Protein AF-A0A7S0FWB2-F1 (afdb_monomer)

Foldseek 3Di:
DLPDDLDDDPQKDQLAKADFDQQFKKKFFEPPCLVDAALQSDDFAFEEEEAQAPQSQQLCCFPPVSYHHDYHPDDPVVVVVCNHVVVGRMYMDGPVVCVVVVNDCPVSRMHTYDCVRPAGAQPGRMDTDMDGPPPVVVSVVSNVNHDVQVVLFNVLSSLLVVLLCVLDPQKRKHKTWGQDPVQKIKIKMKIWGDQFPGIHIDIDIDIGHSVCSNVRSVVRSVVVSVVVVVVNVVSVVVVVVVVVVVVPDDDDDDDDDDDDDDDDDDDDPDDDFDDDPDPDPAAAEPVVLAPVNWDKFKWFFAAADPVNQWTFTCRSHSATATEGDFPVPPDDHSDGGDIDIFIWHAQFNRHIHTANDGADPPPDDDPPLAAAELVVADAQDDQFWWFWGGAGPVATWIDRRHSHIEGEPDPDDDDGHDIATWHWHDRDNVGRHTYIYRDGADHQPDPAAAEPVNADQPLPDKAKWFFQDDDDQWTWTDRRYPDIDIDDNVPDPQVPDPDGDDGGDIDIDGHD

pLDDT: mean 75.45, std 18.99, range [24.78, 98.12]

Organism: NCBI:txid73915

Sequence (512 aa):
MEDVPVEVPEGLALGAVLPRGDAREALVTREGMEDVSSLAGLPEGAVVCCGASRRRRLLIEAKYPHLIAAHINQPLKTSLRLLHCGEYDACVFAAVALHLSGFSESAGNLKPLAESELMPPFGQGAIGLFCCSSNNAVIQFLARQDDPATRTCIESERELLTRVELLGEAVAAGGLARLRPDGHLHIQCATAQRCGTSATVMSVERSGPPEESVEMACDMSKELASKALGSLLAGIRADATSEKASAGAVPVQRHIRGNANGAPFKLMKQLRPLRPILDAVERMPAESVGSAGFARFSGRVCAVLPDGTGALVDINCWLPARWHPERTGDGPPLVLGSQVAMYCAQLGPSELRALSHRPPPLTGRGANGRRLRLCCLQPGEGPFRAVVLSCTISGTLVDFNCEVLGRLTSSRAHAPGDEISVYCYEADVEQMTCKVGTLVQPAWRRAVQLSREELDASGSTPYDGVVQRVWGRRASVDFNCEVQGVLGAHGTDLDAQPDGLAVGDRVRVYIE

Secondary structure (DSSP, 8-state):
-TTS-SSPPTTEEEEEEPPP---SEEEEEPTT-TT--SGGGSPTT-EEE-TT-HHHHHHHHHH-TTSEEE-----HHHHHHHHHTTS-SEEEEEHHHHHHTT--GGGS-EEEPPTTTSPPPTTTT--EEEEETT-HHHHHHHHTT--HHHHHHHHHHHHHHHHHHTT-TTEEEEEEEEE-TTS-EEEEEEEEEEETTEEEEEEEEEEE-GGGHHHHHHHHHHHHHHHHHHHHHHHHHHHHHHHHHGGG-------------S-------S-PPPP-SSS-SSPBPTHHHHTTS--EEEEEEEEE-TTSS-EEEE-SBSSPEEE--BTT--S----TT-EEEEEEEEEETTEEEEESS-PPP-----TTSPPBPGGG--TT--PEEEEEEEEETTEEEEE-SBSS-EEE---S---TT-EEEEEEEEEETTTTEEEEESSPPP--S-SSPBPGGGS-TTS-SEEEEEEEEEETTEEEEE-SBSS-EEE-TTS--TTTSSS---TT-EEEEE--

Solvent-accessible surface area (backbone atoms only — not comparable to full-atom values): 29155 Å² total; per-residue (Å²): 62,52,90,55,66,82,77,70,59,89,64,53,34,82,36,21,25,33,72,58,50,54,43,40,28,20,41,35,39,23,90,94,38,49,88,53,68,50,83,86,60,54,58,80,65,36,35,32,37,28,35,73,41,62,40,54,31,38,44,43,43,36,77,39,70,56,42,38,62,39,79,43,86,60,58,72,73,57,49,54,49,41,26,69,72,61,79,23,50,28,34,53,44,52,38,38,60,37,55,74,70,69,56,63,57,89,75,51,27,54,33,74,41,53,57,89,77,44,51,27,50,38,35,42,38,30,49,66,42,73,41,57,59,84,42,61,72,58,39,62,58,32,49,77,58,39,27,69,66,43,36,56,22,43,54,39,31,46,56,31,46,59,50,50,58,72,70,35,88,72,48,28,63,16,27,51,44,43,70,42,97,86,64,31,30,35,40,38,38,34,38,17,34,72,44,89,96,45,38,49,74,49,75,50,73,49,72,44,54,63,90,47,36,67,58,49,30,52,54,50,36,52,52,51,49,56,54,50,52,53,50,47,57,51,36,57,53,50,54,65,49,50,63,66,61,69,76,74,80,85,85,87,90,84,90,85,84,87,83,91,82,86,82,94,88,85,89,88,86,80,89,81,80,66,79,72,98,49,99,55,95,66,63,40,56,63,70,71,48,42,78,79,57,63,54,79,41,66,24,30,29,74,40,63,41,95,84,70,65,30,30,33,25,42,56,52,37,55,55,54,24,42,31,50,53,41,74,84,66,79,55,80,80,92,45,77,68,41,78,45,72,31,22,36,37,47,54,34,98,90,38,38,36,39,30,88,54,83,57,71,76,83,90,70,86,46,101,78,78,59,61,41,56,60,86,75,57,50,45,39,42,67,77,32,68,23,33,28,48,41,39,31,91,93,46,33,36,25,47,49,58,43,73,43,46,27,38,46,72,58,89,70,91,70,54,63,60,42,78,46,54,31,16,34,55,40,62,40,68,88,68,40,41,33,38,21,25,74,56,72,47,77,59,75,92,62,98,66,74,36,56,75,87,76,54,54,57,81,47,77,53,78,40,68,25,34,28,73,41,68,56,92,71,32,35,36,29,46,56,55,43,80,60,78,43,71,50,53,68,87,81,50,72,65,84,76,45,97,69,60,89,48,71,54,39,80,43,79,44,60,38,113

InterPro domains:
  IPR000860 Porphobilinogen deaminase [PTHR11557] (1-236)
  IPR022417 Porphobilinogen deaminase, N-terminal [PF01379] (1-138)

Structure (mmCIF, N/CA/C/O backbone):
data_AF-A0A7S0FWB2-F1
#
_entry.id   AF-A0A7S0FWB2-F1
#
loop_
_atom_site.group_PDB
_atom_site.id
_atom_site.type_symbol
_atom_site.label_atom_id
_atom_site.label_alt_id
_atom_site.label_comp_id
_atom_site.label_asym_id
_atom_site.label_entity_id
_atom_site.label_seq_id
_atom_site.pdbx_PDB_ins_code
_atom_site.Cartn_x
_atom_site.Cartn_y
_atom_site.Cartn_z
_atom_site.occupancy
_atom_site.B_iso_or_equiv
_atom_site.auth_seq_id
_atom_site.auth_comp_id
_atom_site.auth_asym_id
_atom_site.auth_atom_id
_atom_site.pdbx_PDB_model_num
ATOM 1 N N . MET A 1 1 ? 6.786 -8.490 -11.870 1.00 92.31 1 MET A N 1
ATOM 2 C CA . MET A 1 1 ? 7.472 -7.238 -11.484 1.00 92.31 1 MET A CA 1
ATOM 3 C C . MET A 1 1 ? 6.964 -6.724 -10.146 1.00 92.31 1 MET A C 1
ATOM 5 O O . MET A 1 1 ? 7.731 -6.055 -9.474 1.00 92.31 1 MET A O 1
ATOM 9 N N . GLU A 1 2 ? 5.733 -7.058 -9.741 1.00 90.25 2 GLU A N 1
ATOM 10 C CA . GLU A 1 2 ? 5.169 -6.703 -8.425 1.00 90.25 2 GLU A CA 1
ATOM 11 C C . GLU A 1 2 ? 5.985 -7.180 -7.211 1.00 90.25 2 GLU A C 1
ATOM 13 O O . GLU A 1 2 ? 6.037 -6.479 -6.209 1.00 90.25 2 GLU A O 1
ATOM 18 N N . ASP A 1 3 ? 6.672 -8.323 -7.315 1.00 87.69 3 ASP A N 1
ATOM 19 C CA . ASP A 1 3 ? 7.507 -8.865 -6.230 1.00 87.69 3 ASP A CA 1
ATOM 20 C C . ASP A 1 3 ? 8.943 -8.311 -6.223 1.00 87.69 3 ASP A C 1
ATOM 22 O O . ASP A 1 3 ? 9.776 -8.728 -5.417 1.00 87.69 3 ASP A O 1
ATOM 26 N N . VAL A 1 4 ? 9.278 -7.418 -7.162 1.00 87.56 4 VAL A N 1
ATOM 27 C CA . VAL A 1 4 ? 10.630 -6.865 -7.284 1.00 87.56 4 VAL A CA 1
ATOM 28 C C . VAL A 1 4 ? 10.727 -5.609 -6.418 1.00 87.56 4 VAL A C 1
ATOM 30 O O . VAL A 1 4 ? 9.988 -4.657 -6.686 1.00 87.56 4 VAL A O 1
ATOM 33 N N . PRO A 1 5 ? 11.664 -5.543 -5.452 1.00 82.38 5 PRO A N 1
ATOM 34 C CA . PRO A 1 5 ? 11.838 -4.358 -4.619 1.00 82.38 5 PRO A CA 1
ATOM 35 C C . PRO A 1 5 ? 12.126 -3.116 -5.469 1.00 82.38 5 PRO A C 1
ATOM 37 O O . PRO A 1 5 ? 12.636 -3.204 -6.593 1.00 82.38 5 PRO A O 1
ATOM 40 N N . VAL A 1 6 ? 11.774 -1.943 -4.944 1.00 80.44 6 VAL A N 1
ATOM 41 C CA . VAL A 1 6 ? 12.039 -0.657 -5.604 1.00 80.44 6 VAL A CA 1
ATOM 42 C C . VAL A 1 6 ? 13.542 -0.459 -5.809 1.00 80.44 6 VAL A C 1
ATOM 44 O O . VAL A 1 6 ? 13.984 -0.176 -6.924 1.00 80.44 6 VAL A O 1
ATOM 47 N N . GLU A 1 7 ? 14.329 -0.702 -4.763 1.00 81.75 7 GLU A N 1
ATOM 48 C CA . GLU A 1 7 ? 15.785 -0.715 -4.842 1.00 81.75 7 GLU A CA 1
ATOM 49 C C . GLU A 1 7 ? 16.268 -2.029 -5.463 1.00 81.75 7 GLU A C 1
ATOM 51 O O . GLU A 1 7 ? 16.078 -3.118 -4.917 1.00 81.75 7 GLU A O 1
ATOM 56 N N . VAL A 1 8 ? 16.900 -1.925 -6.632 1.00 84.56 8 VAL A N 1
ATOM 57 C CA . VAL A 1 8 ? 17.585 -3.053 -7.266 1.00 84.56 8 VAL A CA 1
ATOM 58 C C . VAL A 1 8 ? 19.012 -3.107 -6.707 1.00 84.56 8 VAL A C 1
ATOM 60 O O . VAL A 1 8 ? 19.703 -2.089 -6.773 1.00 84.56 8 VAL A O 1
ATOM 63 N N . PRO A 1 9 ? 19.475 -4.252 -6.167 1.00 88.25 9 PRO A N 1
ATOM 64 C CA . PRO A 1 9 ? 20.821 -4.369 -5.615 1.00 88.25 9 PRO A CA 1
ATOM 65 C C . PRO A 1 9 ? 21.916 -3.998 -6.618 1.00 88.25 9 PRO A C 1
ATOM 67 O O . PRO A 1 9 ? 21.809 -4.288 -7.814 1.00 88.25 9 PRO A O 1
ATOM 70 N N . GLU A 1 10 ? 23.007 -3.418 -6.117 1.00 91.06 10 GLU A N 1
ATOM 71 C CA . GLU A 1 10 ? 24.174 -3.097 -6.937 1.00 91.06 10 GLU A CA 1
ATOM 72 C C . GLU A 1 10 ? 24.722 -4.358 -7.633 1.00 91.06 10 GLU A C 1
ATOM 74 O O . GLU A 1 10 ? 24.746 -5.452 -7.068 1.00 91.06 10 GLU A O 1
ATOM 79 N N . GLY A 1 11 ? 25.140 -4.219 -8.893 1.00 92.25 11 GLY A N 1
ATOM 80 C CA . GLY A 1 11 ? 25.615 -5.346 -9.701 1.00 92.25 11 GLY A CA 1
ATOM 81 C C . GLY A 1 11 ? 24.514 -6.122 -10.439 1.00 92.25 11 GLY A C 1
ATOM 82 O O . GLY A 1 11 ? 24.841 -6.977 -11.268 1.00 92.25 11 GLY A O 1
ATOM 83 N N . LEU A 1 12 ? 23.232 -5.817 -10.202 1.00 94.81 12 LEU A N 1
ATOM 84 C CA . LEU A 1 12 ? 22.094 -6.330 -10.974 1.00 94.81 12 LEU A CA 1
ATOM 85 C C . LEU A 1 12 ? 21.497 -5.241 -11.871 1.00 94.81 12 LEU A C 1
ATOM 87 O O . LEU A 1 12 ? 21.421 -4.074 -11.504 1.00 94.81 12 LEU A O 1
ATOM 91 N N . ALA A 1 13 ? 21.045 -5.638 -13.058 1.00 91.38 13 ALA A N 1
ATOM 92 C CA . ALA A 1 13 ? 20.366 -4.773 -14.013 1.00 91.38 13 ALA A CA 1
ATOM 93 C C . ALA A 1 13 ? 19.093 -5.445 -14.539 1.00 91.38 13 ALA A C 1
ATOM 95 O O . ALA A 1 13 ? 19.070 -6.659 -14.758 1.00 91.38 13 ALA A O 1
ATOM 96 N N . LEU A 1 14 ? 18.046 -4.649 -14.777 1.00 93.06 14 LEU A N 1
ATOM 97 C CA . LEU A 1 14 ? 16.830 -5.083 -15.468 1.00 93.06 14 LEU A CA 1
ATOM 98 C C . LEU A 1 14 ? 17.087 -5.123 -16.982 1.00 93.06 14 LEU A C 1
ATOM 100 O O . LEU A 1 14 ? 16.879 -4.138 -17.693 1.00 93.06 14 LEU A O 1
ATOM 104 N N . GLY A 1 15 ? 17.567 -6.267 -17.465 1.00 94.19 15 GLY A N 1
ATOM 105 C CA . GLY A 1 15 ? 17.986 -6.457 -18.853 1.00 94.19 15 GLY A CA 1
ATOM 106 C C . GLY A 1 15 ? 16.834 -6.485 -19.858 1.00 94.19 15 GLY A C 1
ATOM 107 O O . GLY A 1 15 ? 17.012 -6.021 -20.978 1.00 94.19 15 GLY A O 1
ATOM 108 N N . ALA A 1 16 ? 15.660 -6.990 -19.467 1.00 96.88 16 ALA A N 1
ATOM 109 C CA . ALA A 1 16 ? 14.458 -6.944 -20.301 1.00 96.88 16 ALA A CA 1
ATOM 110 C C . ALA A 1 16 ? 13.168 -6.925 -19.474 1.00 96.88 16 ALA A C 1
ATOM 112 O O . ALA A 1 16 ? 13.117 -7.508 -18.391 1.00 96.88 16 ALA A O 1
ATOM 113 N N . VAL A 1 17 ? 12.112 -6.324 -20.012 1.00 97.62 17 VAL A N 1
ATOM 114 C CA . VAL A 1 17 ? 10.733 -6.448 -19.539 1.00 97.62 17 VAL A CA 1
ATOM 115 C C . VAL A 1 17 ? 9.916 -7.071 -20.662 1.00 97.62 17 VAL A C 1
ATOM 117 O O . VAL A 1 17 ? 9.856 -6.528 -21.756 1.00 97.62 17 VAL A O 1
ATOM 120 N N . LEU A 1 18 ? 9.317 -8.231 -20.407 1.00 97.44 18 LEU A N 1
ATOM 121 C CA . LEU A 1 18 ? 8.511 -8.947 -21.397 1.00 97.44 18 LEU A CA 1
ATOM 122 C C . LEU A 1 18 ? 7.125 -8.296 -21.559 1.00 97.44 18 LEU A C 1
ATOM 124 O O . LEU A 1 18 ? 6.688 -7.589 -20.644 1.00 97.44 18 LEU A O 1
ATOM 128 N N . PRO A 1 19 ? 6.393 -8.588 -22.655 1.00 96.56 19 PRO A N 1
ATOM 129 C CA . PRO A 1 19 ? 5.019 -8.125 -22.828 1.00 96.56 19 PRO A CA 1
ATOM 130 C C . PRO A 1 19 ? 4.142 -8.439 -21.610 1.00 96.56 19 PRO A C 1
ATOM 132 O O . PRO A 1 19 ? 4.158 -9.554 -21.078 1.00 96.56 19 PRO A O 1
ATOM 135 N N . ARG A 1 20 ? 3.370 -7.446 -21.161 1.00 96.62 20 ARG A N 1
ATOM 136 C CA . ARG A 1 20 ? 2.515 -7.570 -19.976 1.00 96.62 20 ARG A CA 1
ATOM 137 C C . ARG A 1 20 ? 1.300 -8.466 -20.228 1.00 96.62 20 ARG A C 1
ATOM 139 O O . ARG A 1 20 ? 0.587 -8.293 -21.213 1.00 96.62 20 ARG A O 1
ATOM 146 N N . GLY A 1 21 ? 1.019 -9.369 -19.290 1.00 95.00 21 GLY A N 1
ATOM 147 C CA . GLY A 1 21 ? -0.271 -10.057 -19.198 1.00 95.00 21 GLY A CA 1
ATOM 148 C C . GLY A 1 21 ? -1.379 -9.165 -18.623 1.00 95.00 21 GLY A C 1
ATOM 149 O O . GLY A 1 21 ? -1.181 -7.975 -18.379 1.00 95.00 21 GLY A O 1
ATOM 150 N N . ASP A 1 22 ? -2.550 -9.747 -18.356 1.00 94.44 22 ASP A N 1
ATOM 151 C CA . ASP A 1 22 ? -3.653 -9.013 -17.729 1.00 94.44 22 ASP A CA 1
ATOM 152 C C . ASP A 1 22 ? -3.271 -8.552 -16.313 1.00 94.44 22 ASP A C 1
ATOM 154 O O . ASP A 1 22 ? -3.088 -9.356 -15.393 1.00 94.44 22 ASP A O 1
ATOM 158 N N . ALA A 1 23 ? -3.133 -7.237 -16.158 1.00 96.31 23 ALA A N 1
ATOM 159 C CA . ALA A 1 23 ? -2.752 -6.606 -14.907 1.00 96.31 23 ALA A CA 1
ATOM 160 C C . ALA A 1 23 ? -3.911 -6.515 -13.912 1.00 96.31 23 ALA A C 1
ATOM 162 O O . ALA A 1 23 ? -3.663 -6.182 -12.759 1.00 96.31 23 ALA A O 1
ATOM 163 N N . ARG A 1 24 ? -5.156 -6.790 -14.316 1.00 95.75 24 ARG A N 1
ATOM 164 C CA . ARG A 1 24 ? -6.330 -6.651 -13.448 1.00 95.75 24 ARG A CA 1
ATOM 165 C C . ARG A 1 24 ? -6.341 -7.686 -12.329 1.00 95.75 24 ARG A C 1
ATOM 167 O O . ARG A 1 24 ? -5.766 -8.774 -12.412 1.00 95.75 24 ARG A O 1
ATOM 174 N N . GLU A 1 25 ? -7.030 -7.331 -11.257 1.00 96.00 25 GLU A N 1
ATOM 175 C CA . GLU A 1 25 ? -7.503 -8.306 -10.280 1.00 96.00 25 GLU A CA 1
ATOM 176 C C . GLU A 1 25 ? -8.710 -9.049 -10.857 1.00 96.00 25 GLU A C 1
ATOM 178 O O . GLU A 1 25 ? -9.418 -8.531 -11.716 1.00 96.00 25 GLU A O 1
ATOM 183 N N . ALA A 1 26 ? -8.970 -10.254 -10.378 1.00 94.00 26 ALA A N 1
ATOM 184 C CA . ALA A 1 26 ? -10.116 -11.059 -10.754 1.00 94.00 26 ALA A CA 1
ATOM 185 C C . ALA A 1 26 ? -10.834 -11.554 -9.500 1.00 94.00 26 ALA A C 1
ATOM 187 O O . ALA A 1 26 ? -10.203 -12.002 -8.538 1.00 94.00 26 ALA A O 1
ATOM 188 N N . LEU A 1 27 ? -12.158 -11.464 -9.537 1.00 94.69 27 LEU A N 1
ATOM 189 C CA . LEU A 1 27 ? -13.066 -12.037 -8.561 1.00 94.69 27 LEU A CA 1
ATOM 190 C C . LEU A 1 27 ? -13.364 -13.480 -8.959 1.00 94.69 27 LEU A C 1
ATOM 192 O O . LEU A 1 27 ? -13.732 -13.747 -10.102 1.00 94.69 27 LEU A O 1
ATOM 196 N N . VAL A 1 28 ? -13.215 -14.397 -8.011 1.00 92.75 28 VAL A N 1
ATOM 197 C CA . VAL A 1 28 ? -13.638 -15.790 -8.145 1.00 92.75 28 VAL A CA 1
ATOM 198 C C . VAL A 1 28 ? -14.712 -16.048 -7.102 1.00 92.75 28 VAL A C 1
ATOM 200 O O . VAL A 1 28 ? -14.422 -15.992 -5.907 1.00 92.75 28 VAL A O 1
ATOM 203 N N . THR A 1 29 ? -15.944 -16.293 -7.531 1.00 92.75 29 THR A N 1
ATOM 204 C CA . THR A 1 29 ? -17.067 -16.583 -6.632 1.00 92.75 29 THR A CA 1
ATOM 205 C C . THR A 1 29 ? -17.192 -18.083 -6.372 1.00 92.75 29 THR A C 1
ATOM 207 O O . THR A 1 29 ? -16.699 -18.918 -7.141 1.00 92.75 29 THR A O 1
ATOM 210 N N . ARG A 1 30 ? -17.804 -18.447 -5.241 1.00 89.75 30 ARG A N 1
ATOM 211 C CA . ARG A 1 30 ? -18.164 -19.845 -4.977 1.00 89.75 30 ARG A CA 1
ATOM 212 C C . ARG A 1 30 ? -19.297 -20.308 -5.898 1.00 89.75 30 ARG A C 1
ATOM 214 O O . ARG A 1 30 ? -20.010 -19.490 -6.475 1.00 89.75 30 ARG A O 1
ATOM 221 N N . GLU A 1 31 ? -19.462 -21.623 -6.005 1.00 84.56 31 GLU A N 1
ATOM 222 C CA . GLU A 1 31 ? -20.557 -22.230 -6.773 1.00 84.56 31 GLU A CA 1
ATOM 223 C C . GLU A 1 31 ? -21.927 -21.731 -6.284 1.00 84.56 31 GLU A C 1
ATOM 225 O O . GLU A 1 31 ? -22.160 -21.592 -5.078 1.00 84.56 31 GLU A O 1
ATOM 230 N N . GLY A 1 32 ? -22.824 -21.453 -7.232 1.00 85.88 32 GLY A N 1
ATOM 231 C CA . GLY A 1 32 ? -24.145 -20.869 -6.989 1.00 85.88 32 GLY A CA 1
ATOM 232 C C . GLY A 1 32 ? -24.165 -19.337 -6.915 1.00 85.88 32 GLY A C 1
ATOM 233 O O . GLY A 1 32 ? -25.197 -18.762 -6.567 1.00 85.88 32 GLY A O 1
ATOM 234 N N . MET A 1 33 ? -23.043 -18.668 -7.203 1.00 88.88 33 MET A N 1
ATOM 235 C CA . MET A 1 33 ? -22.919 -17.203 -7.261 1.00 88.88 33 MET A CA 1
ATOM 236 C C . MET A 1 33 ? -22.316 -16.723 -8.595 1.00 88.88 33 MET A C 1
ATOM 238 O O . MET A 1 33 ? -21.612 -15.712 -8.644 1.00 88.88 33 MET A O 1
ATOM 242 N N . GLU A 1 34 ? -22.560 -17.446 -9.687 1.00 87.25 34 GLU A N 1
ATOM 243 C CA . GLU A 1 34 ? -21.996 -17.169 -11.017 1.00 87.25 34 GLU A CA 1
ATOM 244 C C . GLU A 1 34 ? -22.535 -15.869 -11.644 1.00 87.25 34 GLU A C 1
ATOM 246 O O . GLU A 1 34 ? -21.855 -15.240 -12.461 1.00 87.25 34 GLU A O 1
ATOM 251 N N . ASP A 1 35 ? -23.730 -15.438 -11.231 1.00 87.81 35 ASP A N 1
ATOM 252 C CA . ASP A 1 35 ? -24.363 -14.192 -11.684 1.00 87.81 35 ASP A CA 1
ATOM 253 C C . ASP A 1 35 ? -23.710 -12.934 -11.081 1.00 87.81 35 ASP A C 1
ATOM 255 O O . ASP A 1 35 ? -23.907 -11.822 -11.577 1.00 87.81 35 ASP A O 1
ATOM 259 N N . VAL A 1 36 ? -22.909 -13.081 -10.019 1.00 90.25 36 VAL A N 1
ATOM 260 C CA . VAL A 1 36 ? -22.208 -11.957 -9.391 1.00 90.25 36 VAL A CA 1
ATOM 261 C C . VAL A 1 36 ? -20.978 -11.591 -10.217 1.00 90.25 36 VAL A C 1
ATOM 263 O O . VAL A 1 36 ? -20.034 -12.369 -10.344 1.00 90.25 36 VAL A O 1
ATOM 266 N N . SER A 1 37 ? -20.968 -10.370 -10.757 1.00 89.12 37 SER A N 1
ATOM 267 C CA . SER A 1 37 ? -19.913 -9.897 -11.661 1.00 89.12 37 SER A CA 1
ATOM 268 C C . SER A 1 37 ? -19.002 -8.808 -11.099 1.00 89.12 37 SER A C 1
ATOM 270 O O . SER A 1 37 ? -18.123 -8.337 -11.814 1.00 89.12 37 SER A O 1
ATOM 272 N N . SER A 1 38 ? -19.225 -8.365 -9.863 1.00 94.56 38 SER A N 1
ATOM 273 C CA . SER A 1 38 ? -18.516 -7.235 -9.254 1.00 94.56 38 SER A CA 1
ATOM 274 C C . SER A 1 38 ? -18.428 -7.394 -7.741 1.00 94.56 38 SER A C 1
ATOM 276 O O . SER A 1 38 ? -19.214 -8.127 -7.136 1.00 94.56 38 SER A O 1
ATOM 278 N N . LEU A 1 39 ? -17.506 -6.665 -7.108 1.00 95.75 39 LEU A N 1
ATOM 279 C CA . LEU A 1 39 ? -17.428 -6.634 -5.642 1.00 95.75 39 LEU A CA 1
ATOM 280 C C . LEU A 1 39 ? -18.689 -6.014 -5.023 1.00 95.75 39 LEU A C 1
ATOM 282 O O . LEU A 1 39 ? -19.156 -6.479 -3.992 1.00 95.75 39 LEU A O 1
ATOM 286 N N . ALA A 1 40 ? -19.272 -5.006 -5.678 1.00 95.88 40 ALA A N 1
ATOM 287 C CA . ALA A 1 40 ? -20.503 -4.355 -5.226 1.00 95.88 40 ALA A CA 1
ATOM 288 C C . ALA A 1 40 ? -21.744 -5.262 -5.298 1.00 95.88 40 ALA A C 1
ATOM 290 O O . ALA A 1 40 ? -22.731 -4.993 -4.622 1.00 95.88 40 ALA A O 1
ATOM 291 N N . GLY A 1 41 ? -21.716 -6.288 -6.156 1.00 94.94 41 GLY A N 1
ATOM 292 C CA . GLY A 1 41 ? -22.821 -7.228 -6.339 1.00 94.94 41 GLY A CA 1
ATOM 293 C C . GLY A 1 41 ? -22.851 -8.367 -5.319 1.00 94.94 41 GLY A C 1
ATOM 294 O O . GLY A 1 41 ? -23.783 -9.168 -5.343 1.00 94.94 41 GLY A O 1
ATOM 295 N N . LEU A 1 42 ? -21.846 -8.474 -4.446 1.00 95.75 42 LEU A N 1
ATOM 296 C CA . LEU A 1 42 ? -21.820 -9.481 -3.389 1.00 95.75 42 LEU A CA 1
ATOM 297 C C . LEU A 1 42 ? -22.856 -9.157 -2.293 1.00 95.75 42 LEU A C 1
ATOM 299 O O . LEU A 1 42 ? -23.088 -7.986 -1.990 1.00 95.75 42 LEU A O 1
ATOM 303 N N . PRO A 1 43 ? -23.482 -10.176 -1.675 1.00 95.25 43 PRO A N 1
ATOM 304 C CA . PRO A 1 43 ? -24.479 -9.957 -0.637 1.00 95.25 43 PRO A CA 1
ATOM 305 C C . PRO A 1 43 ? -23.861 -9.336 0.623 1.00 95.25 43 PRO A C 1
ATOM 307 O O . PRO A 1 43 ? -22.668 -9.470 0.902 1.00 95.25 43 PRO A O 1
ATOM 310 N N . GLU A 1 44 ? -24.698 -8.672 1.418 1.00 96.00 44 GLU A N 1
ATOM 311 C CA . GLU A 1 44 ? -24.278 -8.105 2.698 1.00 96.00 44 GLU A CA 1
ATOM 312 C C . GLU A 1 44 ? -23.705 -9.191 3.623 1.00 96.00 44 GLU A C 1
ATOM 314 O O . GLU A 1 44 ? -24.270 -10.273 3.779 1.00 96.00 44 GLU A O 1
ATOM 319 N N . GLY A 1 45 ? -22.556 -8.899 4.230 1.00 94.56 45 GLY A N 1
ATOM 320 C CA . GLY A 1 45 ? -21.829 -9.825 5.090 1.00 94.56 45 GLY A CA 1
ATOM 321 C C . GLY A 1 45 ? -21.001 -10.878 4.350 1.00 94.56 45 GLY A C 1
ATOM 322 O O . GLY A 1 45 ? -20.361 -11.682 5.029 1.00 94.56 45 GLY A O 1
ATOM 323 N N . ALA A 1 46 ? -20.964 -10.875 3.010 1.00 95.88 46 ALA A N 1
ATOM 324 C CA . ALA A 1 46 ? -20.173 -11.835 2.243 1.00 95.88 46 ALA A CA 1
ATOM 325 C C . ALA A 1 46 ? -18.689 -11.793 2.630 1.00 95.88 46 ALA A C 1
ATOM 327 O O . ALA A 1 46 ? -18.082 -10.721 2.765 1.00 95.88 46 ALA A O 1
ATOM 328 N N . VAL A 1 47 ? -18.090 -12.973 2.786 1.00 94.94 47 VAL A N 1
ATOM 329 C CA . VAL A 1 47 ? -16.691 -13.122 3.185 1.00 94.94 47 VAL A CA 1
ATOM 330 C C . VAL A 1 47 ? -15.805 -13.210 1.946 1.00 94.94 47 VAL A C 1
ATOM 332 O O . VAL A 1 47 ? -15.843 -14.191 1.202 1.00 94.94 47 VAL A O 1
ATOM 335 N N . VAL A 1 48 ? -14.969 -12.187 1.748 1.00 95.50 48 VAL A N 1
ATOM 336 C CA . VAL A 1 48 ? -14.069 -12.067 0.595 1.00 95.50 48 VAL A CA 1
ATOM 337 C C . VAL A 1 48 ? -12.630 -12.353 1.003 1.00 95.50 48 VAL A C 1
ATOM 339 O O . VAL A 1 48 ? -12.002 -11.578 1.729 1.00 95.50 48 VAL A O 1
ATOM 342 N N . CYS A 1 49 ? -12.066 -13.447 0.504 1.00 93.12 49 CYS A N 1
ATOM 343 C CA . CYS A 1 49 ? -10.662 -13.784 0.694 1.00 93.12 49 CYS A CA 1
ATOM 344 C C . CYS A 1 49 ? -9.759 -12.849 -0.127 1.00 93.12 49 CYS A C 1
ATOM 346 O O . CYS A 1 49 ? -9.796 -12.827 -1.357 1.00 93.12 49 CYS A O 1
ATOM 348 N N . CYS A 1 50 ? -8.914 -12.087 0.572 1.00 90.62 50 CYS A N 1
ATOM 349 C CA . CYS A 1 50 ? -8.010 -11.094 -0.022 1.00 90.62 50 CYS A CA 1
ATOM 350 C C . CYS A 1 50 ? -6.546 -11.571 -0.112 1.00 90.62 50 CYS A C 1
ATOM 352 O O . CYS A 1 50 ? -5.659 -10.813 -0.523 1.00 90.62 50 CYS A O 1
ATOM 354 N N . GLY A 1 51 ? -6.262 -12.804 0.316 1.00 84.75 51 GLY A N 1
ATOM 355 C CA . GLY A 1 51 ? -4.897 -13.284 0.520 1.00 84.75 51 GLY A CA 1
ATOM 356 C C . GLY A 1 51 ? -4.156 -12.519 1.633 1.00 84.75 51 GLY A C 1
ATOM 357 O O . GLY A 1 51 ? -4.768 -11.883 2.497 1.00 84.75 51 GLY A O 1
ATOM 358 N N . ALA A 1 52 ? -2.820 -12.531 1.580 1.00 80.56 52 ALA A N 1
ATOM 359 C CA . ALA A 1 52 ? -1.956 -11.712 2.441 1.00 80.56 52 ALA A CA 1
ATOM 360 C C . ALA A 1 52 ? -1.877 -10.235 1.993 1.00 80.56 52 ALA A C 1
ATOM 362 O O . ALA A 1 52 ? -1.162 -9.429 2.590 1.00 80.56 52 ALA A O 1
ATOM 363 N N . SER A 1 53 ? -2.605 -9.852 0.936 1.00 89.44 53 SER A N 1
ATOM 364 C CA . SER A 1 53 ? -2.526 -8.508 0.371 1.00 89.44 53 SER A CA 1
ATOM 365 C C . SER A 1 53 ? -3.224 -7.486 1.264 1.00 89.44 53 SER A C 1
ATOM 367 O O . SER A 1 53 ? -4.454 -7.387 1.325 1.00 89.44 53 SER A O 1
ATOM 369 N N . ARG A 1 54 ? -2.417 -6.649 1.922 1.00 88.62 54 ARG A N 1
ATOM 370 C CA . ARG A 1 54 ? -2.907 -5.501 2.689 1.00 88.62 54 ARG A CA 1
ATOM 371 C C . ARG A 1 54 ? -3.666 -4.506 1.805 1.00 88.62 54 ARG A C 1
ATOM 373 O O . ARG A 1 54 ? -4.681 -3.980 2.257 1.00 88.62 54 ARG A O 1
ATOM 380 N N . ARG A 1 55 ? -3.212 -4.294 0.563 1.00 93.00 55 ARG A N 1
ATOM 381 C CA . ARG A 1 55 ? -3.865 -3.426 -0.431 1.00 93.00 55 ARG A CA 1
ATOM 382 C C . ARG A 1 55 ? -5.278 -3.900 -0.743 1.00 93.00 55 ARG A C 1
ATOM 384 O O . ARG A 1 55 ? -6.204 -3.116 -0.560 1.00 93.00 55 ARG A O 1
ATOM 391 N N . ARG A 1 56 ? -5.450 -5.165 -1.164 1.00 94.62 56 ARG A N 1
ATOM 392 C CA . ARG A 1 56 ? -6.781 -5.716 -1.490 1.00 94.62 56 ARG A CA 1
ATOM 393 C C . ARG A 1 56 ? -7.739 -5.508 -0.325 1.00 94.62 56 ARG A C 1
ATOM 395 O O . ARG A 1 56 ? -8.797 -4.917 -0.495 1.00 94.62 56 ARG A O 1
ATOM 402 N N . ARG A 1 57 ? -7.306 -5.903 0.876 1.00 93.06 57 ARG A N 1
ATOM 403 C CA . ARG A 1 57 ? -8.106 -5.785 2.095 1.00 93.06 57 ARG A CA 1
ATOM 404 C C . ARG A 1 57 ? -8.530 -4.344 2.383 1.00 93.06 57 ARG A C 1
ATOM 406 O O . ARG A 1 57 ? -9.711 -4.111 2.585 1.00 93.06 57 ARG A O 1
ATOM 413 N N . LEU A 1 58 ? -7.595 -3.390 2.407 1.00 92.00 58 LEU A N 1
ATOM 414 C CA . LEU A 1 58 ? -7.922 -2.001 2.749 1.00 92.00 58 LEU A CA 1
ATOM 415 C C . LEU A 1 58 ? -8.780 -1.315 1.676 1.00 92.00 58 LEU A C 1
ATOM 417 O O . LEU A 1 58 ? -9.683 -0.566 2.030 1.00 92.00 58 LEU A O 1
ATOM 421 N N . LEU A 1 59 ? -8.535 -1.584 0.388 1.00 94.25 59 LEU A N 1
ATOM 422 C CA . LEU A 1 59 ? -9.372 -1.058 -0.696 1.00 94.25 59 LEU A CA 1
ATOM 423 C C . LEU A 1 59 ? -10.800 -1.615 -0.618 1.00 94.25 59 LEU A C 1
ATOM 425 O O . LEU A 1 59 ? -11.750 -0.852 -0.778 1.00 94.25 59 LEU A O 1
ATOM 429 N N . ILE A 1 60 ? -10.951 -2.914 -0.335 1.00 95.00 60 ILE A N 1
ATOM 430 C CA . ILE A 1 60 ? -12.264 -3.556 -0.190 1.00 95.00 60 ILE A CA 1
ATOM 431 C C . ILE A 1 60 ? -12.988 -3.035 1.054 1.00 95.00 60 ILE A C 1
ATOM 433 O O . ILE A 1 60 ? -14.124 -2.595 0.935 1.00 95.00 60 ILE A O 1
ATOM 437 N N . GLU A 1 61 ? -12.332 -3.010 2.219 1.00 92.56 61 GLU A N 1
ATOM 438 C CA . GLU A 1 61 ? -12.921 -2.498 3.469 1.00 92.56 61 GLU A CA 1
ATOM 439 C C . GLU A 1 61 ? -13.398 -1.042 3.332 1.00 92.56 61 GLU A C 1
ATOM 441 O O . GLU A 1 61 ? -14.403 -0.668 3.929 1.00 92.56 61 GLU A O 1
ATOM 446 N N . ALA A 1 62 ? -12.685 -0.220 2.558 1.00 91.19 62 ALA A N 1
ATOM 447 C CA . ALA A 1 62 ? -13.041 1.178 2.348 1.00 91.19 62 ALA A CA 1
ATOM 448 C C . ALA A 1 62 ? -14.175 1.379 1.332 1.00 91.19 62 ALA A C 1
ATOM 450 O O . ALA A 1 62 ? -15.062 2.196 1.560 1.00 91.19 62 ALA A O 1
ATOM 451 N N . LYS A 1 63 ? -14.136 0.676 0.191 1.00 93.88 63 LYS A N 1
ATOM 452 C CA . LYS A 1 63 ? -15.118 0.857 -0.893 1.00 93.88 63 LYS A CA 1
ATOM 453 C C . LYS A 1 63 ? -16.405 0.068 -0.672 1.00 93.88 63 LYS A C 1
ATOM 455 O O . LYS A 1 63 ? -17.467 0.498 -1.110 1.00 93.88 63 LYS A O 1
ATOM 460 N N . TYR A 1 64 ? -16.310 -1.075 -0.001 1.00 95.19 64 TYR A N 1
ATOM 461 C CA . TYR A 1 64 ? -17.396 -2.034 0.162 1.00 95.19 64 TYR A CA 1
ATOM 462 C C . TYR A 1 64 ? -17.559 -2.404 1.645 1.00 95.19 64 TYR A C 1
ATOM 464 O O . TYR A 1 64 ? -17.290 -3.539 2.039 1.00 95.19 64 TYR A O 1
ATOM 472 N N . PRO A 1 65 ? -18.016 -1.463 2.497 1.00 92.12 65 PRO A N 1
ATOM 473 C CA . PRO A 1 65 ? -18.119 -1.675 3.946 1.00 92.12 65 PRO A CA 1
ATOM 474 C C . PRO A 1 65 ? -19.131 -2.761 4.353 1.00 92.12 65 PRO A C 1
ATOM 476 O O . PRO A 1 65 ? -19.115 -3.206 5.497 1.00 92.12 65 PRO A O 1
ATOM 479 N N . HIS A 1 66 ? -19.998 -3.196 3.431 1.00 94.69 66 HIS A N 1
ATOM 480 C CA . HIS A 1 66 ? -20.926 -4.314 3.620 1.00 94.69 66 HIS A CA 1
ATOM 481 C C . HIS A 1 66 ? -20.245 -5.691 3.508 1.00 94.69 66 HIS A C 1
ATOM 483 O O . HIS A 1 66 ? -20.863 -6.694 3.852 1.00 94.69 66 HIS A O 1
ATOM 489 N N . LEU A 1 67 ? -18.993 -5.762 3.039 1.00 95.94 67 LEU A N 1
ATOM 490 C CA . LEU A 1 67 ? -18.245 -7.008 2.862 1.00 95.94 67 LEU A CA 1
ATOM 491 C C . LEU A 1 67 ? -17.282 -7.264 4.021 1.00 95.94 67 LEU A C 1
ATOM 493 O O . LEU A 1 67 ? -16.728 -6.347 4.630 1.00 95.94 67 LEU A O 1
ATOM 497 N N . ILE A 1 68 ? -17.004 -8.540 4.278 1.00 94.12 68 ILE A N 1
ATOM 498 C CA . ILE A 1 68 ? -16.007 -8.972 5.257 1.00 94.12 68 ILE A CA 1
ATOM 499 C C . ILE A 1 68 ? -14.727 -9.356 4.512 1.00 94.12 68 ILE A C 1
ATOM 501 O O . ILE A 1 68 ? -14.596 -10.460 3.988 1.00 94.12 68 ILE A O 1
ATOM 505 N N . ALA A 1 69 ? -13.746 -8.454 4.489 1.00 92.06 69 ALA A N 1
ATOM 506 C CA . ALA A 1 69 ? -12.445 -8.722 3.879 1.00 92.06 69 ALA A CA 1
ATOM 507 C C . ALA A 1 69 ? -11.592 -9.650 4.771 1.00 92.06 69 ALA A C 1
ATOM 509 O O . ALA A 1 69 ? -10.972 -9.221 5.752 1.00 92.06 69 ALA A O 1
ATOM 510 N N . ALA A 1 70 ? -11.551 -10.937 4.430 1.00 88.06 70 ALA A N 1
ATOM 511 C CA . ALA A 1 70 ? -10.793 -11.951 5.147 1.00 88.06 70 ALA A CA 1
ATOM 512 C C . ALA A 1 70 ? -9.305 -11.918 4.768 1.00 88.06 70 ALA A C 1
ATOM 514 O O . ALA A 1 70 ? -8.926 -11.864 3.595 1.00 88.06 70 ALA A O 1
ATOM 515 N N . HIS A 1 71 ? -8.449 -11.978 5.789 1.00 79.56 71 HIS A N 1
ATOM 516 C CA . HIS A 1 71 ? -6.998 -12.012 5.641 1.00 79.56 71 HIS A CA 1
ATOM 517 C C . HIS A 1 71 ? -6.494 -13.436 5.848 1.00 79.56 71 HIS A C 1
ATOM 519 O O . HIS A 1 71 ? -6.522 -13.939 6.973 1.00 79.56 71 HIS A O 1
ATOM 525 N N . ILE A 1 72 ? -5.993 -14.066 4.786 1.00 70.12 72 ILE A N 1
ATOM 526 C CA . ILE A 1 72 ? -5.414 -15.403 4.879 1.00 70.12 72 ILE A CA 1
ATOM 527 C C . ILE A 1 72 ? -4.161 -15.513 4.013 1.00 70.12 72 ILE A C 1
ATOM 529 O O . ILE A 1 72 ? -4.157 -15.136 2.847 1.00 70.12 72 ILE A O 1
ATOM 533 N N . ASN A 1 73 ? -3.075 -16.029 4.583 1.00 75.75 73 ASN A N 1
ATOM 534 C CA . ASN A 1 73 ? -1.834 -16.247 3.849 1.00 75.75 73 ASN A CA 1
ATOM 535 C C . ASN A 1 73 ? -1.762 -17.704 3.378 1.00 75.75 73 ASN A C 1
ATOM 537 O O . ASN A 1 73 ? -1.089 -18.524 3.996 1.00 75.75 73 ASN A O 1
ATOM 541 N N . GLN A 1 74 ? -2.531 -18.039 2.341 1.00 76.62 74 GLN A N 1
ATOM 542 C CA . GLN A 1 74 ? -2.535 -19.375 1.743 1.00 76.62 74 GLN A CA 1
ATOM 543 C C . GLN A 1 74 ? -2.205 -19.307 0.247 1.00 76.62 74 GLN A C 1
ATOM 545 O O . GLN A 1 74 ? -2.598 -18.346 -0.422 1.00 76.62 74 GLN A O 1
ATOM 550 N N . PRO A 1 75 ? -1.520 -20.328 -0.305 1.00 80.44 75 PRO A N 1
ATOM 551 C CA . PRO A 1 75 ? -1.279 -20.428 -1.741 1.00 80.44 75 PRO A CA 1
ATOM 552 C C . PRO A 1 75 ? -2.584 -20.470 -2.545 1.00 80.44 75 PRO A C 1
ATOM 554 O O . PRO A 1 75 ? -3.593 -20.992 -2.068 1.00 80.44 75 PRO A O 1
ATOM 557 N N . LEU A 1 76 ? -2.533 -20.028 -3.808 1.00 83.69 76 LEU A N 1
ATOM 558 C CA . LEU A 1 76 ? -3.680 -19.961 -4.729 1.00 83.69 76 LEU A CA 1
ATOM 559 C C . LEU A 1 76 ? -4.555 -21.228 -4.706 1.00 83.69 76 LEU A C 1
ATOM 561 O O . LEU A 1 76 ? -5.760 -21.151 -4.483 1.00 83.69 76 LEU A O 1
ATOM 565 N N . LYS A 1 77 ? -3.945 -22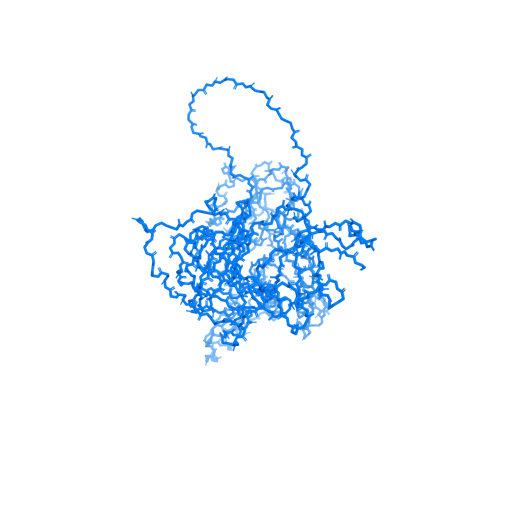.409 -4.882 1.00 81.56 77 LYS A N 1
ATOM 566 C CA . LYS A 1 77 ? -4.668 -23.694 -4.924 1.00 81.56 77 LYS A CA 1
ATOM 567 C C . LYS A 1 77 ? -5.401 -24.009 -3.617 1.00 81.56 77 LYS A C 1
ATOM 569 O O . LYS A 1 77 ? -6.489 -24.574 -3.655 1.00 81.56 77 LYS A O 1
ATOM 574 N N . THR A 1 78 ? -4.818 -23.660 -2.473 1.00 81.06 78 THR A N 1
ATOM 575 C CA . THR A 1 78 ? -5.448 -23.867 -1.162 1.00 81.06 78 THR A CA 1
ATOM 576 C C . THR A 1 78 ? -6.622 -22.914 -0.984 1.00 81.06 78 THR A C 1
ATOM 578 O O . THR A 1 78 ? -7.695 -23.347 -0.579 1.00 81.06 78 THR A O 1
ATOM 581 N N . SER A 1 79 ? -6.459 -21.647 -1.362 1.00 82.62 79 SER A N 1
ATOM 582 C CA . SER A 1 79 ? -7.530 -20.648 -1.304 1.00 82.62 79 SER A CA 1
ATOM 583 C C . SER A 1 79 ? -8.720 -21.021 -2.195 1.00 82.62 79 SER A C 1
ATOM 585 O O . SER A 1 79 ? -9.860 -20.911 -1.759 1.00 82.62 79 SER A O 1
ATOM 587 N N . LEU A 1 80 ? -8.469 -21.549 -3.399 1.00 83.25 80 LEU A N 1
ATOM 588 C CA . LEU A 1 80 ? -9.524 -22.067 -4.282 1.00 83.25 80 LEU A CA 1
ATOM 589 C C . LEU A 1 80 ? -10.254 -23.281 -3.680 1.00 83.25 80 LEU A C 1
ATOM 591 O O . LEU A 1 80 ? -11.469 -23.388 -3.809 1.00 83.25 80 LEU A O 1
ATOM 595 N N . ARG A 1 81 ? -9.545 -24.176 -2.977 1.00 82.69 81 ARG A N 1
ATOM 596 C CA . ARG A 1 81 ? -10.184 -25.290 -2.252 1.00 82.69 81 ARG A CA 1
ATOM 597 C C . ARG A 1 81 ? -11.071 -24.798 -1.111 1.00 82.69 81 ARG A C 1
ATOM 599 O O . ARG A 1 81 ? -12.180 -25.288 -0.971 1.00 82.69 81 ARG A O 1
ATOM 606 N N . LEU A 1 82 ? -10.602 -23.833 -0.319 1.00 81.44 82 LEU A N 1
ATOM 607 C CA . LEU A 1 82 ? -11.384 -23.253 0.779 1.00 81.44 82 LEU A CA 1
ATOM 608 C C . LEU A 1 82 ? -12.634 -22.522 0.264 1.00 81.44 82 LEU A C 1
ATOM 610 O O . LEU A 1 82 ? -13.696 -22.645 0.866 1.00 81.44 82 LEU A O 1
ATOM 614 N N . LEU A 1 83 ? -12.523 -21.833 -0.877 1.00 85.69 83 LEU A N 1
ATOM 615 C CA . LEU A 1 83 ? -13.666 -21.236 -1.573 1.00 85.69 83 LEU A CA 1
ATOM 616 C C . LEU A 1 83 ? -14.705 -22.296 -1.962 1.00 85.69 83 LEU A C 1
ATOM 618 O O . LEU A 1 83 ? -15.887 -22.126 -1.684 1.00 85.69 83 LEU A O 1
ATOM 622 N N . HIS A 1 84 ? -14.265 -23.413 -2.547 1.00 81.44 84 HIS A N 1
ATOM 623 C CA . HIS A 1 84 ? -15.155 -24.521 -2.905 1.00 81.44 84 HIS A CA 1
ATOM 624 C C .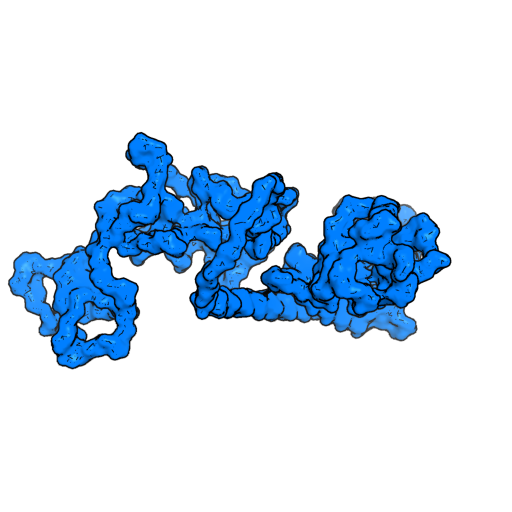 HIS A 1 84 ? -15.790 -25.192 -1.672 1.00 81.44 84 HIS A C 1
ATOM 626 O O . HIS A 1 84 ? -16.954 -25.574 -1.710 1.00 81.44 84 HIS A O 1
ATOM 632 N N . CYS A 1 85 ? -15.070 -25.275 -0.549 1.00 79.94 85 CYS A N 1
ATOM 633 C CA . CYS A 1 85 ? -15.612 -25.773 0.719 1.00 79.94 85 CYS A CA 1
ATOM 634 C C . CYS A 1 85 ? -16.597 -24.805 1.406 1.00 79.94 85 CYS A C 1
ATOM 636 O O . CYS A 1 85 ? -17.158 -25.161 2.439 1.00 79.94 85 CYS A O 1
ATOM 638 N N . GLY A 1 86 ? -16.806 -23.597 0.868 1.00 80.94 86 GLY A N 1
ATOM 639 C CA . GLY A 1 86 ? -17.731 -22.610 1.427 1.00 80.94 86 GLY A CA 1
ATOM 640 C C . GLY A 1 86 ? -17.186 -21.812 2.615 1.00 80.94 86 GLY A C 1
ATOM 641 O O . GLY A 1 86 ? -17.958 -21.144 3.294 1.00 80.94 86 GLY A O 1
ATOM 642 N N . GLU A 1 87 ? -15.872 -21.839 2.863 1.00 86.19 87 GLU A N 1
ATOM 643 C CA . GLU A 1 87 ? -15.231 -20.987 3.885 1.00 86.19 87 GLU A CA 1
ATOM 644 C C . GLU A 1 87 ? -15.240 -19.500 3.487 1.00 86.19 87 GLU A C 1
ATOM 646 O O . GLU A 1 87 ? -15.108 -18.611 4.330 1.00 86.19 87 GLU A O 1
ATOM 651 N N . TYR A 1 88 ? -15.390 -19.232 2.187 1.00 89.38 88 TYR A N 1
ATOM 652 C CA . TYR A 1 88 ? -15.476 -17.901 1.598 1.00 89.38 88 TYR A CA 1
ATOM 653 C C . TYR A 1 88 ? -16.619 -17.850 0.586 1.00 89.38 88 TYR A C 1
ATOM 655 O O . TYR A 1 88 ? -16.902 -18.845 -0.078 1.00 89.38 88 TYR A O 1
ATOM 663 N N . ASP A 1 89 ? -17.227 -16.678 0.420 1.00 92.50 89 ASP A N 1
ATOM 664 C CA . ASP A 1 89 ? -18.199 -16.431 -0.651 1.00 92.50 89 ASP A CA 1
ATOM 665 C C . ASP A 1 89 ? -17.498 -16.053 -1.960 1.00 92.50 89 ASP A C 1
ATOM 667 O O . ASP A 1 89 ? -17.954 -16.397 -3.052 1.00 92.50 89 ASP A O 1
ATOM 671 N N . ALA A 1 90 ? -16.354 -15.373 -1.852 1.00 94.25 90 ALA A N 1
ATOM 672 C CA . ALA A 1 90 ? -15.516 -15.034 -2.989 1.00 94.25 90 ALA A CA 1
ATOM 673 C C . ALA A 1 90 ? -14.034 -14.920 -2.607 1.00 94.25 90 ALA A C 1
ATOM 675 O O . ALA A 1 90 ? -13.674 -14.682 -1.454 1.00 94.25 90 ALA A O 1
ATOM 676 N N . CYS A 1 91 ? -13.162 -15.034 -3.601 1.00 93.19 91 CYS A N 1
ATOM 677 C CA . CYS A 1 91 ? -11.732 -14.775 -3.497 1.00 93.19 91 CYS A CA 1
ATOM 678 C C . CYS A 1 91 ? -11.299 -13.760 -4.554 1.00 93.19 91 CYS A C 1
ATOM 680 O O . CYS A 1 91 ? -11.843 -13.737 -5.655 1.00 93.19 91 CYS A O 1
ATOM 682 N N . VAL A 1 92 ? -10.271 -12.969 -4.249 1.00 94.81 92 VAL A N 1
ATOM 683 C CA . VAL A 1 92 ? -9.649 -12.061 -5.217 1.00 94.81 92 VAL A CA 1
ATOM 684 C C . VAL A 1 92 ? -8.200 -12.461 -5.480 1.00 94.81 92 VAL A C 1
ATOM 686 O O . VAL A 1 92 ? -7.399 -12.574 -4.547 1.00 94.81 92 VAL A O 1
ATOM 689 N N . PHE A 1 93 ? -7.849 -12.617 -6.757 1.00 92.81 93 PHE A N 1
ATOM 690 C CA . PHE A 1 93 ? -6.499 -12.959 -7.214 1.00 92.81 93 PHE A CA 1
ATOM 691 C C . PHE A 1 93 ? -6.081 -12.117 -8.419 1.00 92.81 93 PHE A C 1
ATOM 693 O O . PHE A 1 93 ? -6.923 -11.576 -9.126 1.00 92.81 93 PHE A O 1
ATOM 700 N N . ALA A 1 94 ? -4.782 -12.081 -8.715 1.00 93.12 94 ALA A N 1
ATOM 701 C CA . ALA A 1 94 ? -4.301 -11.523 -9.973 1.00 93.12 94 ALA A CA 1
ATOM 702 C C . ALA A 1 94 ? -4.838 -12.348 -11.157 1.00 93.12 94 ALA A C 1
ATOM 704 O O . ALA A 1 94 ? -4.693 -13.576 -11.165 1.00 93.12 94 ALA A O 1
ATOM 705 N N . ALA A 1 95 ? -5.408 -11.691 -12.173 1.00 92.25 95 ALA A N 1
ATOM 706 C CA . ALA A 1 95 ? -5.959 -12.368 -13.350 1.00 92.25 95 ALA A CA 1
ATOM 707 C C . ALA A 1 95 ? -4.894 -13.224 -14.060 1.00 92.25 95 ALA A C 1
ATOM 709 O O . ALA A 1 95 ? -5.131 -14.389 -14.385 1.00 92.25 95 ALA A O 1
ATOM 710 N N . VAL A 1 96 ? -3.674 -12.690 -14.194 1.00 90.88 96 VAL A N 1
ATOM 711 C CA . VAL A 1 96 ? -2.526 -13.417 -14.759 1.00 90.88 96 VAL A CA 1
ATOM 712 C C . VAL A 1 96 ? -2.186 -14.698 -13.984 1.00 90.88 96 VAL A C 1
ATOM 714 O O . VAL A 1 96 ? -1.849 -15.711 -14.594 1.00 90.88 96 VAL A O 1
ATOM 717 N N . ALA A 1 97 ? -2.307 -14.698 -12.652 1.00 88.06 97 ALA A N 1
ATOM 718 C CA . ALA A 1 97 ? -1.986 -15.863 -11.829 1.00 88.06 97 ALA A CA 1
ATOM 719 C C . ALA A 1 97 ? -3.009 -16.991 -12.024 1.00 88.06 97 ALA A C 1
ATOM 721 O O . ALA A 1 97 ? -2.633 -18.164 -12.077 1.00 88.06 97 ALA A O 1
ATOM 722 N N . LEU A 1 98 ? -4.292 -16.644 -12.182 1.00 87.75 98 LEU A N 1
ATOM 723 C CA . LEU A 1 98 ? -5.349 -17.606 -12.503 1.00 87.75 98 LEU A CA 1
ATOM 724 C C . LEU A 1 98 ? -5.134 -18.205 -13.894 1.00 87.75 98 LEU A C 1
ATOM 726 O O . LEU A 1 98 ? -5.088 -19.431 -14.022 1.00 87.75 98 LEU A O 1
ATOM 730 N N . HIS A 1 99 ? -4.873 -17.354 -14.888 1.00 86.38 99 HIS A N 1
ATOM 731 C CA . HIS A 1 99 ? -4.575 -17.781 -16.253 1.00 86.38 99 HIS A CA 1
ATOM 732 C C . HIS A 1 99 ? -3.388 -18.762 -16.307 1.00 86.38 99 HIS A C 1
ATOM 734 O O . HIS A 1 99 ? -3.504 -19.846 -16.875 1.00 86.38 99 HIS A O 1
ATOM 740 N N . LEU A 1 100 ? -2.267 -18.441 -15.647 1.00 84.19 100 LEU A N 1
ATOM 741 C CA . LEU A 1 100 ? -1.084 -19.314 -15.592 1.00 84.19 100 LEU A CA 1
ATOM 742 C C . LEU A 1 100 ? -1.330 -20.633 -14.846 1.00 84.19 100 LEU A C 1
ATOM 744 O O . LEU A 1 100 ? -0.673 -21.632 -15.127 1.00 84.19 100 LEU A O 1
ATOM 748 N N . SER A 1 101 ? -2.270 -20.655 -13.898 1.00 83.06 101 SER A N 1
ATOM 749 C CA . SER A 1 101 ? -2.632 -21.876 -13.173 1.00 83.06 101 SER A CA 1
ATOM 750 C C . SER A 1 101 ? -3.508 -22.840 -13.983 1.00 83.06 101 SER A C 1
ATOM 752 O O . SER A 1 101 ? -3.746 -23.961 -13.530 1.00 83.06 101 SER A O 1
ATOM 754 N N . GLY A 1 102 ? -3.984 -22.419 -15.162 1.00 81.44 102 GLY A N 1
ATOM 755 C CA . GLY A 1 102 ? -4.957 -23.158 -15.967 1.00 81.44 102 GLY A CA 1
ATOM 756 C C . GLY A 1 102 ? -6.392 -23.053 -15.444 1.00 81.44 102 GLY A C 1
ATOM 757 O O . GLY A 1 102 ? -7.264 -23.779 -15.913 1.00 81.44 102 GLY A O 1
ATOM 758 N N . PHE A 1 103 ? -6.649 -22.167 -14.476 1.00 76.81 103 PHE A N 1
ATOM 759 C CA . PHE A 1 103 ? -7.990 -21.875 -13.982 1.00 76.81 103 PHE A CA 1
ATOM 760 C C . PHE A 1 103 ? -8.648 -20.879 -14.944 1.00 76.81 103 PHE A C 1
ATOM 762 O O . PHE A 1 103 ? -8.329 -19.690 -14.925 1.00 76.81 103 PHE A O 1
ATOM 769 N N . SER A 1 104 ? -9.494 -21.380 -15.845 1.00 65.31 104 SER A N 1
ATOM 770 C CA . SER A 1 104 ? -10.107 -20.578 -16.906 1.00 65.31 104 SER A CA 1
ATOM 771 C C . SER A 1 104 ? -11.561 -20.203 -16.603 1.00 65.31 104 SER A C 1
ATOM 773 O O . SER A 1 104 ? -12.251 -20.845 -15.811 1.00 65.31 104 SER A O 1
ATOM 775 N N . GLU A 1 105 ? -12.037 -19.166 -17.297 1.00 58.25 105 GLU A N 1
ATOM 776 C CA . GLU A 1 105 ? -13.397 -18.609 -17.221 1.00 58.25 105 GLU A CA 1
ATOM 777 C C . GLU A 1 105 ? -14.528 -19.596 -17.559 1.00 58.25 105 GLU A C 1
ATOM 779 O O . GLU A 1 105 ? -15.697 -19.266 -17.367 1.00 58.25 105 GLU A O 1
ATOM 784 N N . SER A 1 106 ? -14.228 -20.811 -18.036 1.00 51.66 106 SER A N 1
ATOM 785 C CA . SER A 1 106 ? -15.249 -21.772 -18.477 1.00 51.66 106 SER A CA 1
ATOM 786 C C . SER A 1 106 ? -16.213 -22.222 -17.373 1.00 51.66 106 SER A C 1
ATOM 788 O O . SER A 1 106 ? -17.268 -22.762 -17.686 1.00 51.66 106 SER A O 1
ATOM 790 N N . ALA A 1 107 ? -15.876 -21.995 -16.100 1.00 56.91 107 ALA A N 1
ATOM 791 C CA . ALA A 1 107 ? -16.749 -22.268 -14.959 1.00 56.91 107 ALA A CA 1
ATOM 792 C C . ALA A 1 107 ? -17.739 -21.123 -14.636 1.00 56.91 107 ALA A C 1
ATOM 794 O O . ALA A 1 107 ? -18.562 -21.272 -13.741 1.00 56.91 107 ALA A O 1
ATOM 795 N N . GLY A 1 108 ? -17.682 -19.978 -15.333 1.00 66.06 108 GLY A N 1
ATOM 796 C CA . GLY A 1 108 ? -18.618 -18.853 -15.163 1.00 66.06 108 GLY A CA 1
ATOM 797 C C . GLY A 1 108 ? -18.407 -17.997 -13.905 1.00 66.06 108 GLY A C 1
ATOM 798 O O . GLY A 1 108 ? -18.853 -16.850 -13.871 1.00 66.06 108 GLY A O 1
ATOM 799 N N . ASN A 1 109 ? -17.665 -18.507 -12.923 1.00 79.50 109 ASN A N 1
ATOM 800 C CA . ASN A 1 109 ? -17.420 -17.904 -11.613 1.00 79.50 109 ASN A CA 1
ATOM 801 C C . ASN A 1 109 ? -16.154 -17.029 -11.523 1.00 79.50 109 ASN A C 1
ATOM 803 O O . ASN A 1 109 ? -15.826 -16.556 -10.439 1.00 79.50 109 ASN A O 1
ATOM 807 N N . LEU A 1 110 ? -15.428 -16.816 -12.627 1.00 88.81 110 LEU A N 1
ATOM 808 C CA . LEU A 1 110 ? -14.282 -15.902 -12.704 1.00 88.81 110 LEU A CA 1
ATOM 809 C C . LEU A 1 110 ? -14.681 -14.636 -13.456 1.00 88.81 110 LEU A C 1
ATOM 811 O O . LEU A 1 110 ? -15.165 -14.712 -14.585 1.00 88.81 110 LEU A O 1
ATOM 815 N N . LYS A 1 111 ? -14.452 -13.473 -12.843 1.00 91.25 111 LYS A N 1
ATOM 816 C CA . LYS A 1 111 ? -14.774 -12.162 -13.416 1.00 91.25 111 LYS A CA 1
ATOM 817 C C . LYS A 1 111 ? -13.600 -11.199 -13.209 1.00 91.25 111 LYS A C 1
ATOM 819 O O . LYS A 1 111 ? -13.273 -10.895 -12.060 1.00 91.25 111 LYS A O 1
ATOM 824 N N . PRO A 1 112 ? -12.940 -10.713 -14.274 1.00 92.38 112 PRO A N 1
ATOM 825 C CA . PRO A 1 112 ? -11.948 -9.649 -14.149 1.00 92.38 112 PRO A CA 1
ATOM 826 C C . PRO A 1 112 ? -12.597 -8.384 -13.577 1.00 92.38 112 PRO A C 1
ATOM 828 O O . PRO A 1 112 ? -13.625 -7.933 -14.079 1.00 92.38 112 PRO A O 1
ATOM 831 N N . LEU A 1 113 ? -11.991 -7.806 -12.545 1.00 95.12 113 LEU A N 1
ATOM 832 C CA . LEU A 1 113 ? -12.459 -6.579 -11.909 1.00 95.12 113 LEU A CA 1
ATOM 833 C C . LEU A 1 113 ? -11.940 -5.358 -12.668 1.00 95.12 113 LEU A C 1
ATOM 835 O O . LEU A 1 113 ? -10.800 -5.340 -13.145 1.00 95.12 113 LEU A O 1
ATOM 839 N N . ALA A 1 114 ? -12.755 -4.307 -12.744 1.00 94.81 114 ALA A N 1
ATOM 840 C CA . ALA A 1 114 ? -12.271 -3.020 -13.231 1.00 94.81 114 ALA A CA 1
ATOM 841 C C . ALA A 1 114 ? -11.252 -2.417 -12.242 1.00 94.81 114 ALA A C 1
ATOM 843 O O . ALA A 1 114 ? -11.360 -2.602 -11.028 1.00 94.81 114 ALA A O 1
ATOM 844 N N . GLU A 1 115 ? -10.286 -1.623 -12.718 1.00 94.31 115 GLU A N 1
ATOM 845 C CA . GLU A 1 115 ? -9.319 -0.969 -11.811 1.00 94.31 115 GLU A CA 1
ATOM 846 C C . GLU A 1 115 ? -9.988 0.043 -10.869 1.00 94.31 115 GLU A C 1
ATOM 848 O O . GLU A 1 115 ? -9.504 0.296 -9.762 1.00 94.31 115 GLU A O 1
ATOM 853 N N . SER A 1 116 ? -11.129 0.601 -11.289 1.00 92.50 116 SER A N 1
ATOM 854 C CA . SER A 1 116 ? -11.977 1.454 -10.456 1.00 92.50 116 SER A CA 1
ATOM 855 C C . SER A 1 116 ? -12.629 0.686 -9.305 1.00 92.50 116 SER A C 1
ATOM 857 O O . SER A 1 116 ? -12.884 1.286 -8.260 1.00 92.50 116 SER A O 1
ATOM 859 N N . GLU A 1 117 ? -12.837 -0.626 -9.434 1.00 94.06 117 GLU A N 1
ATOM 860 C CA . GLU A 1 117 ? -13.245 -1.491 -8.327 1.00 94.06 117 GLU A CA 1
ATOM 861 C C . GLU A 1 117 ? -12.033 -1.785 -7.447 1.00 94.06 117 GLU A C 1
ATOM 863 O O . GLU A 1 117 ? -11.995 -1.397 -6.274 1.00 94.06 117 GLU A O 1
ATOM 868 N N . LEU A 1 118 ? -10.984 -2.368 -8.035 1.00 96.06 118 LEU A N 1
ATOM 869 C CA . LEU A 1 118 ? -9.795 -2.772 -7.301 1.00 96.06 118 LEU A CA 1
ATOM 870 C C . LEU A 1 118 ? -8.512 -2.539 -8.102 1.00 96.06 118 LEU A C 1
ATOM 872 O O . LEU A 1 118 ? -8.124 -3.340 -8.949 1.00 96.06 118 LEU A O 1
ATOM 876 N N . MET A 1 119 ? -7.823 -1.447 -7.772 1.00 97.25 119 MET A N 1
ATOM 877 C CA . MET A 1 119 ? -6.556 -1.076 -8.399 1.00 97.25 119 MET A CA 1
ATOM 878 C C . MET A 1 119 ? -5.496 -2.162 -8.147 1.00 97.25 119 MET A C 1
ATOM 880 O O . MET A 1 119 ? -5.257 -2.481 -6.972 1.00 97.25 119 MET A O 1
ATOM 884 N N . PRO A 1 120 ? -4.861 -2.731 -9.189 1.00 97.06 120 PRO A N 1
ATOM 885 C CA . PRO A 1 120 ? -3.832 -3.756 -9.031 1.00 97.06 120 PRO A CA 1
ATOM 886 C C . PRO A 1 120 ? -2.564 -3.211 -8.356 1.00 97.06 120 PRO A C 1
ATOM 888 O O . PRO A 1 120 ? -2.367 -1.997 -8.279 1.00 97.06 120 PRO A O 1
ATOM 891 N N . PRO A 1 121 ? -1.699 -4.085 -7.817 1.00 96.00 121 PRO A N 1
ATOM 892 C CA . PRO A 1 121 ? -0.384 -3.667 -7.363 1.00 96.00 121 PRO A CA 1
ATOM 893 C C . PRO A 1 121 ? 0.476 -3.245 -8.563 1.00 96.00 121 PRO A C 1
ATOM 895 O O . PRO A 1 121 ? 0.308 -3.741 -9.681 1.00 96.00 121 PRO A O 1
ATOM 898 N N . PHE A 1 122 ? 1.416 -2.337 -8.308 1.00 96.44 122 PHE A N 1
ATOM 899 C CA . PHE A 1 122 ? 2.399 -1.922 -9.304 1.00 96.44 122 PHE A CA 1
ATOM 900 C C . PHE A 1 122 ? 3.153 -3.143 -9.840 1.00 96.44 122 PHE A C 1
ATOM 902 O O . PHE A 1 122 ? 3.530 -4.039 -9.092 1.00 96.44 122 PHE A O 1
ATOM 909 N N . GLY A 1 123 ? 3.364 -3.201 -11.148 1.00 96.31 123 GLY A N 1
ATOM 910 C CA . GLY A 1 123 ? 4.095 -4.270 -11.813 1.00 96.31 123 GLY A CA 1
ATOM 911 C C . GLY A 1 123 ? 3.350 -5.597 -11.974 1.00 96.31 123 GLY A C 1
ATOM 912 O O . GLY A 1 123 ? 3.966 -6.568 -12.437 1.00 96.31 123 GLY A O 1
ATOM 913 N N . GLN A 1 124 ? 2.059 -5.679 -11.623 1.00 97.06 124 GLN A N 1
ATOM 914 C CA . GLN A 1 124 ? 1.277 -6.908 -11.807 1.00 97.06 124 GLN A CA 1
ATOM 915 C C . GLN A 1 124 ? 1.197 -7.283 -13.291 1.00 97.06 124 GLN A C 1
ATOM 917 O O . GLN A 1 124 ? 0.977 -6.423 -14.144 1.00 97.06 124 GLN A O 1
ATOM 922 N N . GLY A 1 125 ? 1.385 -8.565 -13.609 1.00 94.62 125 GLY A N 1
ATOM 923 C CA . GLY A 1 125 ? 1.306 -9.078 -14.982 1.00 94.62 125 GLY A CA 1
ATOM 924 C C . GLY A 1 125 ? 2.557 -8.880 -15.843 1.00 94.62 125 GLY A C 1
ATOM 925 O O . GLY A 1 125 ? 2.632 -9.482 -16.909 1.00 94.62 125 GLY A O 1
ATOM 926 N N . ALA A 1 126 ? 3.551 -8.098 -15.407 1.00 96.19 126 ALA A N 1
ATOM 927 C CA . ALA A 1 126 ? 4.817 -7.948 -16.130 1.00 96.19 126 ALA A CA 1
ATOM 928 C C . ALA A 1 126 ? 5.898 -8.896 -15.598 1.00 96.19 126 ALA A C 1
ATOM 930 O O . ALA A 1 126 ? 6.037 -9.082 -14.385 1.00 96.19 126 ALA A O 1
ATOM 931 N N . ILE A 1 127 ? 6.726 -9.429 -16.497 1.00 95.88 127 ILE A N 1
ATOM 932 C CA . ILE A 1 127 ? 7.887 -10.263 -16.162 1.00 95.88 127 ILE A CA 1
ATOM 933 C C . ILE A 1 127 ? 9.155 -9.486 -16.512 1.00 95.88 127 ILE A C 1
ATOM 935 O O . ILE A 1 127 ? 9.319 -9.056 -17.649 1.00 95.88 127 ILE A O 1
ATOM 939 N N . GLY A 1 128 ? 10.044 -9.310 -15.534 1.00 95.31 128 GLY A N 1
ATOM 940 C CA . GLY A 1 128 ? 11.356 -8.698 -15.734 1.00 95.31 128 GLY A CA 1
ATOM 941 C C . GLY A 1 128 ? 12.461 -9.742 -15.693 1.00 95.31 128 GLY A C 1
ATOM 942 O O . GLY A 1 128 ? 12.455 -10.626 -14.836 1.00 95.31 128 GLY A O 1
ATOM 943 N N . LEU A 1 129 ? 13.415 -9.628 -16.610 1.00 96.25 129 LEU A N 1
ATOM 944 C CA . LEU A 1 129 ? 14.606 -10.460 -16.685 1.00 96.25 129 LEU A CA 1
ATOM 945 C C . LEU A 1 129 ? 15.792 -9.668 -16.138 1.00 96.25 129 LEU A C 1
ATOM 947 O O . LEU A 1 129 ? 16.212 -8.674 -16.731 1.00 96.25 129 LEU A O 1
ATOM 951 N N . PHE A 1 130 ? 16.324 -10.115 -15.004 1.00 95.06 130 PHE A N 1
ATOM 952 C CA . PHE A 1 130 ? 17.487 -9.506 -14.365 1.00 95.06 130 PHE A CA 1
ATOM 953 C C . PHE A 1 130 ? 18.769 -10.238 -14.751 1.00 95.06 130 PHE A C 1
ATOM 955 O O . PHE A 1 130 ? 18.796 -11.465 -14.856 1.00 95.06 130 PHE A O 1
ATOM 962 N N . CYS A 1 131 ? 19.848 -9.487 -14.935 1.00 95.25 131 CYS A N 1
ATOM 963 C CA . CYS A 1 131 ? 21.173 -10.029 -15.205 1.00 95.25 131 CYS A CA 1
ATOM 964 C C . CYS A 1 131 ? 22.252 -9.253 -14.451 1.00 95.25 131 CYS A C 1
ATOM 966 O O . CYS A 1 131 ? 22.004 -8.178 -13.908 1.00 95.25 131 CYS A O 1
ATOM 968 N N . CYS A 1 132 ? 23.470 -9.793 -14.430 1.00 96.69 132 CYS A N 1
ATOM 969 C CA . CYS A 1 132 ? 24.617 -9.068 -13.901 1.00 96.69 132 CYS A CA 1
ATOM 970 C C . CYS A 1 132 ? 24.893 -7.822 -14.757 1.00 96.69 132 CYS A C 1
ATOM 972 O O . CYS A 1 132 ? 25.001 -7.930 -15.982 1.00 96.69 132 CYS A O 1
ATOM 974 N N . SER A 1 133 ? 25.019 -6.657 -14.119 1.00 94.62 133 SER A N 1
ATOM 975 C CA . SER A 1 133 ? 25.173 -5.362 -14.796 1.00 94.62 133 SER A CA 1
ATOM 976 C C . SER A 1 133 ? 26.487 -5.229 -15.572 1.00 94.62 133 SER A C 1
ATOM 978 O O . SER A 1 133 ? 26.565 -4.442 -16.510 1.00 94.62 133 SER A O 1
ATOM 980 N N . SER A 1 134 ? 27.510 -6.018 -15.233 1.00 96.06 134 SER A N 1
ATOM 981 C CA . SER A 1 134 ? 28.802 -6.025 -15.933 1.00 96.06 134 SER A CA 1
ATOM 982 C C . SER A 1 134 ? 28.846 -6.967 -17.145 1.00 96.06 134 SER A C 1
ATOM 984 O O . SER A 1 134 ? 29.795 -6.918 -17.930 1.00 96.06 134 SER A O 1
ATOM 986 N N . ASN A 1 135 ? 27.834 -7.823 -17.341 1.00 96.69 135 ASN A N 1
ATOM 987 C CA . ASN A 1 135 ? 27.819 -8.799 -18.429 1.00 96.69 135 ASN A CA 1
ATOM 988 C C . ASN A 1 135 ? 27.108 -8.251 -19.678 1.00 96.69 135 ASN A C 1
ATOM 990 O O . ASN A 1 135 ? 25.958 -8.588 -19.970 1.00 96.69 135 ASN A O 1
ATOM 994 N N . ASN A 1 136 ? 27.831 -7.435 -20.447 1.00 94.81 136 ASN A N 1
ATOM 995 C CA . ASN A 1 136 ? 27.322 -6.791 -21.664 1.00 94.81 136 ASN A CA 1
ATOM 996 C C . ASN A 1 136 ? 26.757 -7.773 -22.704 1.00 94.81 136 ASN A C 1
ATOM 998 O O . ASN A 1 136 ? 25.779 -7.450 -23.374 1.00 94.81 136 ASN A O 1
ATOM 1002 N N . ALA A 1 137 ? 27.330 -8.974 -22.832 1.00 96.56 137 ALA A N 1
ATOM 1003 C CA . ALA A 1 137 ? 26.840 -9.973 -23.783 1.00 96.56 137 ALA A CA 1
ATOM 1004 C C . ALA A 1 137 ? 25.422 -10.452 -23.425 1.00 96.56 137 ALA A C 1
ATOM 1006 O O . ALA A 1 137 ? 24.566 -10.581 -24.301 1.00 96.56 137 ALA A O 1
ATOM 1007 N N . VAL A 1 138 ? 25.153 -10.669 -22.132 1.00 96.94 138 VAL A N 1
ATOM 1008 C CA . VAL A 1 138 ? 23.815 -11.043 -21.649 1.00 96.94 138 VAL A CA 1
ATOM 1009 C C . VAL A 1 138 ? 22.845 -9.872 -21.773 1.00 96.94 138 VAL A C 1
ATOM 1011 O O . VAL A 1 138 ? 21.723 -10.078 -22.225 1.00 96.94 138 VAL A O 1
ATOM 1014 N N . ILE A 1 139 ? 23.273 -8.648 -21.451 1.00 95.50 139 ILE A N 1
ATOM 1015 C CA . ILE A 1 139 ? 22.438 -7.444 -21.606 1.00 95.50 139 ILE A CA 1
ATOM 1016 C C . ILE A 1 139 ? 21.981 -7.295 -23.063 1.00 95.50 139 ILE A C 1
ATOM 1018 O O . ILE A 1 139 ? 20.789 -7.162 -23.326 1.00 95.50 139 ILE A O 1
ATOM 1022 N N . GLN A 1 140 ? 22.904 -7.399 -24.022 1.00 94.75 140 GLN A N 1
ATOM 1023 C CA . GLN A 1 140 ? 22.576 -7.329 -25.450 1.00 94.75 140 GLN A CA 1
ATOM 1024 C C . GLN A 1 140 ? 21.666 -8.476 -25.904 1.00 94.75 140 GLN A C 1
ATOM 1026 O O . GLN A 1 140 ? 20.786 -8.276 -26.742 1.00 94.75 140 GLN A O 1
ATOM 1031 N N . PHE A 1 141 ? 21.854 -9.681 -25.357 1.00 96.44 141 PHE A N 1
ATOM 1032 C CA . PHE A 1 141 ? 20.971 -10.809 -25.638 1.00 96.44 141 PHE A CA 1
ATOM 1033 C C . PHE A 1 141 ? 19.538 -10.531 -25.162 1.00 96.44 141 PHE A C 1
ATOM 1035 O O . PHE A 1 141 ? 18.600 -10.730 -25.940 1.00 96.44 141 PHE A O 1
ATOM 1042 N N . LEU A 1 142 ? 19.391 -10.066 -23.917 1.00 96.38 142 LEU A N 1
ATOM 1043 C CA . LEU A 1 142 ? 18.106 -9.781 -23.279 1.00 96.38 142 LEU A CA 1
ATOM 1044 C C . LEU A 1 142 ? 17.383 -8.600 -23.924 1.00 96.38 142 LEU A C 1
ATOM 1046 O O . LEU A 1 142 ? 16.173 -8.686 -24.092 1.00 96.38 142 LEU A O 1
ATOM 1050 N N . ALA A 1 143 ? 18.099 -7.570 -24.382 1.00 93.06 143 ALA A N 1
ATOM 1051 C CA . ALA A 1 143 ? 17.501 -6.402 -25.035 1.00 93.06 143 ALA A CA 1
ATOM 1052 C C . ALA A 1 143 ? 16.609 -6.766 -26.242 1.00 93.06 143 ALA A C 1
ATOM 1054 O O . ALA A 1 143 ? 15.682 -6.042 -26.577 1.00 93.06 143 ALA A O 1
ATOM 1055 N N . ARG A 1 144 ? 16.847 -7.921 -26.880 1.00 95.12 144 ARG A N 1
ATOM 1056 C CA . ARG A 1 144 ? 16.022 -8.433 -27.992 1.00 95.12 144 ARG A CA 1
ATOM 1057 C C . ARG A 1 144 ? 14.679 -9.026 -27.560 1.00 95.12 144 ARG A C 1
ATOM 1059 O O . ARG A 1 144 ? 13.854 -9.316 -28.416 1.00 95.12 144 ARG A O 1
ATOM 1066 N N . GLN A 1 145 ? 14.512 -9.305 -26.271 1.00 96.00 145 GLN A N 1
ATOM 1067 C CA . GLN A 1 145 ? 13.275 -9.808 -25.667 1.00 96.00 145 GLN A CA 1
ATOM 1068 C C . GLN A 1 145 ? 12.484 -8.688 -24.979 1.00 96.00 145 GLN A C 1
ATOM 1070 O O . GLN A 1 145 ? 11.411 -8.943 -24.441 1.00 96.00 145 GLN A O 1
ATOM 1075 N N . ASP A 1 146 ? 13.040 -7.477 -24.948 1.00 97.31 146 ASP A N 1
ATOM 1076 C CA . ASP A 1 146 ? 12.437 -6.325 -24.298 1.00 97.31 146 ASP A CA 1
ATOM 1077 C C . ASP A 1 146 ? 11.213 -5.849 -25.085 1.00 97.31 146 ASP A C 1
ATOM 1079 O O . ASP A 1 146 ? 11.263 -5.714 -26.308 1.00 97.31 146 ASP A O 1
ATOM 1083 N N . ASP A 1 147 ? 10.123 -5.593 -24.373 1.00 97.62 147 ASP A N 1
ATOM 1084 C CA . ASP A 1 147 ? 8.945 -4.905 -24.877 1.00 97.62 147 ASP A CA 1
ATOM 1085 C C . ASP A 1 147 ? 8.992 -3.445 -24.401 1.00 97.62 147 ASP A C 1
ATOM 1087 O O . ASP A 1 147 ? 8.708 -3.174 -23.227 1.00 97.62 147 ASP A O 1
ATOM 1091 N N . PRO A 1 148 ? 9.338 -2.483 -25.280 1.00 94.81 148 PRO A N 1
ATOM 1092 C CA . PRO A 1 148 ? 9.555 -1.097 -24.872 1.00 94.81 148 PRO A CA 1
ATOM 1093 C C . PRO A 1 148 ? 8.312 -0.460 -24.244 1.00 94.81 148 PRO A C 1
ATOM 1095 O O . PRO A 1 148 ? 8.423 0.287 -23.277 1.00 94.81 148 PRO A O 1
ATOM 1098 N N . ALA A 1 149 ? 7.118 -0.793 -24.746 1.00 95.44 149 ALA A N 1
ATOM 1099 C CA . ALA A 1 149 ? 5.867 -0.250 -24.227 1.00 95.44 149 ALA A CA 1
ATOM 1100 C C . ALA A 1 149 ? 5.612 -0.702 -22.780 1.00 95.44 149 ALA A C 1
ATOM 1102 O O . ALA A 1 149 ? 5.308 0.124 -21.912 1.00 95.44 149 ALA A O 1
ATOM 1103 N N . THR A 1 150 ? 5.776 -1.998 -22.493 1.00 97.44 150 THR A N 1
ATOM 1104 C CA . THR A 1 150 ? 5.656 -2.522 -21.129 1.00 97.44 150 THR A CA 1
ATOM 1105 C C . THR A 1 150 ? 6.764 -1.976 -20.239 1.00 97.44 150 THR A C 1
ATOM 1107 O O . THR A 1 150 ? 6.469 -1.577 -19.112 1.00 97.44 150 THR A O 1
ATOM 1110 N N . ARG A 1 151 ? 8.011 -1.889 -20.724 1.00 96.31 151 ARG A N 1
ATOM 1111 C CA . ARG A 1 151 ? 9.121 -1.283 -19.974 1.00 96.31 151 ARG A CA 1
ATOM 1112 C C . ARG A 1 151 ? 8.781 0.130 -19.514 1.00 96.31 151 ARG A C 1
ATOM 1114 O O . ARG A 1 151 ? 8.838 0.387 -18.315 1.00 96.31 151 ARG A O 1
ATOM 1121 N N . THR A 1 152 ? 8.365 1.005 -20.427 1.00 96.06 152 THR A N 1
ATOM 1122 C CA . THR A 1 152 ? 7.991 2.389 -20.106 1.00 96.06 152 THR A CA 1
ATOM 1123 C C . THR A 1 152 ? 6.898 2.446 -19.038 1.00 96.06 152 THR A C 1
ATOM 1125 O O . THR A 1 152 ? 6.998 3.218 -18.083 1.00 96.06 152 THR A O 1
ATOM 1128 N N . CYS A 1 153 ? 5.868 1.599 -19.150 1.00 97.19 153 CYS A N 1
ATOM 1129 C CA . CYS A 1 153 ? 4.805 1.527 -18.147 1.00 97.19 153 CYS A CA 1
ATOM 1130 C C . CYS A 1 153 ? 5.345 1.085 -16.778 1.00 97.19 153 CYS A C 1
ATOM 1132 O O . CYS A 1 153 ? 5.028 1.695 -15.760 1.00 97.19 153 CYS A O 1
ATOM 1134 N N . ILE A 1 154 ? 6.182 0.046 -16.746 1.00 96.50 154 ILE A N 1
ATOM 1135 C CA . ILE A 1 154 ? 6.729 -0.520 -15.509 1.00 96.50 154 ILE A CA 1
ATOM 1136 C C . ILE A 1 154 ? 7.710 0.428 -14.828 1.00 96.50 154 ILE A C 1
ATOM 1138 O O . ILE A 1 154 ? 7.666 0.563 -13.609 1.00 96.50 154 ILE A O 1
ATOM 1142 N N . GLU A 1 155 ? 8.574 1.102 -15.578 1.00 94.00 155 GLU A N 1
ATOM 1143 C CA . GLU A 1 155 ? 9.494 2.099 -15.026 1.00 94.00 155 GLU A CA 1
ATOM 1144 C C . GLU A 1 155 ? 8.718 3.273 -14.412 1.00 94.00 155 GLU A C 1
ATOM 1146 O O . GLU A 1 155 ? 9.013 3.680 -13.290 1.00 94.00 155 GLU A O 1
ATOM 1151 N N . SER A 1 156 ? 7.644 3.722 -15.067 1.00 95.38 156 SER A N 1
ATOM 1152 C CA . SER A 1 156 ? 6.768 4.782 -14.548 1.00 95.38 156 SER A CA 1
ATOM 1153 C C . SER A 1 156 ? 5.994 4.358 -13.293 1.00 95.38 156 SER A C 1
ATOM 1155 O O . SER A 1 156 ? 5.866 5.123 -12.338 1.00 95.38 156 SER A O 1
ATOM 1157 N N . GLU A 1 157 ? 5.492 3.120 -13.265 1.00 96.69 157 GLU A N 1
ATOM 1158 C CA . GLU A 1 157 ? 4.863 2.524 -12.080 1.00 96.69 157 GLU A CA 1
ATOM 1159 C C . GLU A 1 157 ? 5.835 2.425 -10.907 1.00 96.69 157 GLU A C 1
ATOM 1161 O O . GLU A 1 157 ? 5.465 2.743 -9.778 1.00 96.69 157 GLU A O 1
ATOM 1166 N N . ARG A 1 158 ? 7.076 2.000 -11.169 1.00 92.88 158 ARG A N 1
ATOM 1167 C CA . ARG A 1 158 ? 8.123 1.882 -10.151 1.00 92.88 158 ARG A CA 1
ATOM 1168 C C . ARG A 1 158 ? 8.525 3.243 -9.605 1.00 92.88 158 ARG A C 1
ATOM 1170 O O . ARG A 1 158 ? 8.639 3.372 -8.395 1.00 92.88 158 ARG A O 1
ATOM 1177 N N . GLU A 1 159 ? 8.667 4.251 -10.460 1.00 92.25 159 GLU A N 1
ATOM 1178 C CA . GLU A 1 159 ? 8.952 5.622 -10.031 1.00 92.25 159 GLU A CA 1
ATOM 1179 C C . GLU A 1 159 ? 7.850 6.164 -9.109 1.00 92.25 159 GLU A C 1
ATOM 1181 O O . GLU A 1 159 ? 8.132 6.746 -8.059 1.00 92.25 159 GLU A O 1
ATOM 1186 N N . LEU A 1 160 ? 6.579 5.924 -9.449 1.00 94.50 160 LEU A N 1
ATOM 1187 C CA . LEU A 1 160 ? 5.473 6.300 -8.573 1.00 94.50 160 LEU A CA 1
ATOM 1188 C C . LEU A 1 160 ? 5.469 5.487 -7.271 1.00 94.50 160 LEU A C 1
ATOM 1190 O O . LEU A 1 160 ? 5.247 6.067 -6.208 1.00 94.50 160 LEU A O 1
ATOM 1194 N N . LEU A 1 161 ? 5.743 4.181 -7.325 1.00 92.94 161 LEU A N 1
ATOM 1195 C CA . LEU A 1 161 ? 5.844 3.329 -6.139 1.00 92.94 161 LEU A CA 1
ATOM 1196 C C . LEU A 1 161 ? 6.913 3.849 -5.168 1.00 92.94 161 LEU A C 1
ATOM 1198 O O . LEU A 1 161 ? 6.586 4.048 -4.000 1.00 92.94 161 LEU A O 1
ATOM 1202 N N . THR A 1 162 ? 8.121 4.174 -5.649 1.00 87.88 162 THR A N 1
ATOM 1203 C CA . THR A 1 162 ? 9.203 4.774 -4.842 1.00 87.88 162 THR A CA 1
ATOM 1204 C C . THR A 1 162 ? 8.705 5.967 -4.035 1.00 87.88 162 THR A C 1
ATOM 1206 O O . THR A 1 162 ? 9.015 6.125 -2.858 1.00 87.88 162 THR A O 1
ATOM 1209 N N . ARG A 1 163 ? 7.901 6.827 -4.665 1.00 87.81 163 ARG A N 1
ATOM 1210 C CA . ARG A 1 163 ? 7.383 8.050 -4.042 1.00 87.81 163 ARG A CA 1
ATOM 1211 C C . ARG A 1 163 ? 6.233 7.775 -3.087 1.00 87.81 163 ARG A C 1
ATOM 1213 O O . ARG A 1 163 ? 6.118 8.440 -2.063 1.00 87.81 163 ARG A O 1
ATOM 1220 N N . VAL A 1 164 ? 5.374 6.818 -3.417 1.00 85.19 164 VAL A N 1
ATOM 1221 C CA . VAL A 1 164 ? 4.243 6.433 -2.571 1.00 85.19 164 VAL A CA 1
ATOM 1222 C C . VAL A 1 164 ? 4.714 5.707 -1.309 1.00 85.19 164 VAL A C 1
ATOM 1224 O O . VAL A 1 164 ? 4.115 5.904 -0.255 1.00 85.19 164 VAL A O 1
ATOM 1227 N N . GLU A 1 165 ? 5.812 4.950 -1.364 1.00 80.44 165 GLU A N 1
ATOM 1228 C CA . GLU A 1 165 ? 6.435 4.343 -0.177 1.00 80.44 165 GLU A CA 1
ATOM 1229 C C . GLU A 1 165 ? 6.890 5.395 0.851 1.00 80.44 165 GLU A C 1
ATOM 1231 O O . GLU A 1 165 ? 6.824 5.147 2.058 1.00 80.44 165 GLU A O 1
ATOM 1236 N N . LEU A 1 166 ? 7.223 6.617 0.411 1.00 73.69 166 LEU A N 1
ATOM 1237 C CA . LEU A 1 166 ? 7.544 7.742 1.303 1.00 73.69 166 LEU A CA 1
ATOM 1238 C C . LEU A 1 166 ? 6.341 8.233 2.125 1.00 73.69 166 LEU A C 1
ATOM 1240 O O . LEU A 1 166 ? 6.531 8.921 3.128 1.00 73.69 166 LEU A O 1
ATOM 1244 N N . LEU A 1 167 ? 5.107 7.882 1.740 1.00 69.69 167 LEU A N 1
ATOM 1245 C CA . LEU A 1 167 ? 3.901 8.186 2.525 1.00 69.69 167 LEU A CA 1
ATOM 1246 C C . LEU A 1 167 ? 3.779 7.299 3.777 1.00 69.69 167 LEU A C 1
ATOM 1248 O O . LEU A 1 167 ? 2.935 7.556 4.639 1.00 69.69 167 LEU A O 1
ATOM 1252 N N . GLY A 1 168 ? 4.628 6.274 3.888 1.00 65.00 168 GLY A N 1
ATOM 1253 C CA . GLY A 1 168 ? 4.731 5.379 5.030 1.00 65.00 168 GLY A CA 1
ATOM 1254 C C . GLY A 1 168 ? 3.922 4.091 4.883 1.00 65.00 168 GLY A C 1
ATOM 1255 O O . GLY A 1 168 ? 2.909 4.017 4.189 1.00 65.00 168 GLY A O 1
ATOM 1256 N N . GLU A 1 169 ? 4.337 3.066 5.627 1.00 64.44 169 GLU A N 1
ATOM 1257 C CA . GLU A 1 169 ? 3.773 1.708 5.577 1.00 64.44 169 GLU A CA 1
ATOM 1258 C C . GLU A 1 169 ? 2.286 1.637 5.962 1.00 64.44 169 GLU A C 1
ATOM 1260 O O . GLU A 1 169 ? 1.599 0.656 5.674 1.00 64.44 169 GLU A O 1
ATOM 1265 N N . ALA A 1 170 ? 1.746 2.680 6.601 1.00 68.62 170 ALA A N 1
ATOM 1266 C CA . ALA A 1 170 ? 0.322 2.793 6.901 1.00 68.62 170 ALA A CA 1
ATOM 1267 C C . ALA A 1 170 ? -0.541 2.989 5.641 1.00 68.62 170 ALA A C 1
ATOM 1269 O O . ALA A 1 170 ? -1.739 2.689 5.676 1.00 68.62 170 ALA A O 1
ATOM 1270 N N . VAL A 1 171 ? 0.045 3.401 4.521 1.00 80.00 171 VAL A N 1
ATOM 1271 C CA . VAL A 1 171 ? -0.637 3.541 3.235 1.00 80.00 171 VAL A CA 1
ATOM 1272 C C . VAL A 1 171 ? -0.457 2.248 2.446 1.00 80.00 171 VAL A C 1
ATOM 1274 O O . VAL A 1 171 ? 0.650 1.747 2.296 1.00 80.00 171 VAL A O 1
ATOM 1277 N N . ALA A 1 172 ? -1.550 1.643 1.987 1.00 89.75 172 ALA A N 1
ATOM 1278 C CA . ALA A 1 172 ? -1.480 0.569 1.003 1.00 89.75 172 ALA A CA 1
ATOM 1279 C C . ALA A 1 172 ? -1.819 1.142 -0.365 1.00 89.75 172 ALA A C 1
ATOM 1281 O O . ALA A 1 172 ? -2.833 1.818 -0.505 1.00 89.75 172 ALA A O 1
ATOM 1282 N N . ALA A 1 173 ? -0.998 0.863 -1.368 1.00 91.88 173 ALA A N 1
ATOM 1283 C CA . ALA A 1 173 ? -1.136 1.472 -2.679 1.00 91.88 173 ALA A CA 1
ATOM 1284 C C . ALA A 1 173 ? -1.112 0.434 -3.791 1.00 91.88 173 ALA A C 1
ATOM 1286 O O . ALA A 1 173 ? -0.469 -0.609 -3.672 1.00 91.88 173 ALA A O 1
ATOM 1287 N N . GLY A 1 174 ? -1.822 0.744 -4.865 1.00 95.75 174 GLY A N 1
ATOM 1288 C CA . GLY A 1 174 ? -1.722 0.074 -6.149 1.00 95.75 174 GLY A CA 1
ATOM 1289 C C . GLY A 1 174 ? -1.708 1.108 -7.262 1.00 95.75 174 GLY A C 1
ATOM 1290 O O . GLY A 1 174 ? -2.186 2.229 -7.074 1.00 95.75 174 GLY A O 1
ATOM 1291 N N . GLY A 1 175 ? -1.200 0.727 -8.422 1.00 96.94 175 GLY A N 1
ATOM 1292 C CA . GLY A 1 175 ? -1.200 1.593 -9.582 1.00 96.94 175 GLY A CA 1
ATOM 1293 C C . GLY A 1 175 ? -0.920 0.839 -10.864 1.00 96.94 175 GLY A C 1
ATOM 1294 O O . GLY A 1 175 ? -0.409 -0.281 -10.859 1.00 96.94 175 GLY A O 1
ATOM 1295 N N . LEU A 1 176 ? -1.312 1.477 -11.958 1.00 98.12 176 LEU A N 1
ATOM 1296 C CA . LEU A 1 176 ? -1.241 0.931 -13.297 1.00 98.12 176 LEU A CA 1
ATOM 1297 C C . LEU A 1 176 ? -0.921 2.055 -14.280 1.00 98.12 176 LEU A C 1
ATOM 1299 O O . LEU A 1 176 ? -1.619 3.067 -14.322 1.00 98.12 176 LEU A O 1
ATOM 1303 N N . ALA A 1 177 ? 0.110 1.853 -15.087 1.00 97.81 177 ALA A N 1
ATOM 1304 C CA . ALA A 1 177 ? 0.453 2.682 -16.222 1.00 97.81 177 ALA A CA 1
ATOM 1305 C C . ALA A 1 177 ? 0.129 1.947 -17.527 1.00 97.81 177 ALA A C 1
ATOM 1307 O O . ALA A 1 177 ? 0.350 0.739 -17.661 1.00 97.81 177 ALA A O 1
ATOM 1308 N N . ARG A 1 178 ? -0.397 2.691 -18.500 1.00 96.56 178 ARG A N 1
ATOM 1309 C CA . ARG A 1 178 ? -0.653 2.214 -19.860 1.00 96.56 178 ARG A CA 1
ATOM 1310 C C . ARG A 1 178 ? -0.233 3.250 -20.881 1.00 96.56 178 ARG A C 1
ATOM 1312 O O . ARG A 1 178 ? -0.634 4.407 -20.785 1.00 96.56 178 ARG A O 1
ATOM 1319 N N . LEU A 1 179 ? 0.505 2.807 -21.889 1.00 96.25 179 LEU A N 1
ATOM 1320 C CA . LEU A 1 179 ? 0.766 3.593 -23.084 1.00 96.25 179 LEU A CA 1
ATOM 1321 C C . LEU A 1 179 ? -0.459 3.516 -24.004 1.00 96.25 179 LEU A C 1
ATOM 1323 O O . LEU A 1 179 ? -0.884 2.428 -24.398 1.00 96.25 179 LEU A O 1
ATOM 1327 N N . ARG A 1 180 ? -1.071 4.664 -24.290 1.00 94.62 180 ARG A N 1
ATOM 1328 C CA . ARG A 1 180 ? -2.253 4.777 -25.147 1.00 94.62 180 ARG A CA 1
ATOM 1329 C C . ARG A 1 180 ? -1.852 4.849 -26.631 1.00 94.62 180 ARG A C 1
ATOM 1331 O O . ARG A 1 180 ? -0.708 5.176 -26.946 1.00 94.62 180 ARG A O 1
ATOM 1338 N N . PRO A 1 181 ? -2.784 4.575 -27.565 1.00 92.38 181 PRO A N 1
ATOM 1339 C CA . PRO A 1 181 ? -2.503 4.633 -29.005 1.00 92.38 181 PRO A CA 1
ATOM 1340 C C . PRO A 1 181 ? -2.073 6.014 -29.527 1.00 92.38 181 PRO A C 1
ATOM 1342 O O . PRO A 1 181 ? -1.454 6.100 -30.581 1.00 92.38 181 PRO A O 1
ATOM 1345 N N . ASP A 1 182 ? -2.395 7.085 -28.801 1.00 92.38 182 ASP A N 1
ATOM 1346 C CA . ASP A 1 182 ? -1.980 8.469 -29.072 1.00 92.38 182 ASP A CA 1
ATOM 1347 C C . ASP A 1 182 ? -0.544 8.777 -28.594 1.00 92.38 182 ASP A C 1
ATOM 1349 O O . ASP A 1 182 ? -0.120 9.933 -28.602 1.00 92.38 182 ASP A O 1
ATOM 1353 N N . GLY A 1 183 ? 0.192 7.757 -28.141 1.00 93.12 183 GLY A N 1
ATOM 1354 C CA . GLY A 1 183 ? 1.551 7.875 -27.622 1.00 93.12 183 GLY A CA 1
ATOM 1355 C C . GLY A 1 183 ? 1.637 8.412 -26.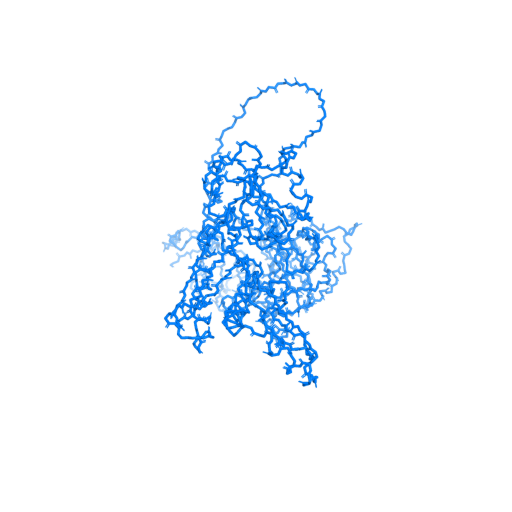193 1.00 93.12 183 GLY A C 1
ATOM 1356 O O . GLY A 1 183 ? 2.738 8.483 -25.656 1.00 93.12 183 GLY A O 1
ATOM 1357 N N . HIS A 1 184 ? 0.515 8.761 -25.555 1.00 96.88 184 HIS A N 1
ATOM 1358 C CA . HIS A 1 184 ? 0.530 9.273 -24.189 1.00 96.88 184 HIS A CA 1
ATOM 1359 C C . HIS A 1 184 ? 0.555 8.134 -23.174 1.00 96.88 184 HIS A C 1
ATOM 1361 O O . HIS A 1 184 ? -0.167 7.139 -23.275 1.00 96.88 184 HIS A O 1
ATOM 1367 N N . LEU A 1 185 ? 1.369 8.303 -22.142 1.00 97.81 185 LEU A N 1
ATOM 1368 C CA . LEU A 1 185 ? 1.370 7.455 -20.969 1.00 97.81 185 LEU A CA 1
ATOM 1369 C C . LEU A 1 185 ? 0.261 7.910 -20.019 1.00 97.81 185 LEU A C 1
ATOM 1371 O O . LEU A 1 185 ? 0.204 9.072 -19.629 1.00 97.81 185 LEU A O 1
ATOM 1375 N N . HIS A 1 186 ? -0.604 6.985 -19.621 1.00 97.75 186 HIS A N 1
ATOM 1376 C CA . HIS A 1 186 ? -1.640 7.206 -18.621 1.00 97.75 186 HIS A CA 1
ATOM 1377 C C . HIS A 1 186 ? -1.329 6.406 -17.361 1.00 97.75 186 HIS A C 1
ATOM 1379 O O . HIS A 1 186 ? -1.274 5.179 -17.424 1.00 97.75 186 HIS A O 1
ATOM 1385 N N . ILE A 1 187 ? -1.143 7.087 -16.231 1.00 97.88 187 ILE A N 1
ATOM 1386 C CA . ILE A 1 187 ? -0.805 6.486 -14.938 1.00 97.88 187 ILE A CA 1
ATOM 1387 C C . ILE A 1 187 ? -1.971 6.699 -13.982 1.00 97.88 187 ILE A C 1
ATOM 1389 O O . ILE A 1 187 ? -2.417 7.828 -13.783 1.00 97.88 187 ILE A O 1
ATOM 1393 N N . GLN A 1 188 ? -2.434 5.624 -13.354 1.00 97.69 188 GLN A N 1
ATOM 1394 C CA . GLN A 1 188 ? -3.464 5.642 -12.322 1.00 97.69 188 GLN A CA 1
ATOM 1395 C C . GLN A 1 188 ? -2.902 5.057 -11.031 1.00 97.69 188 GLN A C 1
ATOM 1397 O O . GLN A 1 188 ? -2.127 4.102 -11.050 1.00 97.69 188 GLN A O 1
ATOM 1402 N N . CYS A 1 189 ? -3.297 5.623 -9.897 1.00 97.19 189 CYS A N 1
ATOM 1403 C CA . CYS A 1 189 ? -2.910 5.133 -8.583 1.00 97.19 189 CYS A CA 1
ATOM 1404 C C . CYS A 1 189 ? -4.080 5.260 -7.620 1.00 97.19 189 CYS A C 1
ATOM 1406 O O . CYS A 1 189 ? -4.791 6.269 -7.612 1.00 97.19 189 CYS A O 1
ATOM 1408 N N . ALA A 1 190 ? -4.264 4.235 -6.794 1.00 95.62 190 ALA A N 1
ATOM 1409 C CA . ALA A 1 190 ? -5.185 4.273 -5.677 1.00 95.62 190 ALA A CA 1
ATOM 1410 C C . ALA A 1 190 ? -4.457 3.899 -4.390 1.00 95.62 190 ALA A C 1
ATOM 1412 O O . ALA A 1 190 ? -3.782 2.870 -4.312 1.00 95.62 190 ALA A O 1
ATOM 1413 N N . THR A 1 191 ? -4.644 4.719 -3.365 1.00 92.94 191 THR A N 1
ATOM 1414 C CA . THR A 1 191 ? -4.153 4.467 -2.018 1.00 92.94 191 THR A CA 1
ATOM 1415 C C . THR A 1 191 ? -5.320 4.199 -1.084 1.00 92.94 191 THR A C 1
ATOM 1417 O O . THR A 1 191 ? -6.411 4.741 -1.248 1.00 92.94 191 THR A O 1
ATOM 1420 N N . ALA A 1 192 ? -5.091 3.342 -0.100 1.00 90.69 192 ALA A N 1
ATOM 1421 C CA . ALA A 1 192 ? -6.007 3.072 0.986 1.00 90.69 192 ALA A CA 1
ATOM 1422 C C . ALA A 1 192 ? -5.259 3.182 2.309 1.00 90.69 192 ALA A C 1
ATOM 1424 O O . ALA A 1 192 ? -4.202 2.571 2.497 1.00 90.69 192 ALA A O 1
ATOM 1425 N N . GLN A 1 193 ? -5.824 3.932 3.242 1.00 83.75 193 GLN A N 1
ATOM 1426 C CA . GLN A 1 193 ? -5.273 4.098 4.577 1.00 83.75 193 GLN A CA 1
ATOM 1427 C C . GLN A 1 193 ? -6.369 3.873 5.606 1.00 83.75 193 GLN A C 1
ATOM 1429 O O . GLN A 1 193 ? -7.528 4.202 5.383 1.00 83.75 193 GLN A O 1
ATOM 1434 N N . ARG A 1 194 ? -6.010 3.289 6.749 1.00 75.81 194 ARG A N 1
ATOM 1435 C CA . ARG A 1 194 ? -6.940 3.162 7.869 1.00 75.81 194 ARG A CA 1
ATOM 1436 C C . ARG A 1 194 ? -6.821 4.385 8.778 1.00 75.81 194 ARG A C 1
ATOM 1438 O O . ARG A 1 194 ? -5.727 4.672 9.257 1.00 75.81 194 ARG A O 1
ATOM 1445 N N . CYS A 1 195 ? -7.946 5.044 9.032 1.00 67.62 195 CYS A N 1
ATOM 1446 C CA . CYS A 1 195 ? -8.096 6.161 9.959 1.00 67.62 195 CYS A CA 1
ATOM 1447 C C . CYS A 1 195 ? -9.138 5.758 11.016 1.00 67.62 195 CYS A C 1
ATOM 1449 O O . CYS A 1 195 ? -10.328 5.660 10.715 1.00 67.62 195 CYS A O 1
ATOM 1451 N N . GLY A 1 196 ? -8.687 5.449 12.234 1.00 66.38 196 GLY A N 1
ATOM 1452 C CA . GLY A 1 196 ? -9.557 4.921 13.288 1.00 66.38 196 GLY A CA 1
ATOM 1453 C C . GLY A 1 196 ? -10.175 3.566 12.910 1.00 66.38 196 GLY A C 1
ATOM 1454 O O . GLY A 1 196 ? -9.469 2.608 12.567 1.00 66.38 196 GLY A O 1
ATOM 1455 N N . THR A 1 197 ? -11.506 3.471 12.973 1.00 64.38 197 THR A N 1
ATOM 1456 C CA . THR A 1 197 ? -12.271 2.257 12.624 1.00 64.38 197 THR A CA 1
ATOM 1457 C C . THR A 1 197 ? -12.542 2.100 11.128 1.00 64.38 197 THR A C 1
ATOM 1459 O O . THR A 1 197 ? -12.914 1.005 10.706 1.00 64.38 197 THR A O 1
ATOM 1462 N N . SER A 1 198 ? -12.327 3.149 10.331 1.00 64.62 198 SER A N 1
ATOM 1463 C CA . SER A 1 198 ? -12.677 3.185 8.908 1.00 64.62 198 SER A CA 1
ATOM 1464 C C . SER A 1 198 ? -11.434 3.239 8.023 1.00 64.62 198 SER A C 1
ATOM 1466 O O . SER A 1 198 ? -10.365 3.687 8.440 1.00 64.62 198 SER A O 1
ATOM 1468 N N . ALA A 1 199 ? -11.553 2.761 6.788 1.00 77.50 199 ALA A N 1
ATOM 1469 C CA . ALA A 1 199 ? -10.524 2.929 5.771 1.00 77.50 199 ALA A CA 1
ATOM 1470 C C . ALA A 1 199 ? -10.973 3.989 4.760 1.00 77.50 199 ALA A C 1
ATOM 1472 O O . ALA A 1 199 ? -12.136 4.027 4.371 1.00 77.50 199 ALA A O 1
ATOM 1473 N N . THR A 1 200 ? -10.057 4.862 4.357 1.00 83.31 200 THR A N 1
ATOM 1474 C CA . THR A 1 200 ? -10.275 5.885 3.335 1.00 83.31 200 THR A CA 1
ATOM 1475 C C . THR A 1 200 ? -9.497 5.520 2.084 1.00 83.31 200 THR A C 1
ATOM 1477 O O . THR A 1 200 ? -8.396 4.972 2.165 1.00 83.31 200 THR A O 1
ATOM 1480 N N . VAL A 1 201 ? -10.078 5.815 0.921 1.00 90.44 201 VAL A N 1
ATOM 1481 C CA . VAL A 1 201 ? -9.443 5.593 -0.381 1.00 90.44 201 VAL A CA 1
ATOM 1482 C C . VAL A 1 201 ? -9.244 6.911 -1.086 1.00 90.44 201 VAL A C 1
ATOM 1484 O O . VAL A 1 201 ? -10.106 7.787 -1.059 1.00 90.44 201 VAL A O 1
ATOM 1487 N N . MET A 1 202 ? -8.096 7.033 -1.735 1.00 91.56 202 MET A N 1
ATOM 1488 C CA . MET A 1 202 ? -7.754 8.169 -2.571 1.00 91.56 202 MET A CA 1
ATOM 1489 C C . MET A 1 202 ? -7.329 7.636 -3.924 1.00 91.56 202 MET A C 1
ATOM 1491 O O . MET A 1 202 ? -6.701 6.583 -4.018 1.00 91.56 202 MET A O 1
ATOM 1495 N N . SER A 1 203 ? -7.689 8.343 -4.983 1.00 93.88 203 SER A N 1
ATOM 1496 C CA . SER A 1 203 ? -7.280 7.983 -6.334 1.00 93.88 203 SER A CA 1
ATOM 1497 C C . SER A 1 203 ? -6.800 9.223 -7.061 1.00 93.88 203 SER A C 1
ATOM 1499 O O . SER A 1 203 ? -7.323 10.322 -6.851 1.00 93.88 203 SER A O 1
ATOM 1501 N N . VAL A 1 204 ? -5.761 9.037 -7.862 1.00 96.00 204 VAL A N 1
ATOM 1502 C CA . VAL A 1 204 ? -5.147 10.068 -8.692 1.00 96.00 204 VAL A CA 1
ATOM 1503 C C . VAL A 1 204 ? -4.784 9.454 -10.033 1.00 96.00 204 VAL A C 1
ATOM 1505 O O . VAL A 1 204 ? -4.445 8.272 -10.120 1.00 96.00 204 VAL A O 1
ATOM 1508 N N . GLU A 1 205 ? -4.833 10.271 -11.073 1.00 97.06 205 GLU A N 1
ATOM 1509 C CA . GLU A 1 205 ? -4.415 9.878 -12.410 1.00 97.06 205 GLU A CA 1
ATOM 1510 C C . GLU A 1 205 ? -3.726 11.033 -13.127 1.00 97.06 205 GLU A C 1
ATOM 1512 O O . GLU A 1 205 ? -3.997 12.204 -12.840 1.00 97.06 205 GLU A O 1
ATOM 1517 N N . ARG A 1 206 ? -2.823 10.703 -14.049 1.00 97.50 206 ARG A N 1
ATOM 1518 C CA . ARG A 1 206 ? -2.162 11.647 -14.954 1.00 97.50 206 ARG A CA 1
ATOM 1519 C C . ARG A 1 206 ? -2.036 11.041 -16.340 1.00 97.50 206 ARG A C 1
ATOM 1521 O O . ARG A 1 206 ? -1.985 9.822 -16.490 1.00 97.50 206 ARG A O 1
ATOM 1528 N N . SER A 1 207 ? -2.027 11.907 -17.346 1.00 97.50 207 SER A N 1
ATOM 1529 C CA . SER A 1 207 ? -1.740 11.531 -18.728 1.00 97.50 207 SER A CA 1
ATOM 1530 C C . SER A 1 207 ? -0.784 12.551 -19.318 1.00 97.50 207 SER A C 1
ATOM 1532 O O . SER A 1 207 ? -1.002 13.746 -19.127 1.00 97.50 207 SER A O 1
ATOM 1534 N N . GLY A 1 208 ? 0.228 12.089 -20.035 1.00 97.06 208 GLY A N 1
ATOM 1535 C CA . GLY A 1 208 ? 1.261 12.946 -20.603 1.00 97.06 208 GLY A CA 1
ATOM 1536 C C . GLY A 1 208 ? 2.212 12.151 -21.491 1.00 97.06 208 GLY A C 1
ATOM 1537 O O . GLY A 1 208 ? 2.053 10.933 -21.622 1.00 97.06 208 GLY A O 1
ATOM 1538 N N . PRO A 1 209 ? 3.182 12.811 -22.127 1.00 96.94 209 PRO A N 1
ATOM 1539 C CA . PRO A 1 209 ? 4.230 12.124 -22.867 1.00 96.94 209 PRO A CA 1
ATOM 1540 C C . PRO A 1 209 ? 5.085 11.247 -21.918 1.00 96.94 209 PRO A C 1
ATOM 1542 O O . PRO A 1 209 ? 5.254 11.593 -20.744 1.00 96.94 209 PRO A O 1
ATOM 1545 N N . PRO A 1 210 ? 5.606 10.086 -22.365 1.00 95.19 210 PRO A N 1
ATOM 1546 C CA . PRO A 1 210 ? 6.391 9.177 -21.520 1.00 95.19 210 PRO A CA 1
ATOM 1547 C C . PRO A 1 210 ? 7.619 9.808 -20.850 1.00 95.19 210 PRO A C 1
ATOM 1549 O O . PRO A 1 210 ? 7.996 9.415 -19.742 1.00 95.19 210 PRO A O 1
ATOM 1552 N N . GLU A 1 211 ? 8.231 10.796 -21.501 1.00 94.69 211 GLU A N 1
ATOM 1553 C CA . GLU A 1 211 ? 9.391 11.537 -21.005 1.00 94.69 211 GLU A CA 1
ATOM 1554 C C . GLU A 1 211 ? 9.076 12.318 -19.716 1.00 94.69 211 GLU A C 1
ATOM 1556 O O . GLU A 1 211 ? 9.957 12.511 -18.881 1.00 94.69 211 GLU A O 1
ATOM 1561 N N . GLU A 1 212 ? 7.812 12.697 -19.506 1.00 94.62 212 GLU A N 1
ATOM 1562 C CA . GLU A 1 212 ? 7.328 13.406 -18.312 1.00 94.62 212 GLU A CA 1
ATOM 1563 C C . GLU A 1 212 ? 6.885 12.451 -17.186 1.00 94.62 212 GLU A C 1
ATOM 1565 O O . GLU A 1 212 ? 6.335 12.883 -16.173 1.00 94.62 212 GLU A O 1
ATOM 1570 N N . SER A 1 213 ? 7.116 11.138 -17.317 1.00 93.25 213 SER A N 1
ATOM 1571 C CA . SER A 1 213 ? 6.690 10.125 -16.332 1.00 93.25 213 SER A CA 1
ATOM 1572 C C . SER A 1 213 ? 7.138 10.426 -14.898 1.00 93.25 213 SER A C 1
ATOM 1574 O O . SER A 1 213 ? 6.351 10.275 -13.961 1.00 93.25 213 SER A O 1
ATOM 1576 N N . VAL A 1 214 ? 8.368 10.914 -14.725 1.00 91.81 214 VAL A N 1
ATOM 1577 C CA . VAL A 1 214 ? 8.926 11.297 -13.419 1.00 91.81 214 VAL A CA 1
ATOM 1578 C C . VAL A 1 214 ? 8.203 12.512 -12.833 1.00 91.81 214 VAL A C 1
ATOM 1580 O O . VAL A 1 214 ? 7.891 12.532 -11.640 1.00 91.81 214 VAL A O 1
ATOM 1583 N N . GLU A 1 215 ? 7.901 13.517 -13.657 1.00 93.00 215 GLU A N 1
ATOM 1584 C CA . GLU A 1 215 ? 7.170 14.715 -13.232 1.00 93.00 215 GLU A CA 1
ATOM 1585 C C . GLU A 1 215 ? 5.726 14.370 -12.861 1.00 93.00 215 GLU A C 1
ATOM 1587 O O . GLU A 1 215 ? 5.263 14.730 -11.774 1.00 93.00 215 GLU A O 1
ATOM 1592 N N . MET A 1 216 ? 5.053 13.567 -13.693 1.00 95.88 216 MET A N 1
ATOM 1593 C CA . MET A 1 216 ? 3.718 13.042 -13.406 1.00 95.88 216 MET A CA 1
ATOM 1594 C C . MET A 1 216 ? 3.690 12.275 -12.078 1.00 95.88 216 MET A C 1
ATOM 1596 O O . MET A 1 216 ? 2.828 12.536 -11.236 1.00 95.88 216 MET A O 1
ATOM 1600 N N . ALA A 1 217 ? 4.645 11.369 -11.850 1.00 93.38 217 ALA A N 1
ATOM 1601 C CA . ALA A 1 217 ? 4.746 10.607 -10.607 1.00 93.38 217 ALA A CA 1
ATOM 1602 C C . ALA A 1 217 ? 5.005 11.510 -9.388 1.00 93.38 217 ALA A C 1
ATOM 1604 O O . ALA A 1 217 ? 4.402 11.325 -8.324 1.00 93.38 217 ALA A O 1
ATOM 1605 N N . CYS A 1 218 ? 5.865 12.521 -9.539 1.00 89.88 218 CYS A N 1
ATOM 1606 C CA . CYS A 1 218 ? 6.137 13.520 -8.511 1.00 89.88 218 CYS A CA 1
ATOM 1607 C C . CYS A 1 218 ? 4.860 14.272 -8.116 1.00 89.88 218 CYS A C 1
ATOM 1609 O O . CYS A 1 218 ? 4.515 14.329 -6.933 1.00 89.88 218 CYS A O 1
ATOM 1611 N N . ASP A 1 219 ? 4.104 14.772 -9.087 1.00 94.44 219 ASP A N 1
ATOM 1612 C CA . ASP A 1 219 ? 2.883 15.531 -8.825 1.00 94.44 219 ASP A CA 1
ATOM 1613 C C . ASP A 1 219 ? 1.755 14.668 -8.254 1.00 94.44 219 ASP A C 1
ATOM 1615 O O . ASP A 1 219 ? 1.085 15.086 -7.305 1.00 94.44 219 ASP A O 1
ATOM 1619 N N . MET A 1 220 ? 1.598 13.433 -8.741 1.00 95.31 220 MET A N 1
ATOM 1620 C CA . MET A 1 220 ? 0.671 12.457 -8.157 1.00 95.31 220 MET A CA 1
ATOM 1621 C C . MET A 1 220 ? 1.005 12.184 -6.688 1.00 95.31 220 MET A C 1
ATOM 1623 O O . MET A 1 220 ? 0.104 12.150 -5.850 1.00 95.31 220 MET A O 1
ATOM 1627 N N . SER A 1 221 ? 2.291 12.033 -6.354 1.00 89.62 221 SER A N 1
ATOM 1628 C CA . SER A 1 221 ? 2.726 11.770 -4.978 1.00 89.62 221 SER A CA 1
ATOM 1629 C C . SER A 1 221 ? 2.445 12.941 -4.031 1.00 89.62 221 SER A C 1
ATOM 1631 O O . SER A 1 221 ? 1.949 12.719 -2.926 1.00 89.62 221 SER A O 1
ATOM 1633 N N . LYS A 1 222 ? 2.669 14.190 -4.467 1.00 87.69 222 LYS A N 1
ATOM 1634 C CA . LYS A 1 222 ? 2.329 15.395 -3.686 1.00 87.69 222 LYS A CA 1
ATOM 1635 C C . LYS A 1 222 ? 0.825 15.488 -3.438 1.00 87.69 222 LYS A C 1
ATOM 1637 O O . LYS A 1 222 ? 0.396 15.774 -2.318 1.00 87.69 222 LYS A O 1
ATOM 1642 N N . GLU A 1 223 ? 0.020 15.222 -4.468 1.00 91.06 223 GLU A N 1
ATOM 1643 C CA . GLU A 1 223 ? -1.437 15.218 -4.346 1.00 91.06 223 GLU A CA 1
ATOM 1644 C C . GLU A 1 223 ? -1.890 14.156 -3.334 1.00 91.06 223 GLU A C 1
ATOM 1646 O O . GLU A 1 223 ? -2.625 14.474 -2.397 1.00 91.06 223 GLU A O 1
ATOM 1651 N N . LEU A 1 224 ? -1.387 12.923 -3.452 1.00 89.38 224 LEU A N 1
ATOM 1652 C CA . LEU A 1 224 ? -1.662 11.843 -2.501 1.00 89.38 224 LEU A CA 1
ATOM 1653 C C . LEU A 1 224 ? -1.240 12.200 -1.069 1.00 89.38 224 LEU A C 1
ATOM 1655 O O . LEU A 1 224 ? -2.027 11.990 -0.148 1.00 89.38 224 LEU A O 1
ATOM 1659 N N . ALA A 1 225 ? -0.056 12.788 -0.874 1.00 83.00 225 ALA A N 1
ATOM 1660 C CA . ALA A 1 225 ? 0.438 13.203 0.439 1.00 83.00 225 ALA A CA 1
ATOM 1661 C C . ALA A 1 225 ? -0.482 14.237 1.101 1.00 83.00 225 ALA A C 1
ATOM 1663 O O . ALA A 1 225 ? -0.877 14.086 2.259 1.00 83.00 225 ALA A O 1
ATOM 1664 N N . SER A 1 226 ? -0.861 15.275 0.351 1.00 81.94 226 SER A N 1
ATOM 1665 C CA . SER A 1 226 ? -1.719 16.352 0.855 1.00 81.94 226 SER A CA 1
ATOM 1666 C C . SER A 1 226 ? -3.105 15.838 1.261 1.00 81.94 226 SER A C 1
ATOM 1668 O O . SER A 1 226 ? -3.620 16.173 2.332 1.00 81.94 226 SER A O 1
ATOM 1670 N N . LYS A 1 227 ? -3.680 14.952 0.442 1.00 79.94 227 LYS A N 1
ATOM 1671 C CA . LYS A 1 227 ? -4.976 14.326 0.689 1.00 79.94 227 LYS A CA 1
ATOM 1672 C C . LYS A 1 227 ? -4.922 13.339 1.869 1.00 79.94 227 LYS A C 1
ATOM 1674 O O . LYS A 1 227 ? -5.836 13.336 2.704 1.00 79.94 227 LYS A O 1
ATOM 1679 N N . ALA A 1 228 ? -3.853 12.547 1.988 1.00 73.88 228 ALA A N 1
ATOM 1680 C CA . ALA A 1 228 ? -3.663 11.605 3.093 1.00 73.88 228 ALA A CA 1
ATOM 1681 C C . ALA A 1 228 ? -3.540 12.338 4.438 1.00 73.88 228 ALA A C 1
ATOM 1683 O O . ALA A 1 228 ? -4.229 11.990 5.399 1.00 73.88 228 ALA A O 1
ATOM 1684 N N . LEU A 1 229 ? -2.752 13.419 4.484 1.00 69.31 229 LEU A N 1
ATOM 1685 C CA . LEU A 1 229 ? -2.627 14.271 5.668 1.00 69.31 229 LEU A CA 1
ATOM 1686 C C . LEU A 1 229 ? -3.972 14.894 6.065 1.00 69.31 229 LEU A C 1
ATOM 1688 O O . LEU A 1 229 ? -4.347 14.855 7.236 1.00 69.31 229 LEU A O 1
ATOM 1692 N N . GLY A 1 230 ? -4.728 15.419 5.096 1.00 67.38 230 GLY A N 1
ATOM 1693 C CA . GLY A 1 230 ? -6.066 15.960 5.347 1.00 67.38 230 GLY A CA 1
ATOM 1694 C C . GLY A 1 230 ? -7.014 14.927 5.968 1.00 67.38 230 GLY A C 1
ATOM 1695 O O . GLY A 1 230 ? -7.707 15.228 6.940 1.00 67.38 230 GLY A O 1
ATOM 1696 N N . SER A 1 231 ? -6.990 13.690 5.464 1.00 66.69 231 SER A N 1
ATOM 1697 C CA . SER A 1 231 ? -7.831 12.592 5.967 1.00 66.69 231 SER A CA 1
ATOM 1698 C C . SER A 1 231 ? -7.431 12.136 7.370 1.00 66.69 231 SER A C 1
ATOM 1700 O O . SER A 1 231 ? -8.296 11.878 8.206 1.00 66.69 231 SER A O 1
ATOM 1702 N N . LEU A 1 232 ? -6.128 12.067 7.654 1.00 67.44 232 LEU A N 1
ATOM 1703 C CA . LEU A 1 232 ? -5.608 11.757 8.986 1.00 67.44 232 LEU A CA 1
ATOM 1704 C C . LEU A 1 232 ? -6.021 12.812 10.016 1.00 67.44 232 LEU A C 1
ATOM 1706 O O . LEU A 1 232 ? -6.531 12.468 11.081 1.00 67.44 232 LEU A O 1
ATOM 1710 N N . LEU A 1 233 ? -5.850 14.097 9.691 1.00 64.44 233 LEU A N 1
ATOM 1711 C CA . LEU A 1 233 ? -6.232 15.200 10.575 1.00 64.44 233 LEU A CA 1
ATOM 1712 C C . LEU A 1 233 ? -7.745 15.234 10.830 1.00 64.44 233 LEU A C 1
ATOM 1714 O O . LEU A 1 233 ? -8.170 15.523 11.949 1.00 64.44 233 LEU A O 1
ATOM 1718 N N . ALA A 1 234 ? -8.559 14.918 9.820 1.00 60.94 234 ALA A N 1
ATOM 1719 C CA . ALA A 1 234 ? -10.005 14.788 9.978 1.00 60.94 234 ALA A CA 1
ATOM 1720 C C . ALA A 1 234 ? -10.380 13.611 10.895 1.00 60.94 234 ALA A C 1
ATOM 1722 O O . ALA A 1 234 ? -11.209 13.784 11.786 1.00 60.94 234 ALA A O 1
ATOM 1723 N N . GLY A 1 235 ? -9.728 12.453 10.733 1.00 58.25 235 GLY A N 1
ATOM 1724 C CA . GLY A 1 235 ? -9.931 11.281 11.591 1.00 58.25 235 GLY A CA 1
ATOM 1725 C C . GLY A 1 235 ? -9.597 11.558 13.058 1.00 58.25 235 GLY A C 1
ATOM 1726 O O . GLY A 1 235 ? -10.422 11.310 13.929 1.00 58.25 235 GLY A O 1
ATOM 1727 N N . ILE A 1 236 ? -8.447 12.187 13.328 1.00 56.97 236 ILE A N 1
ATOM 1728 C CA . ILE A 1 236 ? -8.034 12.565 14.692 1.00 56.97 236 ILE A CA 1
ATOM 1729 C C . ILE A 1 236 ? -9.061 13.508 15.348 1.00 56.97 236 ILE A C 1
ATOM 1731 O O . ILE A 1 236 ? -9.364 13.378 16.533 1.00 56.97 236 ILE A O 1
ATOM 1735 N N . ARG A 1 237 ? -9.631 14.454 14.588 1.00 53.09 237 ARG A N 1
ATOM 1736 C CA . ARG A 1 237 ? -10.674 15.371 15.088 1.00 53.09 237 ARG A CA 1
ATOM 1737 C C . ARG A 1 237 ? -12.010 14.663 15.349 1.00 53.09 237 ARG A C 1
ATOM 1739 O O . ARG A 1 237 ? -12.707 15.015 16.302 1.00 53.09 237 ARG A O 1
ATOM 1746 N N . ALA A 1 238 ? -12.375 13.689 14.516 1.00 53.25 238 ALA A N 1
ATOM 1747 C CA . ALA A 1 238 ? -13.595 12.898 14.675 1.00 53.25 238 ALA A CA 1
ATOM 1748 C C . ALA A 1 238 ? -13.515 11.966 15.898 1.00 53.25 238 ALA A C 1
ATOM 1750 O O . ALA A 1 238 ? -14.451 11.908 16.695 1.00 53.25 238 ALA A O 1
ATOM 1751 N N . ASP A 1 239 ? -12.369 11.321 16.116 1.00 49.38 239 ASP A N 1
ATOM 1752 C CA . ASP A 1 239 ? -12.160 10.454 17.279 1.00 49.38 239 ASP A CA 1
ATOM 1753 C C . ASP A 1 239 ? -12.236 11.268 18.588 1.00 49.38 239 ASP A C 1
ATOM 1755 O O . ASP A 1 239 ? -12.983 10.900 19.498 1.00 49.38 239 ASP A O 1
ATOM 1759 N N . ALA A 1 240 ? -11.614 12.456 18.625 1.00 45.78 240 ALA A N 1
ATOM 1760 C CA . ALA A 1 240 ? -11.654 13.377 19.769 1.00 45.78 240 ALA A CA 1
ATOM 1761 C C . ALA A 1 240 ? -13.051 13.960 20.082 1.00 45.78 240 ALA A C 1
ATOM 1763 O O . ALA A 1 240 ? -13.300 14.432 21.194 1.00 45.78 240 ALA A O 1
ATOM 1764 N N . THR A 1 241 ? -13.971 13.967 19.110 1.00 39.91 241 THR A N 1
ATOM 1765 C CA . THR A 1 241 ? -15.362 14.413 19.313 1.00 39.91 241 THR A CA 1
ATOM 1766 C C . THR A 1 241 ? -16.284 13.264 19.716 1.00 39.91 241 THR A C 1
ATOM 1768 O O . THR A 1 241 ? -17.206 13.483 20.504 1.00 39.91 241 THR A O 1
ATOM 1771 N N . SER A 1 242 ? -16.008 12.035 19.265 1.00 39.59 242 SER A N 1
ATOM 1772 C CA . SER A 1 242 ? -16.769 10.842 19.656 1.00 39.59 242 SER A CA 1
ATOM 1773 C C . SER A 1 242 ? -16.588 10.470 21.136 1.00 39.59 242 SER A C 1
ATOM 1775 O O . SER A 1 242 ? -17.574 10.151 21.799 1.00 39.59 242 SER A O 1
ATOM 1777 N N . GLU A 1 243 ? -15.379 10.632 21.694 1.00 37.53 243 GLU A N 1
ATOM 1778 C CA . GLU A 1 243 ? -15.102 10.380 23.119 1.00 37.53 243 GLU A CA 1
ATOM 1779 C C . GLU A 1 243 ? -15.856 11.345 24.050 1.00 37.53 243 GLU A C 1
ATOM 1781 O O . GLU A 1 243 ? -16.275 10.961 25.142 1.00 37.53 243 GLU A O 1
ATOM 1786 N N . LYS A 1 244 ? -16.121 12.582 23.600 1.00 34.62 244 LYS A N 1
ATOM 1787 C CA . LYS A 1 244 ? -16.950 13.547 24.344 1.00 34.62 244 LYS A CA 1
ATOM 1788 C C . LYS A 1 244 ? -18.444 13.221 24.294 1.00 34.62 244 LYS A C 1
ATOM 1790 O O . LYS A 1 244 ? -19.164 13.563 25.228 1.00 34.62 244 LYS A O 1
ATOM 1795 N N . ALA A 1 245 ? -18.920 12.566 23.235 1.00 33.09 245 ALA A N 1
ATOM 1796 C CA . ALA A 1 245 ? -20.333 12.226 23.070 1.00 33.09 245 ALA A CA 1
ATOM 1797 C C . ALA A 1 245 ? -20.735 10.947 23.830 1.00 33.09 245 ALA A C 1
ATOM 1799 O O . ALA A 1 245 ? -21.864 10.846 24.308 1.00 33.09 245 ALA A O 1
ATOM 1800 N N . SER A 1 246 ? -19.819 9.985 24.003 1.00 34.59 246 SER A N 1
ATOM 1801 C CA . SER A 1 246 ? -20.089 8.734 24.730 1.00 34.59 246 SER A CA 1
ATOM 1802 C C . SER A 1 246 ? -20.093 8.864 26.261 1.00 34.59 246 SER A C 1
ATOM 1804 O O . SER A 1 246 ? -20.496 7.927 26.943 1.00 34.59 246 SER A O 1
ATOM 1806 N N . ALA A 1 247 ? -19.697 10.013 26.820 1.00 33.69 247 ALA A N 1
ATOM 1807 C CA . ALA A 1 247 ? -19.698 10.261 28.267 1.00 33.69 247 ALA A CA 1
ATOM 1808 C C . ALA A 1 247 ? -21.085 10.638 28.848 1.00 33.69 247 ALA A C 1
ATOM 1810 O O . ALA A 1 247 ? -21.197 10.906 30.041 1.00 33.69 247 ALA A O 1
ATOM 1811 N N . GLY A 1 248 ? -22.145 10.672 28.026 1.00 29.88 248 GLY A N 1
ATOM 1812 C CA . GLY A 1 248 ? -23.422 11.314 28.371 1.00 29.88 248 GLY A CA 1
ATOM 1813 C C . GLY A 1 248 ? -24.674 10.438 28.512 1.00 29.88 248 GLY A C 1
ATOM 1814 O O . GLY A 1 248 ? -25.759 11.009 28.583 1.00 29.88 248 GLY A O 1
ATOM 1815 N N . ALA A 1 249 ? -24.608 9.099 28.539 1.00 25.62 249 ALA A N 1
ATOM 1816 C CA . ALA A 1 249 ? -25.833 8.294 28.673 1.00 25.62 249 ALA A CA 1
ATOM 1817 C C . ALA A 1 249 ? -25.651 6.980 29.455 1.00 25.62 249 ALA A C 1
ATOM 1819 O O . ALA A 1 249 ? -25.017 6.037 28.991 1.00 25.62 249 ALA A O 1
ATOM 1820 N N . VAL A 1 250 ? -26.301 6.901 30.621 1.00 34.41 250 VAL A N 1
ATOM 1821 C CA . VAL A 1 250 ? -26.597 5.666 31.373 1.00 34.41 250 VAL A CA 1
ATOM 1822 C C . VAL A 1 250 ? -28.119 5.466 31.350 1.00 34.41 250 VAL A C 1
ATOM 1824 O O . VAL A 1 250 ? -28.846 6.440 31.550 1.00 34.41 250 VAL A O 1
ATOM 1827 N N . PRO A 1 251 ? -28.631 4.237 31.122 1.00 32.62 251 PRO A N 1
ATOM 1828 C CA . PRO A 1 251 ? -29.425 3.615 32.190 1.00 32.62 251 PRO A CA 1
ATOM 1829 C C . PRO A 1 251 ? -29.266 2.083 32.345 1.00 32.62 251 PRO A C 1
ATOM 1831 O O . PRO A 1 251 ? -29.381 1.305 31.406 1.00 32.62 251 PRO A O 1
ATOM 1834 N N . VAL A 1 252 ? -29.019 1.693 33.601 1.00 25.94 252 VAL A N 1
ATOM 1835 C CA . VAL A 1 252 ? -29.655 0.667 34.467 1.00 25.94 252 VAL A CA 1
ATOM 1836 C C . VAL A 1 252 ? -30.270 -0.638 33.885 1.00 25.94 252 VAL A C 1
ATOM 1838 O O . VAL A 1 252 ? -31.213 -0.646 33.104 1.00 25.94 252 VAL A O 1
ATOM 1841 N N . GLN A 1 253 ? -29.769 -1.739 34.471 1.00 30.97 253 GLN A N 1
ATOM 1842 C CA . GLN A 1 253 ? -30.127 -3.177 34.545 1.00 30.97 253 GLN A CA 1
ATOM 1843 C C . GLN A 1 253 ? -31.589 -3.672 34.368 1.00 30.97 253 GLN A C 1
ATOM 1845 O O . GLN A 1 253 ? -32.508 -3.110 34.959 1.00 30.97 253 GLN A O 1
ATOM 1850 N N . ARG A 1 254 ? -31.740 -4.913 33.833 1.00 26.67 254 ARG A N 1
ATOM 1851 C CA . ARG A 1 254 ? -32.452 -6.051 34.498 1.00 26.67 254 ARG A CA 1
ATOM 1852 C C . ARG A 1 254 ? -32.247 -7.453 33.851 1.00 26.67 254 ARG A C 1
ATOM 1854 O O . ARG A 1 254 ? -32.617 -7.684 32.713 1.00 26.67 254 ARG A O 1
ATOM 1861 N N . HIS A 1 255 ? -31.691 -8.367 34.664 1.00 25.38 255 HIS A N 1
ATOM 1862 C CA . HIS A 1 255 ? -31.961 -9.813 34.888 1.00 25.38 255 HIS A CA 1
ATOM 1863 C C . HIS A 1 255 ? -32.354 -10.780 33.745 1.00 25.38 255 HIS A C 1
ATOM 1865 O O . HIS A 1 255 ? -33.482 -10.702 33.282 1.00 25.38 255 HIS A O 1
ATOM 1871 N N . ILE A 1 256 ? -31.559 -11.858 33.551 1.00 25.55 256 ILE A N 1
ATOM 1872 C CA . ILE A 1 256 ? -32.028 -13.270 33.464 1.00 25.55 256 ILE A CA 1
ATOM 1873 C C . ILE A 1 256 ? -30.988 -14.212 34.120 1.00 25.55 256 ILE A C 1
ATOM 1875 O O . ILE A 1 256 ? -29.787 -14.097 33.886 1.00 25.55 256 ILE A O 1
ATOM 1879 N N . ARG A 1 257 ? -31.473 -15.133 34.968 1.00 24.78 257 ARG A N 1
ATOM 1880 C CA . ARG A 1 257 ? -30.743 -16.215 35.658 1.00 24.78 257 ARG A CA 1
ATOM 1881 C C . ARG A 1 257 ? -30.459 -17.411 34.727 1.00 24.78 257 ARG A C 1
ATOM 1883 O O . ARG A 1 257 ? -31.372 -17.865 34.056 1.00 24.78 257 ARG A O 1
ATOM 1890 N N . GLY A 1 258 ? -29.248 -17.971 34.842 1.00 24.98 258 GLY A N 1
ATOM 1891 C CA . GLY A 1 258 ? -28.926 -19.412 34.877 1.00 24.98 258 GLY A CA 1
ATOM 1892 C C . GLY A 1 258 ? -29.123 -20.281 33.624 1.00 24.98 258 GLY A C 1
ATOM 1893 O O . GLY A 1 258 ? -30.238 -20.685 33.335 1.00 24.98 258 GLY A O 1
ATOM 1894 N N . ASN A 1 259 ? -28.027 -20.751 33.013 1.00 26.50 259 ASN A N 1
ATOM 1895 C CA . ASN A 1 259 ? -27.534 -22.115 33.262 1.00 26.50 259 ASN A CA 1
ATOM 1896 C C . ASN A 1 259 ? -26.081 -22.279 32.778 1.00 26.50 259 ASN A C 1
ATOM 1898 O O . ASN A 1 259 ? -25.663 -21.661 31.801 1.00 26.50 259 ASN A O 1
ATOM 1902 N N . ALA A 1 260 ? -25.310 -23.080 33.508 1.00 31.11 260 ALA A N 1
ATOM 1903 C CA . ALA A 1 260 ? -23.878 -23.278 33.329 1.00 31.11 260 ALA A CA 1
ATOM 1904 C C . ALA A 1 260 ? -23.569 -24.303 32.226 1.00 31.11 260 ALA A C 1
ATOM 1906 O O . ALA A 1 260 ? -24.141 -25.389 32.237 1.00 31.11 260 ALA A O 1
ATOM 1907 N N . ASN A 1 261 ? -22.652 -23.955 31.312 1.00 27.84 261 ASN A N 1
ATOM 1908 C CA . ASN A 1 261 ? -21.552 -24.801 30.820 1.00 27.84 261 ASN A CA 1
ATOM 1909 C C . ASN A 1 261 ? -20.730 -24.054 29.746 1.00 27.84 261 ASN A C 1
ATOM 1911 O O . ASN A 1 261 ? -21.233 -23.768 28.666 1.00 27.84 261 ASN A O 1
ATOM 1915 N N . GLY A 1 262 ? -19.448 -23.798 30.042 1.00 26.69 262 GLY A N 1
ATOM 1916 C CA . GLY A 1 262 ? -18.379 -23.677 29.037 1.00 26.69 262 GLY A CA 1
ATOM 1917 C C . GLY A 1 262 ? -18.072 -22.299 28.423 1.00 26.69 262 GLY A C 1
ATOM 1918 O O . GLY A 1 262 ? -18.555 -21.990 27.345 1.00 26.69 262 GLY A O 1
ATOM 1919 N N . ALA A 1 263 ? -17.128 -21.581 29.056 1.00 27.31 263 ALA A N 1
ATOM 1920 C CA . ALA A 1 263 ? -16.220 -20.538 28.526 1.00 27.31 263 ALA A CA 1
ATOM 1921 C C . ALA A 1 263 ? -16.781 -19.133 28.145 1.00 27.31 263 ALA A C 1
ATOM 1923 O O . ALA A 1 263 ? -17.572 -19.004 27.212 1.00 27.31 263 ALA A O 1
ATOM 1924 N N . PRO A 1 264 ? -16.311 -18.030 28.780 1.00 27.81 264 PRO A N 1
ATOM 1925 C CA . PRO A 1 264 ? -16.730 -16.674 28.436 1.00 27.81 264 PRO A CA 1
ATOM 1926 C C . PRO A 1 264 ? -15.803 -16.066 27.370 1.00 27.81 264 PRO A C 1
ATOM 1928 O O . PRO A 1 264 ? -14.761 -15.501 27.682 1.00 27.81 264 PRO A O 1
ATOM 1931 N N . PHE A 1 265 ? -16.199 -16.124 26.099 1.00 28.70 265 PHE A N 1
ATOM 1932 C CA . PHE A 1 265 ? -15.626 -15.281 25.043 1.00 28.70 265 PHE A CA 1
ATOM 1933 C C . PHE A 1 265 ? -16.670 -14.260 24.593 1.00 28.70 265 PHE A C 1
ATOM 1935 O O . PHE A 1 265 ? -17.417 -14.510 23.651 1.00 28.70 265 PHE A O 1
ATOM 1942 N N . LYS A 1 266 ? -16.747 -13.116 25.288 1.00 32.22 266 LYS A N 1
ATOM 1943 C CA . LYS A 1 266 ? -17.352 -11.862 24.793 1.00 32.22 266 LYS A CA 1
ATOM 1944 C C . LYS A 1 266 ? -17.182 -10.739 25.825 1.00 32.22 266 LYS A C 1
ATOM 1946 O O . LYS A 1 266 ? -18.046 -10.562 26.669 1.00 32.22 266 LYS A O 1
ATOM 1951 N N . LEU A 1 267 ? -16.070 -10.001 25.740 1.00 27.78 267 LEU A N 1
ATOM 1952 C CA . LEU A 1 267 ? -16.012 -8.524 25.795 1.00 27.78 267 LEU A CA 1
ATOM 1953 C C . LEU A 1 267 ? -14.551 -8.042 25.637 1.00 27.78 267 LEU A C 1
ATOM 1955 O O . LEU A 1 267 ? -13.910 -7.583 26.569 1.00 27.78 267 LEU A O 1
ATOM 1959 N N . MET A 1 268 ? -14.000 -8.175 24.430 1.00 24.78 268 MET A N 1
ATOM 1960 C CA . MET A 1 268 ? -12.774 -7.487 23.994 1.00 24.78 268 MET A CA 1
ATOM 1961 C C . MET A 1 268 ? -12.929 -7.176 22.500 1.00 24.78 268 MET A C 1
ATOM 1963 O O . MET A 1 268 ? -12.347 -7.816 21.629 1.00 24.78 268 MET A O 1
ATOM 1967 N N . LYS A 1 269 ? -13.842 -6.259 22.174 1.00 30.27 269 LYS A N 1
ATOM 1968 C CA . LYS A 1 269 ? -14.017 -5.722 20.818 1.00 30.27 269 LYS A CA 1
ATOM 1969 C C . LYS A 1 269 ? -14.283 -4.228 20.922 1.00 30.27 269 LYS A C 1
ATOM 1971 O O . LYS A 1 269 ? -15.417 -3.808 20.771 1.00 30.27 269 LYS A O 1
ATOM 1976 N N . GLN A 1 270 ? -13.239 -3.459 21.192 1.0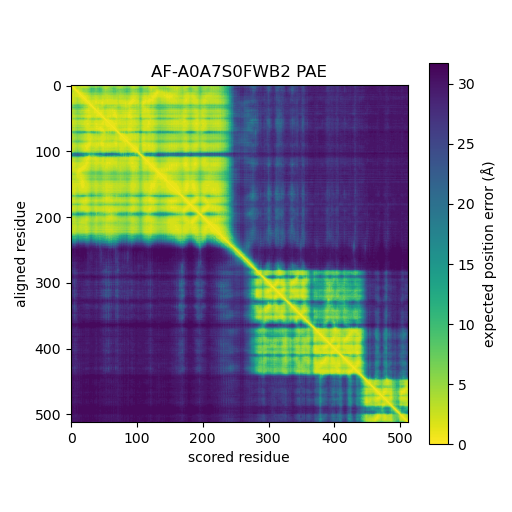0 29.31 270 GLN A N 1
ATOM 1977 C CA . GLN A 1 270 ? -13.059 -2.066 20.776 1.00 29.31 270 GLN A CA 1
ATOM 1978 C C . GLN A 1 270 ? -11.662 -1.667 21.259 1.00 29.31 270 GLN A C 1
ATOM 1980 O O . GLN A 1 270 ? -11.328 -1.968 22.395 1.00 29.31 270 GLN A O 1
ATOM 1985 N N . LEU A 1 271 ? -10.855 -1.077 20.372 1.00 25.94 271 LEU A N 1
ATOM 1986 C CA . LEU A 1 271 ? -9.378 -1.031 20.357 1.00 25.94 271 LEU A CA 1
ATOM 1987 C C . LEU A 1 271 ? -8.739 -2.238 19.639 1.00 25.94 271 LEU A C 1
ATOM 1989 O O . LEU A 1 271 ? -8.495 -3.298 20.209 1.00 25.94 271 LEU A O 1
ATOM 1993 N N . ARG A 1 272 ? -8.483 -2.070 18.331 1.00 27.30 272 ARG A N 1
ATOM 1994 C CA . ARG A 1 272 ? -7.575 -2.929 17.547 1.00 27.30 272 ARG A CA 1
ATOM 1995 C C . ARG A 1 272 ? -6.201 -2.246 17.410 1.00 27.30 272 ARG A C 1
ATOM 1997 O O . ARG A 1 272 ? -6.169 -1.024 17.291 1.00 27.30 272 ARG A O 1
ATOM 2004 N N . PRO A 1 273 ? -5.102 -3.022 17.364 1.00 28.95 273 PRO A N 1
ATOM 2005 C CA . PRO A 1 273 ? -3.731 -2.514 17.424 1.00 28.95 273 PRO A CA 1
ATOM 2006 C C . PRO A 1 273 ? -3.312 -1.731 16.176 1.00 28.95 273 PRO A C 1
ATOM 2008 O O . PRO A 1 273 ? -3.610 -2.139 15.048 1.00 28.95 273 PRO A O 1
ATOM 2011 N N . LEU A 1 274 ? -2.523 -0.672 16.379 1.00 28.36 274 LEU A N 1
ATOM 2012 C CA . LEU A 1 274 ? -1.642 -0.093 15.360 1.00 28.36 274 LEU A CA 1
ATOM 2013 C C . LEU A 1 274 ? -0.623 -1.167 14.918 1.00 28.36 274 LEU A C 1
ATOM 2015 O O . LEU A 1 274 ? -0.036 -1.843 15.757 1.00 28.36 274 LEU A O 1
ATOM 2019 N N . ARG A 1 275 ? -0.420 -1.385 13.610 1.00 33.53 275 ARG A N 1
ATOM 2020 C CA . ARG A 1 275 ? 0.492 -2.435 13.087 1.00 33.53 275 ARG A CA 1
ATOM 2021 C C . ARG A 1 275 ? 1.968 -1.984 13.034 1.00 33.53 275 ARG A C 1
ATOM 2023 O O . ARG A 1 275 ? 2.170 -0.797 12.800 1.00 33.53 275 ARG A O 1
ATOM 2030 N N . PRO A 1 276 ? 2.945 -2.903 13.245 1.00 32.03 276 PRO A N 1
ATOM 2031 C CA . PRO A 1 276 ? 4.398 -2.845 13.004 1.00 32.03 276 PRO A CA 1
ATOM 2032 C C . PRO A 1 276 ? 5.058 -1.748 12.160 1.00 32.03 276 PRO A C 1
ATOM 2034 O O . PRO A 1 276 ? 4.590 -1.639 11.042 1.00 32.03 276 PRO A O 1
ATOM 2037 N N . ILE A 1 277 ? 6.133 -1.054 12.572 1.00 42.59 277 ILE A N 1
ATOM 2038 C CA . ILE A 1 277 ? 7.174 -0.491 11.655 1.00 42.59 277 ILE A CA 1
ATOM 2039 C C . ILE A 1 277 ? 8.525 -1.236 11.854 1.00 42.59 277 ILE A C 1
ATOM 2041 O O . ILE A 1 277 ? 9.540 -0.931 11.235 1.00 42.59 277 ILE A O 1
ATOM 2045 N N . LEU A 1 278 ? 8.572 -2.245 12.732 1.00 34.22 278 LEU A N 1
ATOM 2046 C CA . LEU A 1 278 ? 9.732 -3.121 12.951 1.00 34.22 278 LEU A CA 1
ATOM 2047 C C . LEU A 1 278 ? 9.282 -4.580 12.784 1.00 34.22 278 LEU A C 1
ATOM 2049 O O . LEU A 1 278 ? 8.187 -4.913 13.226 1.00 34.22 278 LEU A O 1
ATOM 2053 N N . ASP A 1 279 ? 10.119 -5.436 12.188 1.00 39.97 279 ASP A N 1
ATOM 2054 C CA . ASP A 1 279 ? 9.863 -6.842 11.784 1.00 39.97 279 ASP A CA 1
ATOM 2055 C C . ASP A 1 279 ? 9.429 -7.827 12.899 1.00 39.97 279 ASP A C 1
ATOM 2057 O O . ASP A 1 279 ? 9.430 -9.047 12.721 1.00 39.97 279 ASP A O 1
ATOM 2061 N N . ALA A 1 280 ? 9.046 -7.343 14.076 1.00 39.06 280 ALA A N 1
ATOM 2062 C CA . ALA A 1 280 ? 8.528 -8.170 15.150 1.00 39.06 280 ALA A CA 1
ATOM 2063 C C . ALA A 1 280 ? 7.028 -8.456 14.952 1.00 39.06 280 ALA A C 1
ATOM 2065 O O . ALA A 1 280 ? 6.179 -7.564 14.941 1.00 39.06 280 ALA A O 1
ATOM 2066 N N . VAL A 1 281 ? 6.710 -9.748 14.833 1.00 47.72 281 VAL A N 1
ATOM 2067 C CA . VAL A 1 281 ? 5.361 -10.305 14.618 1.00 47.72 281 VAL A CA 1
ATOM 2068 C C . VAL A 1 281 ? 4.380 -9.961 15.755 1.00 47.72 281 VAL A C 1
ATOM 2070 O O . VAL A 1 281 ? 3.170 -9.930 15.533 1.00 47.72 281 VAL A O 1
ATOM 2073 N N . GLU A 1 282 ? 4.878 -9.621 16.946 1.00 54.81 282 GLU A N 1
ATOM 2074 C CA . GLU A 1 282 ? 4.076 -9.193 18.095 1.00 54.81 282 GLU A CA 1
ATOM 2075 C C . GLU A 1 282 ? 4.553 -7.832 18.622 1.00 54.81 282 GLU A C 1
ATOM 2077 O O . GLU A 1 282 ? 5.709 -7.665 19.024 1.00 54.81 282 GLU A O 1
ATOM 2082 N N . ARG A 1 283 ? 3.642 -6.845 18.642 1.00 62.09 283 ARG A N 1
ATOM 2083 C CA . ARG A 1 283 ? 3.880 -5.577 19.343 1.00 62.09 283 ARG A CA 1
ATOM 2084 C C . ARG A 1 283 ? 3.704 -5.768 20.843 1.00 62.09 283 ARG A C 1
ATOM 2086 O O . ARG A 1 283 ? 2.726 -6.373 21.285 1.00 62.09 283 ARG A O 1
ATOM 2093 N N . MET A 1 284 ? 4.579 -5.138 21.615 1.00 72.00 284 MET A N 1
ATOM 2094 C CA . MET A 1 284 ? 4.515 -5.130 23.075 1.00 72.00 284 MET A CA 1
ATOM 2095 C C . MET A 1 284 ? 3.430 -4.157 23.564 1.00 72.00 284 MET A C 1
ATOM 2097 O O . MET A 1 284 ? 3.371 -3.028 23.068 1.00 72.00 284 MET A O 1
ATOM 2101 N N . PRO A 1 285 ? 2.570 -4.542 24.520 1.00 66.88 285 PRO A N 1
ATOM 2102 C CA . PRO A 1 285 ? 1.611 -3.616 25.109 1.00 66.88 285 PRO A CA 1
ATOM 2103 C C . PRO A 1 285 ? 2.353 -2.582 25.981 1.00 66.88 285 PRO A C 1
ATOM 2105 O O . PRO A 1 285 ? 3.454 -2.852 26.473 1.00 66.88 285 PRO A O 1
ATOM 2108 N N . ALA A 1 286 ? 1.795 -1.378 26.135 1.00 67.56 286 ALA A N 1
ATOM 2109 C CA . ALA A 1 286 ? 2.500 -0.238 26.738 1.00 67.56 286 ALA A CA 1
ATOM 2110 C C . ALA A 1 286 ? 2.953 -0.501 28.184 1.00 67.56 286 ALA A C 1
ATOM 2112 O O . ALA A 1 286 ? 4.026 -0.063 28.593 1.00 67.56 286 ALA A O 1
ATOM 2113 N N . GLU A 1 287 ? 2.199 -1.319 28.913 1.00 65.31 287 GLU A N 1
ATOM 2114 C CA . GLU A 1 287 ? 2.470 -1.739 30.288 1.00 65.31 287 GLU A CA 1
ATOM 2115 C C . GLU A 1 287 ? 3.751 -2.586 30.394 1.00 65.31 287 GLU A C 1
ATOM 2117 O O . GLU A 1 287 ? 4.397 -2.637 31.444 1.00 65.31 287 GLU A O 1
ATOM 2122 N N . SER A 1 288 ? 4.168 -3.228 29.294 1.00 67.44 288 SER A N 1
ATOM 2123 C CA . SER A 1 288 ? 5.418 -4.000 29.229 1.00 67.44 288 SER A CA 1
ATOM 2124 C C . SER A 1 288 ? 6.660 -3.111 29.180 1.00 67.44 288 SER A C 1
ATOM 2126 O O . SER A 1 288 ? 7.748 -3.562 29.531 1.00 67.44 288 SER A O 1
ATOM 2128 N N . VAL A 1 289 ? 6.510 -1.842 28.788 1.00 67.75 289 VAL A N 1
ATOM 2129 C CA . VAL A 1 289 ? 7.594 -0.850 28.801 1.00 67.75 289 VAL A CA 1
ATOM 2130 C C . VAL A 1 289 ? 7.880 -0.376 30.237 1.00 67.75 289 VAL A C 1
ATOM 2132 O O . VAL A 1 289 ? 9.016 -0.025 30.553 1.00 67.75 289 VAL A O 1
ATOM 2135 N N . GLY A 1 290 ? 6.875 -0.407 31.126 1.00 57.78 290 GLY A N 1
ATOM 2136 C CA . GLY A 1 290 ? 6.919 0.207 32.461 1.00 57.78 290 GLY A CA 1
ATOM 2137 C C . GLY A 1 290 ? 7.319 -0.702 33.634 1.00 57.78 290 GLY A C 1
ATOM 2138 O O . GLY A 1 290 ? 7.765 -0.201 34.665 1.00 57.78 290 GLY A O 1
ATOM 2139 N N . SER A 1 291 ? 7.223 -2.031 33.518 1.00 48.22 291 SER A N 1
ATOM 2140 C CA . SER A 1 291 ? 7.363 -2.943 34.676 1.00 48.22 291 SER A CA 1
ATOM 2141 C C . SER A 1 291 ? 8.794 -3.102 35.226 1.00 48.22 291 SER A C 1
ATOM 2143 O O . SER A 1 291 ? 8.960 -3.469 36.390 1.00 48.22 291 SER A O 1
ATOM 2145 N N . ALA A 1 292 ? 9.826 -2.764 34.442 1.00 50.38 292 ALA A N 1
ATOM 2146 C CA . ALA A 1 292 ? 11.241 -2.792 34.851 1.00 50.38 292 ALA A CA 1
ATOM 2147 C C . ALA A 1 292 ? 11.941 -1.414 34.774 1.00 50.38 292 ALA A C 1
ATOM 2149 O O . ALA A 1 292 ? 13.164 -1.310 34.909 1.00 50.38 292 ALA A O 1
ATOM 2150 N N . GLY A 1 293 ? 11.170 -0.339 34.592 1.00 51.97 293 GLY A N 1
ATOM 2151 C CA . GLY A 1 293 ? 11.608 1.038 34.806 1.00 51.97 293 GLY A CA 1
ATOM 2152 C C . GLY A 1 293 ? 12.348 1.713 33.655 1.00 51.97 293 GLY A C 1
ATOM 2153 O O . GLY A 1 293 ? 11.933 2.794 33.284 1.00 51.97 293 GLY A O 1
ATOM 2154 N N . PHE A 1 294 ? 13.425 1.155 33.093 1.00 63.69 294 PHE A N 1
ATOM 2155 C CA . PHE A 1 294 ? 14.249 1.891 32.108 1.00 63.69 294 PHE A CA 1
ATOM 2156 C C . PHE A 1 294 ? 15.019 0.947 31.174 1.00 63.69 294 PHE A C 1
ATOM 2158 O O . PHE A 1 294 ? 16.255 0.952 31.135 1.00 63.69 294 PHE A O 1
ATOM 2165 N N . ALA A 1 295 ? 14.301 0.089 30.446 1.00 60.88 295 ALA A N 1
ATOM 2166 C CA . ALA A 1 295 ? 14.911 -0.760 29.426 1.00 60.88 295 ALA A CA 1
ATOM 2167 C C . ALA A 1 295 ? 15.347 0.078 28.210 1.00 60.88 295 ALA A C 1
ATOM 2169 O O . ALA A 1 295 ? 14.712 1.076 27.860 1.00 60.88 295 ALA A O 1
ATOM 2170 N N . ARG A 1 296 ? 16.464 -0.314 27.587 1.00 69.12 296 ARG A N 1
ATOM 2171 C CA . ARG A 1 296 ? 16.946 0.308 26.351 1.00 69.12 296 ARG A CA 1
ATOM 2172 C C . ARG A 1 296 ? 16.189 -0.299 25.176 1.00 69.12 296 ARG A C 1
ATOM 2174 O O . ARG A 1 296 ? 16.225 -1.511 24.990 1.00 69.12 296 ARG A O 1
ATOM 2181 N N . PHE A 1 297 ? 15.576 0.552 24.371 1.00 73.38 297 PHE A N 1
ATOM 2182 C CA . PHE A 1 297 ? 14.891 0.186 23.143 1.00 73.38 297 PHE A CA 1
ATOM 2183 C C . PHE A 1 297 ? 15.656 0.739 21.939 1.00 73.38 297 PHE A C 1
ATOM 2185 O O . PHE A 1 297 ? 16.299 1.790 22.008 1.00 73.38 297 PHE A O 1
ATOM 2192 N N . SER A 1 298 ? 15.596 0.012 20.828 1.00 71.69 298 SER A N 1
ATOM 2193 C CA . SER A 1 298 ? 15.924 0.547 19.510 1.00 71.69 298 SER A CA 1
ATOM 2194 C C . SER A 1 298 ? 14.604 0.822 18.808 1.00 71.69 298 SER A C 1
ATOM 2196 O O . SER A 1 298 ? 13.737 -0.049 18.774 1.00 71.69 298 SER A O 1
ATOM 2198 N N . GLY A 1 299 ? 14.430 2.045 18.322 1.00 70.69 299 GLY A N 1
ATOM 2199 C CA . GLY A 1 299 ? 13.212 2.462 17.653 1.00 70.69 299 GLY A CA 1
ATOM 2200 C C . GLY A 1 299 ? 13.494 3.315 16.430 1.00 70.69 299 GLY A C 1
ATOM 2201 O O . GLY A 1 299 ? 14.611 3.793 16.231 1.00 70.69 299 GLY A O 1
ATOM 2202 N N . ARG A 1 300 ? 12.480 3.496 15.589 1.00 72.56 300 ARG A N 1
ATOM 2203 C CA . ARG A 1 300 ? 12.581 4.271 14.348 1.00 72.56 300 ARG A CA 1
ATOM 2204 C C . ARG A 1 300 ? 11.733 5.529 14.439 1.00 72.56 300 ARG A C 1
ATOM 2206 O O . ARG A 1 300 ? 10.569 5.449 14.828 1.00 72.56 300 ARG A O 1
ATOM 2213 N N . VAL A 1 301 ? 12.296 6.681 14.075 1.00 72.38 301 VAL A N 1
ATOM 2214 C CA . VAL A 1 301 ? 11.548 7.946 14.008 1.00 72.38 301 VAL A CA 1
ATOM 2215 C C . VAL A 1 301 ? 10.453 7.811 12.948 1.00 72.38 301 VAL A C 1
ATOM 2217 O O . VAL A 1 301 ? 10.749 7.705 11.760 1.00 72.38 301 VAL A O 1
ATOM 2220 N N . CYS A 1 302 ? 9.192 7.788 13.371 1.00 68.38 302 CYS A N 1
ATOM 2221 C CA . CYS A 1 302 ? 8.031 7.573 12.505 1.00 68.38 302 CYS A CA 1
ATOM 2222 C C . CYS A 1 302 ? 7.223 8.850 12.241 1.00 68.38 302 CYS A C 1
ATOM 2224 O O . CYS A 1 302 ? 6.431 8.883 11.304 1.00 68.38 302 CYS A O 1
AT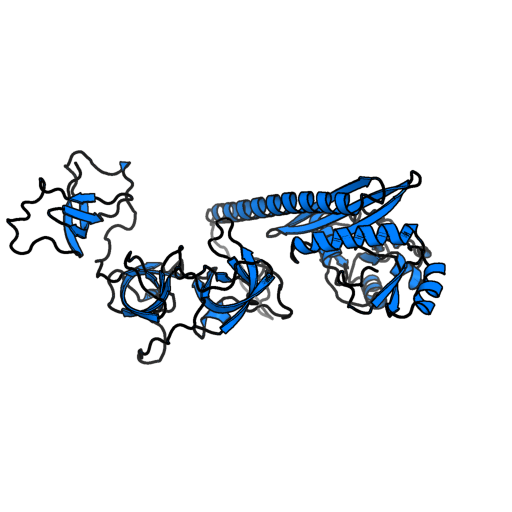OM 2226 N N . ALA A 1 303 ? 7.440 9.909 13.024 1.00 66.75 303 ALA A N 1
ATOM 2227 C CA . ALA A 1 303 ? 6.950 11.252 12.730 1.00 66.75 303 ALA A CA 1
ATOM 2228 C C . ALA A 1 303 ? 7.852 12.299 13.388 1.00 66.75 303 ALA A C 1
ATOM 2230 O O . ALA A 1 303 ? 8.422 12.037 14.443 1.00 66.75 303 ALA A O 1
ATOM 2231 N N . VAL A 1 304 ? 7.931 13.493 12.809 1.00 70.12 304 VAL A N 1
ATOM 2232 C CA . VAL A 1 304 ? 8.513 14.682 13.450 1.00 70.12 304 VAL A CA 1
ATOM 2233 C C . VAL A 1 304 ? 7.360 15.629 13.768 1.00 70.12 304 VAL A C 1
ATOM 2235 O O . VAL A 1 304 ? 6.449 15.787 12.953 1.00 70.12 304 VAL A O 1
ATOM 2238 N N . LEU A 1 305 ? 7.348 16.201 14.970 1.00 66.75 305 LEU A N 1
ATOM 2239 C CA . LEU A 1 305 ? 6.302 17.133 15.377 1.00 66.75 305 LEU A CA 1
ATOM 2240 C C . LEU A 1 305 ? 6.350 18.393 14.491 1.00 66.75 305 LEU A C 1
ATOM 2242 O O . LEU A 1 305 ? 7.443 18.822 14.119 1.00 66.75 305 LEU A O 1
ATOM 2246 N N . PRO A 1 306 ? 5.200 19.007 14.151 1.00 47.81 306 PRO A N 1
ATOM 2247 C CA . PRO A 1 306 ? 5.144 20.136 13.214 1.00 47.81 306 PRO A CA 1
ATOM 2248 C C . PRO A 1 306 ? 5.956 21.364 13.638 1.00 47.81 306 PRO A C 1
ATOM 2250 O O . PRO A 1 306 ? 6.361 22.161 12.799 1.00 47.81 306 PRO A O 1
ATOM 2253 N N . ASP A 1 307 ? 6.180 21.521 14.939 1.00 59.00 307 ASP A N 1
ATOM 2254 C CA . ASP A 1 307 ? 6.975 22.595 15.532 1.00 59.00 307 ASP A CA 1
ATOM 2255 C C . ASP A 1 307 ? 8.487 22.289 15.547 1.00 59.00 307 ASP A C 1
ATOM 2257 O O . ASP A 1 307 ? 9.280 23.107 16.008 1.00 59.00 307 ASP A O 1
ATOM 2261 N N . GLY A 1 308 ? 8.897 21.115 15.053 1.00 60.56 308 GLY A N 1
ATOM 2262 C CA . GLY A 1 308 ? 10.284 20.651 15.049 1.00 60.56 308 GLY A CA 1
ATOM 2263 C C . GLY A 1 308 ? 10.827 20.316 16.439 1.00 60.56 308 GLY A C 1
ATOM 2264 O O . GLY A 1 308 ? 12.023 20.079 16.589 1.00 60.56 308 GLY A O 1
ATOM 2265 N N . THR A 1 309 ? 9.979 20.291 17.470 1.00 66.94 309 THR A N 1
ATOM 2266 C CA . THR A 1 309 ? 10.424 20.190 18.868 1.00 66.94 309 THR A CA 1
ATOM 2267 C C . THR A 1 309 ? 10.562 18.759 19.377 1.00 66.94 309 THR A C 1
ATOM 2269 O O . THR A 1 309 ? 10.960 18.535 20.525 1.00 66.94 309 THR A O 1
ATOM 2272 N N . GLY A 1 310 ? 10.200 17.778 18.555 1.00 75.94 310 GLY A N 1
ATOM 2273 C CA . GLY A 1 310 ? 10.204 16.374 18.923 1.00 75.94 310 GLY A CA 1
ATOM 2274 C C . GLY A 1 310 ? 9.808 15.459 17.776 1.00 75.94 310 GLY A C 1
ATOM 2275 O O . GLY A 1 310 ? 9.579 15.895 16.650 1.00 75.94 310 GLY A O 1
ATOM 2276 N N . ALA A 1 311 ? 9.729 14.174 18.076 1.00 78.12 311 ALA A N 1
ATOM 2277 C CA . ALA A 1 311 ? 9.395 13.108 17.155 1.00 78.12 311 ALA A CA 1
ATOM 2278 C C . ALA A 1 311 ? 8.575 12.016 17.846 1.00 78.12 311 ALA A C 1
ATOM 2280 O O . ALA A 1 311 ? 8.611 11.851 19.063 1.00 78.12 311 ALA A O 1
ATOM 2281 N N . LEU A 1 312 ? 7.853 11.235 17.052 1.00 78.44 312 LEU A N 1
ATOM 2282 C CA . LEU A 1 312 ? 7.317 9.946 17.463 1.00 78.44 312 LEU A CA 1
ATOM 2283 C C . LEU A 1 312 ? 8.290 8.858 17.034 1.00 78.44 312 LEU A C 1
ATOM 2285 O O . LEU A 1 312 ? 8.810 8.887 15.918 1.00 78.44 312 LEU A O 1
ATOM 2289 N N . VAL A 1 313 ? 8.526 7.902 17.923 1.00 78.62 313 VAL A N 1
ATOM 2290 C CA . VAL A 1 313 ? 9.455 6.801 17.702 1.00 78.62 313 VAL A CA 1
ATOM 2291 C C . VAL A 1 313 ? 8.718 5.489 17.903 1.00 78.62 313 VAL A C 1
ATOM 2293 O O . VAL A 1 313 ? 8.153 5.231 18.967 1.00 78.62 313 VAL A O 1
ATOM 2296 N N . ASP A 1 314 ? 8.729 4.643 16.879 1.00 79.81 314 ASP A N 1
ATOM 2297 C CA . ASP A 1 314 ? 8.223 3.283 16.994 1.00 79.81 314 ASP A CA 1
ATOM 2298 C C . ASP A 1 314 ? 9.283 2.386 17.640 1.00 79.81 314 ASP A C 1
ATOM 2300 O O . ASP A 1 314 ? 10.343 2.160 17.062 1.00 79.81 314 ASP A O 1
ATOM 2304 N N . ILE A 1 315 ? 8.981 1.875 18.833 1.00 76.94 315 ILE A N 1
ATOM 2305 C CA . ILE A 1 315 ? 9.825 0.963 19.621 1.00 76.94 315 ILE A CA 1
ATOM 2306 C C . ILE A 1 315 ? 9.285 -0.479 19.629 1.00 76.94 315 ILE A C 1
ATOM 2308 O O . ILE A 1 315 ? 9.538 -1.233 20.567 1.00 76.94 315 ILE A O 1
ATOM 2312 N N . ASN A 1 316 ? 8.475 -0.851 18.634 1.00 73.50 316 ASN A N 1
ATOM 2313 C CA . ASN A 1 316 ? 7.699 -2.094 18.614 1.00 73.50 316 ASN A CA 1
ATOM 2314 C C . ASN A 1 316 ? 6.668 -2.195 19.762 1.00 73.50 316 ASN A C 1
ATOM 2316 O O . ASN A 1 316 ? 6.353 -3.269 20.278 1.00 73.50 316 ASN A O 1
ATOM 2320 N N . CYS A 1 317 ? 6.116 -1.051 20.163 1.00 71.94 317 CYS A N 1
ATOM 2321 C CA . CYS A 1 317 ? 5.027 -0.960 21.131 1.00 71.94 317 CYS A CA 1
ATOM 2322 C C . CYS A 1 317 ? 3.717 -0.576 20.427 1.00 71.94 317 CYS A C 1
ATOM 2324 O O . CYS A 1 317 ? 3.746 0.004 19.341 1.00 71.94 317 CYS A O 1
ATOM 2326 N N . TRP A 1 318 ? 2.566 -0.908 21.018 1.00 67.88 318 TRP A N 1
ATOM 2327 C CA . TRP A 1 318 ? 1.244 -0.489 20.520 1.00 67.88 318 TRP A CA 1
ATOM 2328 C C . TRP A 1 318 ? 1.086 1.035 20.490 1.00 67.88 318 TRP A C 1
ATOM 2330 O O . TRP A 1 318 ? 0.344 1.551 19.658 1.00 67.88 318 TRP A O 1
ATOM 2340 N N . LEU A 1 319 ? 1.797 1.741 21.372 1.00 75.00 319 LEU A N 1
ATOM 2341 C CA . LEU A 1 319 ? 1.879 3.196 21.409 1.00 75.00 319 LEU A CA 1
ATOM 2342 C C . LEU A 1 319 ? 3.278 3.639 20.956 1.00 75.00 319 LEU A C 1
ATOM 2344 O O . LEU A 1 319 ? 4.269 3.112 21.470 1.00 75.00 319 LEU A O 1
ATOM 2348 N N . PRO A 1 320 ? 3.402 4.601 20.027 1.00 75.50 320 PRO A N 1
ATOM 2349 C CA . PRO A 1 320 ? 4.697 5.190 19.720 1.00 75.50 320 PRO A CA 1
ATOM 2350 C C . PRO A 1 320 ? 5.194 6.020 20.910 1.00 75.50 320 PRO A C 1
ATOM 2352 O O . PRO A 1 320 ? 4.417 6.708 21.578 1.00 75.50 320 PRO A O 1
ATOM 2355 N N . ALA A 1 321 ? 6.500 5.984 21.163 1.00 80.69 321 ALA A N 1
ATOM 2356 C CA . ALA A 1 321 ? 7.117 6.804 22.193 1.00 80.69 321 ALA A CA 1
ATOM 2357 C C . ALA A 1 321 ? 7.302 8.236 21.679 1.00 80.69 321 ALA A C 1
ATOM 2359 O O . ALA A 1 321 ? 7.874 8.459 20.613 1.00 80.69 321 ALA A O 1
ATOM 2360 N N . ARG A 1 322 ? 6.841 9.222 22.448 1.00 81.12 322 ARG A N 1
ATOM 2361 C CA . ARG A 1 322 ? 7.133 10.635 22.198 1.00 81.12 322 ARG A CA 1
ATOM 2362 C C . ARG A 1 322 ? 8.554 10.938 22.629 1.00 81.12 322 ARG A C 1
ATOM 2364 O O . ARG A 1 322 ? 8.904 10.764 23.795 1.00 81.12 322 ARG A O 1
ATOM 2371 N N . TRP A 1 323 ? 9.351 11.436 21.704 1.00 79.88 323 TRP A N 1
ATOM 2372 C CA . TRP A 1 323 ? 10.704 11.890 21.949 1.00 79.88 323 TRP A CA 1
ATOM 2373 C C . TRP A 1 323 ? 10.788 13.400 21.760 1.00 79.88 323 TRP A C 1
ATOM 2375 O O . TRP A 1 323 ? 10.328 13.928 20.756 1.00 79.88 323 TRP A O 1
ATOM 2385 N N . HIS A 1 324 ? 11.392 14.099 22.713 1.00 76.25 324 HIS A N 1
ATOM 2386 C CA . HIS A 1 324 ? 11.794 15.491 22.538 1.00 76.25 324 HIS A CA 1
ATOM 2387 C C . HIS A 1 324 ? 13.285 15.575 22.850 1.00 76.25 324 HIS A C 1
ATOM 2389 O O . HIS A 1 324 ? 13.686 15.038 23.888 1.00 76.25 324 HIS A O 1
ATOM 2395 N N . PRO A 1 325 ? 14.098 16.225 22.002 1.00 69.75 325 PRO A N 1
ATOM 2396 C CA . PRO A 1 325 ? 15.503 16.446 22.300 1.00 69.75 325 PRO A CA 1
ATOM 2397 C C . PRO A 1 325 ? 15.678 17.168 23.639 1.00 69.75 325 PRO A C 1
ATOM 2399 O O . PRO A 1 325 ? 14.866 18.018 24.028 1.00 69.75 325 PRO A O 1
ATOM 2402 N N . GLU A 1 326 ? 16.751 16.826 24.346 1.00 72.38 326 GLU A N 1
ATOM 2403 C CA . GLU A 1 326 ? 17.153 17.547 25.551 1.00 72.38 326 GLU A CA 1
ATOM 2404 C C . GLU A 1 326 ? 17.514 18.991 25.180 1.00 72.38 326 GLU A C 1
ATOM 2406 O O . GLU A 1 326 ? 18.073 19.251 24.111 1.00 72.38 326 GLU A O 1
ATOM 2411 N N . ARG A 1 327 ? 17.223 19.952 26.067 1.00 64.25 327 ARG A N 1
ATOM 2412 C CA . ARG A 1 327 ? 17.518 21.380 25.816 1.00 64.25 327 ARG A CA 1
ATOM 2413 C C . ARG A 1 327 ? 19.004 21.666 25.554 1.00 64.25 327 ARG A C 1
ATOM 2415 O O . ARG A 1 327 ? 19.322 22.730 25.035 1.00 64.25 327 ARG A O 1
ATOM 2422 N N . THR A 1 328 ? 19.898 20.747 25.913 1.00 56.28 328 THR A N 1
ATOM 2423 C CA . THR A 1 328 ? 21.347 20.837 25.688 1.00 56.28 328 THR A CA 1
ATOM 2424 C C . THR A 1 328 ? 21.769 20.559 24.242 1.00 56.28 328 THR A C 1
ATOM 2426 O O . THR A 1 328 ? 22.921 20.809 23.910 1.00 56.28 328 THR A O 1
ATOM 2429 N N . GLY A 1 329 ? 20.866 20.090 23.369 1.00 53.72 329 GLY A N 1
ATOM 2430 C CA . GLY A 1 329 ? 21.149 19.862 21.945 1.00 53.72 329 GLY A CA 1
ATOM 2431 C C . GLY A 1 329 ? 21.839 18.532 21.616 1.00 53.72 329 GLY A C 1
ATOM 2432 O O . GLY A 1 329 ? 21.990 18.210 20.441 1.00 53.72 329 GLY A O 1
ATOM 2433 N N . ASP A 1 330 ? 22.194 17.727 22.620 1.00 50.88 330 ASP A N 1
ATOM 2434 C CA . ASP A 1 330 ? 22.773 16.393 22.434 1.00 50.88 330 ASP A CA 1
ATOM 2435 C C . ASP A 1 330 ? 21.667 15.359 22.173 1.00 50.88 330 ASP A C 1
ATOM 2437 O O . ASP A 1 330 ? 21.179 14.663 23.066 1.00 50.88 330 ASP A O 1
ATOM 2441 N N . GLY A 1 331 ? 21.229 15.272 20.921 1.00 55.03 331 GLY A N 1
ATOM 2442 C CA . GLY A 1 331 ? 20.317 14.233 20.456 1.00 55.03 331 GLY A CA 1
ATOM 2443 C C . GLY A 1 331 ? 20.551 13.920 18.978 1.00 55.03 331 GLY A C 1
ATOM 2444 O O . GLY A 1 331 ? 21.007 14.792 18.240 1.00 55.03 331 GLY A O 1
ATOM 2445 N N . PRO A 1 332 ? 20.269 12.688 18.515 1.00 55.03 332 PRO A N 1
ATOM 2446 C CA . PRO A 1 332 ? 20.318 12.379 17.090 1.00 55.03 332 PRO A CA 1
ATOM 2447 C C . PRO A 1 332 ? 19.410 13.324 16.280 1.00 55.03 332 PRO A C 1
ATOM 2449 O O . PRO A 1 332 ? 18.452 13.884 16.812 1.00 55.03 332 PRO A O 1
ATOM 2452 N N . PRO A 1 333 ? 19.682 13.541 14.988 1.00 58.06 333 PRO A N 1
ATOM 2453 C CA . PRO A 1 333 ? 18.849 14.428 14.190 1.00 58.06 333 PRO A CA 1
ATOM 2454 C C . PRO A 1 333 ? 17.411 13.881 14.108 1.00 58.06 333 PRO A C 1
ATOM 2456 O O . PRO A 1 333 ? 17.204 12.675 13.954 1.00 58.06 333 PRO A O 1
ATOM 2459 N N . LEU A 1 334 ? 16.415 14.771 14.216 1.00 67.06 334 LEU A N 1
ATOM 2460 C CA . LEU A 1 334 ? 14.984 14.469 14.050 1.00 67.06 334 LEU A CA 1
ATOM 2461 C C . LEU A 1 334 ? 14.674 14.211 12.567 1.00 67.06 334 LEU A C 1
ATOM 2463 O O . LEU A 1 334 ? 13.980 14.984 11.912 1.00 67.06 334 LEU A O 1
ATOM 2467 N N . VAL A 1 335 ? 15.251 13.149 12.014 1.00 64.50 335 VAL A N 1
ATOM 2468 C CA . VAL A 1 335 ? 15.092 12.756 10.616 1.00 64.50 335 VAL A CA 1
ATOM 2469 C C . VAL A 1 335 ? 14.178 11.544 10.566 1.00 64.50 335 VAL A C 1
ATOM 2471 O O . VAL A 1 335 ? 14.389 10.540 11.249 1.00 64.50 335 VAL A O 1
ATOM 2474 N N . LEU A 1 336 ? 13.121 11.660 9.767 1.00 62.41 336 LEU A N 1
ATOM 2475 C CA . LEU A 1 336 ? 12.164 10.585 9.559 1.00 62.41 336 LEU A CA 1
ATOM 2476 C C . LEU A 1 336 ? 12.890 9.324 9.070 1.00 62.41 336 LEU A C 1
ATOM 2478 O O . LEU A 1 336 ? 13.732 9.383 8.179 1.00 62.41 336 LEU A O 1
ATOM 2482 N N . GLY A 1 337 ? 12.569 8.178 9.663 1.00 54.97 337 GLY A N 1
ATOM 2483 C CA . GLY A 1 337 ? 13.165 6.895 9.308 1.00 54.97 337 GLY A CA 1
ATOM 2484 C C . GLY A 1 337 ? 14.512 6.599 9.970 1.00 54.97 337 GLY A C 1
ATOM 2485 O O . GLY A 1 337 ? 14.970 5.459 9.863 1.00 54.97 337 GLY A O 1
ATOM 2486 N N . SER A 1 338 ? 15.128 7.546 10.687 1.00 67.88 338 SER A N 1
ATOM 2487 C CA . SER A 1 338 ? 16.357 7.285 11.439 1.00 67.88 338 SER A CA 1
ATOM 2488 C C . SER A 1 338 ? 16.121 6.281 12.566 1.00 67.88 338 SER A C 1
ATOM 2490 O O . SER A 1 338 ? 15.136 6.368 13.306 1.00 67.88 338 SER A O 1
ATOM 2492 N N . GLN A 1 339 ? 17.041 5.326 12.704 1.00 69.94 339 GLN A N 1
ATOM 2493 C CA . GLN A 1 339 ? 17.094 4.452 13.870 1.00 69.94 339 GLN A CA 1
ATOM 2494 C C . GLN A 1 339 ? 17.729 5.191 15.042 1.00 69.94 339 GLN A C 1
ATOM 2496 O O . GLN A 1 339 ? 18.784 5.811 14.911 1.00 69.94 339 GLN A O 1
ATOM 2501 N N . VAL A 1 340 ? 17.089 5.097 16.200 1.00 71.56 340 VAL A N 1
ATOM 2502 C CA . VAL A 1 340 ? 17.517 5.762 17.422 1.00 71.56 340 VAL A CA 1
ATOM 2503 C C . VAL A 1 340 ? 17.463 4.767 18.574 1.00 71.56 340 VAL A C 1
ATOM 2505 O O . VAL A 1 340 ? 16.489 4.036 18.753 1.00 71.56 340 VAL A O 1
ATOM 2508 N N . ALA A 1 341 ? 18.528 4.730 19.370 1.00 73.50 341 ALA A N 1
ATOM 2509 C CA . ALA A 1 341 ? 18.543 3.995 20.626 1.00 73.50 341 ALA A CA 1
ATOM 2510 C C . ALA A 1 341 ? 18.128 4.933 21.762 1.00 73.50 341 ALA A C 1
ATOM 2512 O O . ALA A 1 341 ? 18.717 5.999 21.924 1.00 73.50 341 ALA A O 1
ATOM 2513 N N . MET A 1 342 ? 17.142 4.529 22.554 1.00 77.56 342 MET A N 1
ATOM 2514 C CA . MET A 1 342 ? 16.563 5.354 23.615 1.00 77.56 342 MET A CA 1
ATOM 2515 C C . MET A 1 342 ? 16.100 4.507 24.788 1.00 77.56 342 MET A C 1
ATOM 2517 O O . MET A 1 342 ? 15.971 3.289 24.691 1.00 77.56 342 MET A O 1
ATOM 2521 N N . TYR A 1 343 ? 15.850 5.162 25.909 1.00 75.94 343 TYR A N 1
ATOM 2522 C CA . TYR A 1 343 ? 15.171 4.563 27.050 1.00 75.94 343 TYR A CA 1
ATOM 2523 C C . TYR A 1 343 ? 13.711 4.985 27.007 1.00 75.94 343 TYR A C 1
ATOM 2525 O O . TYR A 1 343 ? 13.418 6.105 26.601 1.00 75.94 343 TYR A O 1
ATOM 2533 N N . CYS A 1 344 ? 12.788 4.113 27.394 1.00 76.06 344 CYS A N 1
ATOM 2534 C CA . CYS A 1 344 ? 11.366 4.446 27.368 1.00 76.06 344 CYS A CA 1
ATOM 2535 C C . CYS A 1 344 ? 10.750 4.318 28.755 1.00 76.06 344 CYS A C 1
ATOM 2537 O O . CYS A 1 344 ? 11.087 3.402 29.502 1.00 76.06 344 CYS A O 1
ATOM 2539 N N . ALA A 1 345 ? 9.850 5.243 29.075 1.00 72.81 345 ALA A N 1
ATOM 2540 C CA . ALA A 1 345 ? 9.073 5.249 30.303 1.00 72.81 345 ALA A CA 1
ATOM 2541 C C . ALA A 1 345 ? 7.603 5.536 29.987 1.00 72.81 345 ALA A C 1
ATOM 2543 O O . ALA A 1 345 ? 7.288 6.313 29.082 1.00 72.81 345 ALA A O 1
ATOM 2544 N N . GLN A 1 346 ? 6.704 4.912 30.740 1.00 71.56 346 GLN A N 1
ATOM 2545 C CA . GLN A 1 346 ? 5.274 5.173 30.647 1.00 71.56 346 GLN A CA 1
ATOM 2546 C C . GLN A 1 346 ? 4.908 6.350 31.555 1.00 71.56 346 GLN A C 1
ATOM 2548 O O . GLN A 1 346 ? 5.235 6.341 32.739 1.00 71.56 346 GLN A O 1
ATOM 2553 N N . LEU A 1 347 ? 4.273 7.375 30.983 1.00 65.38 347 LEU A N 1
ATOM 2554 C CA . LEU A 1 347 ? 3.789 8.550 31.721 1.00 65.38 347 LEU A CA 1
ATOM 2555 C C . LEU A 1 347 ? 2.314 8.430 32.108 1.00 65.38 347 LEU A C 1
ATOM 2557 O O . LEU A 1 347 ? 1.884 9.098 33.037 1.00 65.38 347 LEU A O 1
ATOM 2561 N N . GLY A 1 348 ? 1.568 7.570 31.414 1.00 63.78 348 GLY A N 1
ATOM 2562 C CA . GLY A 1 348 ? 0.163 7.281 31.674 1.00 63.78 348 GLY A CA 1
ATOM 2563 C C . GLY A 1 348 ? -0.346 6.134 30.790 1.00 63.78 348 GLY A C 1
ATOM 2564 O O . GLY A 1 348 ? 0.434 5.544 30.034 1.00 63.78 348 GLY A O 1
ATOM 2565 N N . PRO A 1 349 ? -1.652 5.816 30.827 1.00 61.12 349 PRO A N 1
ATOM 2566 C CA . PRO A 1 349 ? -2.238 4.702 30.076 1.00 61.12 349 PRO A CA 1
ATOM 2567 C C . PRO A 1 349 ? -2.045 4.833 28.560 1.00 61.12 349 PRO A C 1
ATOM 2569 O O . PRO A 1 349 ? -1.866 3.834 27.870 1.00 61.12 349 PRO A O 1
ATOM 2572 N N . SER A 1 350 ? -2.011 6.071 28.061 1.00 63.84 350 SER A N 1
ATOM 2573 C CA . SER A 1 350 ? -1.941 6.379 26.627 1.00 63.84 350 SER A CA 1
ATOM 2574 C C . SER A 1 350 ? -0.673 7.129 26.214 1.00 63.84 350 SER A C 1
ATOM 2576 O O . SER A 1 350 ? -0.594 7.617 25.087 1.00 63.84 350 SER A O 1
ATOM 2578 N N . GLU A 1 351 ? 0.326 7.246 27.095 1.00 71.19 351 GLU A N 1
ATOM 2579 C CA . GLU A 1 351 ? 1.522 8.042 26.812 1.00 71.19 351 GLU A CA 1
ATOM 2580 C C . GLU A 1 351 ? 2.821 7.320 27.181 1.00 71.19 351 GLU A C 1
ATOM 2582 O O . GLU A 1 351 ? 3.082 6.987 28.340 1.00 71.19 351 GLU A O 1
ATOM 2587 N N . LEU A 1 352 ? 3.666 7.137 26.162 1.00 77.00 352 LEU A N 1
ATOM 2588 C CA . LEU A 1 352 ? 5.042 6.678 26.298 1.00 77.00 352 LEU A CA 1
ATOM 2589 C C . LEU A 1 352 ? 6.009 7.809 25.976 1.00 77.00 352 LEU A C 1
ATOM 2591 O O . LEU A 1 352 ? 5.845 8.531 24.991 1.00 77.00 352 LEU A O 1
ATOM 2595 N N . ARG A 1 353 ? 7.056 7.921 26.786 1.00 79.94 353 ARG A N 1
ATOM 2596 C CA . ARG A 1 353 ? 8.121 8.904 26.639 1.00 79.94 353 ARG A CA 1
ATOM 2597 C C . ARG A 1 353 ? 9.436 8.215 26.327 1.00 79.94 353 ARG A C 1
ATOM 2599 O O . ARG A 1 353 ? 9.825 7.285 27.025 1.00 79.94 353 ARG A O 1
ATOM 2606 N N . ALA A 1 354 ? 10.128 8.706 25.309 1.00 78.25 354 ALA A N 1
ATOM 2607 C CA . ALA A 1 354 ? 11.504 8.356 25.008 1.00 78.25 354 ALA A CA 1
ATOM 2608 C C . ALA A 1 354 ? 12.474 9.332 25.690 1.00 78.25 354 ALA A C 1
ATOM 2610 O O . ALA A 1 354 ? 12.252 10.544 25.698 1.00 78.25 354 ALA A O 1
ATOM 2611 N N . LEU A 1 355 ? 13.558 8.787 26.230 1.00 74.25 355 LEU A N 1
ATOM 2612 C CA . LEU A 1 355 ? 14.606 9.464 26.981 1.00 74.25 355 LEU A CA 1
ATOM 2613 C C . LEU A 1 355 ? 15.955 9.187 26.304 1.00 74.25 355 LEU A C 1
ATOM 2615 O O . LEU A 1 355 ? 16.249 8.049 25.922 1.00 74.25 355 LEU A O 1
ATOM 2619 N N . SER A 1 356 ? 16.787 10.219 26.184 1.00 68.06 356 SER A N 1
ATOM 2620 C CA . SER A 1 356 ? 18.085 10.138 25.497 1.00 68.06 356 SER A CA 1
ATOM 2621 C C . SER A 1 356 ? 19.161 9.413 26.317 1.00 68.06 356 SER A C 1
ATOM 2623 O O . SER A 1 356 ? 20.120 8.880 25.760 1.00 68.06 356 SER A O 1
ATOM 2625 N N . HIS A 1 357 ? 18.997 9.335 27.640 1.00 67.12 357 HIS A N 1
ATOM 2626 C CA . HIS A 1 357 ? 19.973 8.739 28.554 1.00 67.12 357 HIS A CA 1
ATOM 2627 C C . HIS A 1 357 ? 19.323 7.746 29.515 1.00 67.12 357 HIS A C 1
ATOM 2629 O O . HIS A 1 357 ? 18.126 7.818 29.790 1.00 67.12 357 HIS A O 1
ATOM 2635 N N . ARG A 1 358 ? 20.134 6.813 30.036 1.00 64.19 358 ARG A N 1
ATOM 2636 C CA . ARG A 1 358 ? 19.720 5.930 31.128 1.00 64.19 358 ARG A CA 1
ATOM 2637 C C . ARG A 1 358 ? 19.734 6.758 32.407 1.00 64.19 358 ARG A C 1
ATOM 2639 O O . ARG A 1 358 ? 20.825 7.163 32.812 1.00 64.19 358 ARG A O 1
ATOM 2646 N N . PRO A 1 359 ? 18.596 6.998 33.062 1.00 60.00 359 PRO A N 1
ATOM 2647 C CA . PRO A 1 359 ? 18.628 7.681 34.339 1.00 60.00 359 PRO A CA 1
ATOM 2648 C C . PRO A 1 359 ? 19.319 6.792 35.386 1.00 60.00 359 PRO A C 1
ATOM 2650 O O . PRO A 1 359 ? 19.157 5.562 35.351 1.00 60.00 359 PRO A O 1
ATOM 2653 N N . PRO A 1 360 ? 20.120 7.367 36.301 1.00 58.72 360 PRO A N 1
ATOM 2654 C CA . PRO A 1 360 ? 20.691 6.603 37.397 1.00 58.72 360 PRO A CA 1
ATOM 2655 C C . PRO A 1 360 ? 19.550 6.025 38.250 1.00 58.72 360 PRO A C 1
ATOM 2657 O O . PRO A 1 360 ? 18.557 6.714 38.497 1.00 58.72 360 PRO A O 1
ATOM 2660 N N . PRO A 1 361 ? 19.637 4.754 38.680 1.00 55.78 361 PRO A N 1
ATOM 2661 C CA . PRO A 1 361 ? 18.600 4.170 39.517 1.00 55.78 361 PRO A CA 1
ATOM 2662 C C . PRO A 1 361 ? 18.491 4.967 40.819 1.00 55.78 361 PRO A C 1
ATOM 2664 O O . PRO A 1 361 ? 19.509 5.252 41.454 1.00 55.78 361 PRO A O 1
ATOM 2667 N N . LEU A 1 362 ? 17.265 5.276 41.252 1.00 57.88 362 LEU A N 1
ATOM 2668 C CA . LEU A 1 362 ? 17.030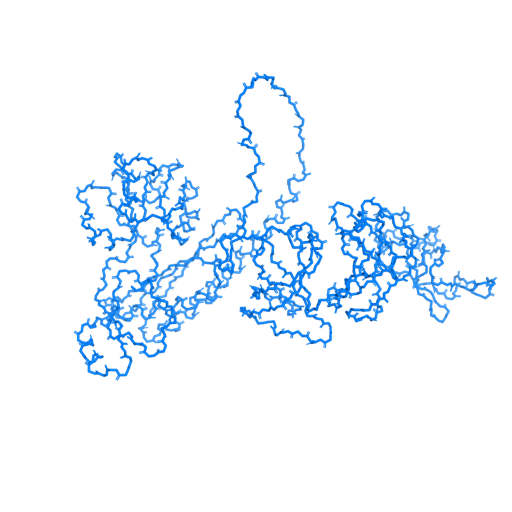 5.803 42.594 1.00 57.88 362 LEU A CA 1
ATOM 2669 C C . LEU A 1 362 ? 17.539 4.784 43.613 1.00 57.88 362 LEU A C 1
ATOM 2671 O O . LEU A 1 362 ? 16.936 3.737 43.854 1.00 57.88 362 LEU A O 1
ATOM 2675 N N . THR A 1 363 ? 18.685 5.079 44.214 1.00 47.88 363 THR A N 1
ATOM 2676 C CA . THR A 1 363 ? 19.266 4.267 45.279 1.00 47.88 363 THR A CA 1
ATOM 2677 C C . THR A 1 363 ? 18.509 4.548 46.578 1.00 47.88 363 THR A C 1
ATOM 2679 O O . THR A 1 363 ? 18.946 5.330 47.413 1.00 47.88 363 THR A O 1
ATOM 2682 N N . GLY A 1 364 ? 17.328 3.953 46.759 1.00 46.88 364 GLY A N 1
ATOM 2683 C CA . GLY A 1 364 ? 16.506 4.201 47.947 1.00 46.88 364 GLY A CA 1
ATOM 2684 C C . GLY A 1 364 ? 15.489 3.100 48.206 1.00 46.88 364 GLY A C 1
ATOM 2685 O O . GLY A 1 364 ? 14.429 3.060 47.594 1.00 46.88 364 GLY A O 1
ATOM 2686 N N . ARG A 1 365 ? 15.822 2.190 49.125 1.00 41.78 365 ARG A N 1
ATOM 2687 C CA . ARG A 1 365 ? 14.973 1.074 49.560 1.00 41.78 365 ARG A CA 1
ATOM 2688 C C . ARG A 1 365 ? 13.728 1.583 50.302 1.00 41.78 365 ARG A C 1
ATOM 2690 O O . ARG A 1 365 ? 13.812 1.914 51.478 1.00 41.78 365 ARG A O 1
ATOM 2697 N N . GLY A 1 366 ? 12.564 1.531 49.659 1.00 41.19 366 GLY A N 1
ATOM 2698 C CA . GLY A 1 366 ? 11.318 1.219 50.366 1.00 41.19 366 GLY A CA 1
ATOM 2699 C C . GLY A 1 366 ? 11.323 -0.267 50.747 1.00 41.19 366 GLY A C 1
ATOM 2700 O O . GLY A 1 366 ? 11.865 -1.077 49.994 1.00 41.19 366 GLY A O 1
ATOM 2701 N N . ALA A 1 367 ? 10.752 -0.631 51.899 1.00 41.94 367 ALA A N 1
ATOM 2702 C CA . ALA A 1 367 ? 10.963 -1.901 52.615 1.00 41.94 367 ALA A CA 1
ATOM 2703 C C . ALA A 1 367 ? 10.759 -3.223 51.831 1.00 41.94 367 ALA A C 1
ATOM 2705 O O . ALA A 1 367 ? 11.086 -4.273 52.362 1.00 41.94 367 ALA A O 1
ATOM 2706 N N . ASN A 1 368 ? 10.281 -3.200 50.582 1.00 48.59 368 ASN A N 1
ATOM 2707 C CA . ASN A 1 368 ? 10.107 -4.380 49.723 1.00 48.59 368 ASN A CA 1
ATOM 2708 C C . ASN A 1 368 ? 10.457 -4.138 48.236 1.00 48.59 368 ASN A C 1
ATOM 2710 O O . ASN A 1 368 ? 9.993 -4.880 47.374 1.00 48.59 368 ASN A O 1
ATOM 2714 N N . GLY A 1 369 ? 11.210 -3.081 47.898 1.00 54.16 369 GLY A N 1
ATOM 2715 C CA . GLY A 1 369 ? 11.554 -2.773 46.498 1.00 54.16 369 GLY A CA 1
ATOM 2716 C C . GLY A 1 369 ? 10.353 -2.410 45.610 1.00 54.16 369 GLY A C 1
ATOM 2717 O O . GLY A 1 369 ? 10.441 -2.487 44.389 1.00 54.16 369 GLY A O 1
ATOM 2718 N N . ARG A 1 370 ? 9.219 -2.038 46.217 1.00 59.72 370 ARG A N 1
ATOM 2719 C CA . ARG A 1 370 ? 7.994 -1.619 45.523 1.00 59.72 370 ARG A CA 1
ATOM 2720 C C . ARG A 1 370 ? 7.925 -0.092 45.456 1.00 59.72 370 ARG A C 1
ATOM 2722 O O . ARG A 1 370 ? 8.161 0.565 46.469 1.00 59.72 370 ARG A O 1
ATOM 2729 N N . ARG A 1 371 ? 7.590 0.438 44.274 1.00 73.06 371 ARG A N 1
ATOM 2730 C CA . ARG A 1 371 ? 7.289 1.862 44.045 1.00 73.06 371 ARG A CA 1
ATOM 2731 C C . ARG A 1 371 ? 6.062 2.291 44.869 1.00 73.06 371 ARG A C 1
ATOM 2733 O O . ARG A 1 371 ? 5.189 1.465 45.147 1.00 73.06 371 ARG A O 1
ATOM 2740 N N . LEU A 1 372 ? 6.008 3.563 45.267 1.00 77.25 372 LEU A N 1
ATOM 2741 C CA . LEU A 1 372 ? 4.843 4.179 45.914 1.00 77.25 372 LEU A CA 1
ATOM 2742 C C . LEU A 1 372 ? 3.652 4.178 44.947 1.00 77.25 372 LEU A C 1
ATOM 2744 O O . LEU A 1 372 ? 3.826 4.462 43.763 1.00 77.25 372 LEU A O 1
ATOM 2748 N N . ARG A 1 373 ? 2.451 3.864 45.444 1.00 79.75 373 ARG A 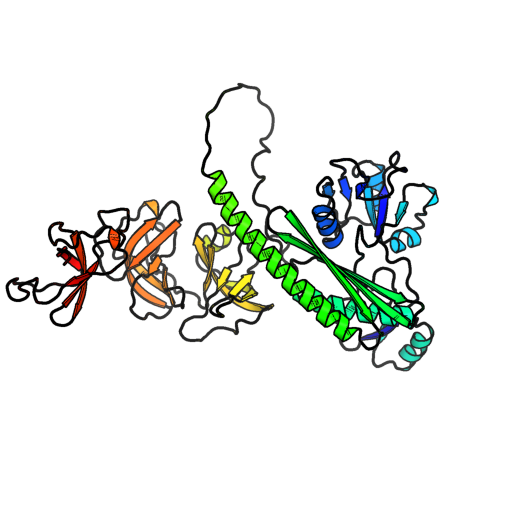N 1
ATOM 2749 C CA . ARG A 1 373 ? 1.225 3.978 44.642 1.00 79.75 373 ARG A CA 1
ATOM 2750 C C . ARG A 1 373 ? 0.764 5.426 44.593 1.00 79.75 373 ARG A C 1
ATOM 2752 O O . ARG A 1 373 ? 0.776 6.097 45.624 1.00 79.75 373 ARG A O 1
ATOM 2759 N N . LEU A 1 374 ? 0.288 5.875 43.437 1.00 80.31 374 LEU A N 1
ATOM 2760 C CA . LEU A 1 374 ? -0.192 7.237 43.230 1.00 80.31 374 LEU A CA 1
ATOM 2761 C C . LEU A 1 374 ? -1.363 7.567 44.161 1.00 80.31 374 LEU A C 1
ATOM 2763 O O . LEU A 1 374 ? -1.399 8.643 44.743 1.00 80.31 374 LEU A O 1
ATOM 2767 N N . CYS A 1 375 ? -2.262 6.606 44.395 1.00 79.81 375 CYS A N 1
ATOM 2768 C CA . CYS A 1 375 ? -3.394 6.764 45.315 1.00 79.81 375 CYS A CA 1
ATOM 2769 C C . CYS A 1 375 ? -2.990 6.984 46.783 1.00 79.81 375 CYS A C 1
ATOM 2771 O O . CYS A 1 375 ? -3.838 7.323 47.605 1.00 79.81 375 CYS A O 1
ATOM 2773 N N . CYS A 1 376 ? -1.727 6.733 47.136 1.00 80.06 376 CYS A N 1
ATOM 2774 C CA . CYS A 1 376 ? -1.208 6.975 48.477 1.00 80.06 376 CYS A CA 1
ATOM 2775 C C . CYS A 1 376 ? -0.618 8.379 48.636 1.00 80.06 376 CYS A C 1
ATOM 2777 O O . CYS A 1 376 ? -0.395 8.775 49.774 1.00 80.06 376 CYS A O 1
ATOM 2779 N N . LEU A 1 377 ? -0.381 9.108 47.539 1.00 79.56 377 LEU A N 1
ATOM 2780 C CA . LEU A 1 377 ? 0.214 10.439 47.578 1.00 79.56 377 LEU A CA 1
ATOM 2781 C C . LEU A 1 377 ? -0.827 11.508 47.904 1.00 79.56 377 LEU A C 1
ATOM 2783 O O . LEU A 1 377 ? -1.933 11.504 47.362 1.00 79.56 377 LEU A O 1
ATOM 2787 N N . GLN A 1 378 ? -0.450 12.451 48.760 1.00 74.00 378 GLN A N 1
ATOM 2788 C CA . GLN A 1 378 ? -1.249 13.633 49.077 1.00 74.00 378 GLN A CA 1
ATOM 2789 C C . GLN A 1 378 ? -0.563 14.920 48.586 1.00 74.00 378 GLN A C 1
ATOM 2791 O O . GLN A 1 378 ? 0.666 15.030 48.635 1.00 74.00 378 GLN A O 1
ATOM 2796 N N . PRO A 1 379 ? -1.325 15.939 48.143 1.00 72.94 379 PRO A N 1
ATOM 2797 C CA . PRO A 1 379 ? -0.787 17.278 47.915 1.00 72.94 379 PRO A CA 1
ATOM 2798 C C . PRO A 1 379 ? -0.053 17.820 49.155 1.00 72.94 379 PRO A C 1
ATOM 2800 O O . PRO A 1 379 ? -0.602 17.860 50.255 1.00 72.94 379 PRO A O 1
ATOM 2803 N N . GLY A 1 380 ? 1.190 18.250 48.968 1.00 66.00 380 GLY A N 1
ATOM 2804 C CA . GLY A 1 380 ? 2.122 18.704 50.000 1.00 66.00 380 GLY A CA 1
ATOM 2805 C C . GLY A 1 380 ? 3.023 17.614 50.593 1.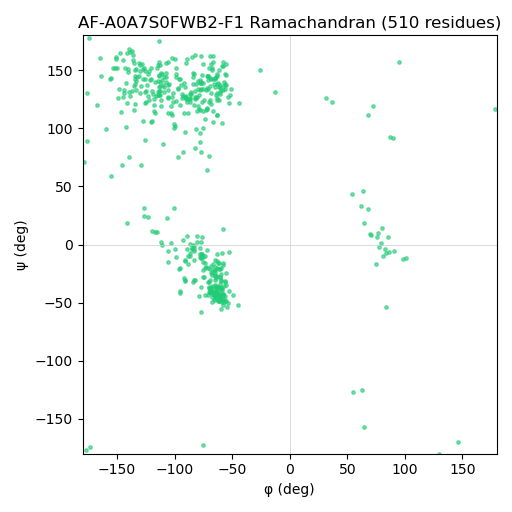00 66.00 380 GLY A C 1
ATOM 2806 O O . GLY A 1 380 ? 3.912 17.941 51.377 1.00 66.00 380 GLY A O 1
ATOM 2807 N N . GLU A 1 381 ? 2.839 16.340 50.238 1.00 75.38 381 GLU A N 1
ATOM 2808 C CA . GLU A 1 381 ? 3.654 15.237 50.760 1.00 75.38 381 GLU A CA 1
ATOM 2809 C C . GLU A 1 381 ? 5.086 15.259 50.193 1.00 75.38 381 GLU A C 1
ATOM 2811 O O . GLU A 1 381 ? 5.306 15.569 49.020 1.00 75.38 381 GLU A O 1
ATOM 2816 N N . GLY A 1 382 ? 6.074 14.940 51.032 1.00 77.69 382 GLY A N 1
ATOM 2817 C CA . GLY A 1 382 ? 7.501 14.947 50.704 1.00 77.69 382 GLY A CA 1
ATOM 2818 C C . GLY A 1 382 ? 8.367 15.357 51.909 1.00 77.69 382 GLY A C 1
ATOM 2819 O O . GLY A 1 382 ? 7.851 15.462 53.023 1.00 77.69 382 GLY A O 1
ATOM 2820 N N . PRO A 1 383 ? 9.676 15.608 51.721 1.00 77.19 383 PRO A N 1
ATOM 2821 C CA . PRO A 1 383 ? 10.388 15.538 50.451 1.00 77.19 383 PRO A CA 1
ATOM 2822 C C . PRO A 1 383 ? 10.649 14.093 50.023 1.00 77.19 383 PRO A C 1
ATOM 2824 O O . PRO A 1 383 ? 11.152 13.274 50.791 1.00 77.19 383 PRO A O 1
ATOM 2827 N N . PHE A 1 384 ? 10.382 13.804 48.757 1.00 84.06 384 PHE A N 1
ATOM 2828 C CA . PHE A 1 384 ? 10.837 12.595 48.089 1.00 84.06 384 PHE A CA 1
ATOM 2829 C C . PHE A 1 384 ? 12.183 12.866 47.423 1.00 84.06 384 PHE A C 1
ATOM 2831 O O . PHE A 1 384 ? 12.360 13.890 46.757 1.00 84.06 384 PHE A O 1
ATOM 2838 N N . ARG A 1 385 ? 13.133 11.939 47.573 1.00 83.00 385 ARG A N 1
ATOM 2839 C CA . ARG A 1 385 ? 14.355 11.958 46.763 1.00 83.00 385 ARG A CA 1
ATOM 2840 C C . ARG A 1 385 ? 13.970 11.621 45.328 1.00 83.00 385 ARG A C 1
ATOM 2842 O O . ARG A 1 385 ? 13.372 10.573 45.087 1.00 83.00 385 ARG A O 1
ATOM 2849 N N . ALA A 1 386 ? 14.332 12.496 44.404 1.00 84.56 386 ALA A N 1
ATOM 2850 C CA . ALA A 1 386 ? 14.040 12.357 42.995 1.00 84.56 386 ALA A CA 1
ATOM 2851 C C . ALA A 1 386 ? 15.298 12.498 42.139 1.00 84.56 386 ALA A C 1
ATOM 2853 O O . ALA A 1 386 ? 16.242 13.196 42.502 1.00 84.56 386 ALA A O 1
ATOM 2854 N N . VAL A 1 387 ? 15.288 11.839 40.987 1.00 84.25 387 VAL A N 1
ATOM 2855 C CA . VAL A 1 387 ? 16.312 11.941 39.947 1.00 84.25 387 VAL A CA 1
ATOM 2856 C C . VAL A 1 387 ? 15.663 12.565 38.724 1.00 84.25 387 VAL A C 1
ATOM 2858 O O . VAL A 1 387 ? 14.621 12.098 38.256 1.00 84.25 387 VAL A O 1
ATOM 2861 N N . VAL A 1 388 ? 16.284 13.612 38.192 1.00 82.50 388 VAL A N 1
ATOM 2862 C CA . VAL A 1 388 ? 15.855 14.255 36.950 1.00 82.50 388 VAL A CA 1
ATOM 2863 C C . VAL A 1 388 ? 16.135 13.324 35.774 1.00 82.50 388 VAL A C 1
ATOM 2865 O O . VAL A 1 388 ? 17.267 12.901 35.559 1.00 82.50 388 VAL A O 1
ATOM 2868 N N . LEU A 1 389 ? 15.098 12.991 35.007 1.00 76.38 389 LEU A N 1
ATOM 2869 C CA . LEU A 1 389 ? 15.180 12.037 33.897 1.00 76.38 389 LEU A CA 1
ATOM 2870 C C . LEU A 1 389 ? 15.393 12.720 32.550 1.00 76.38 389 LEU A C 1
ATOM 2872 O O . LEU A 1 389 ? 16.154 12.224 31.726 1.00 76.38 389 LEU A O 1
ATOM 2876 N N . SER A 1 390 ? 14.693 13.830 32.321 1.00 79.00 390 SER A N 1
ATOM 2877 C CA . SER A 1 390 ? 14.752 14.591 31.070 1.00 79.00 390 SER A CA 1
ATOM 2878 C C . SER A 1 390 ? 14.369 16.042 31.308 1.00 79.00 390 SER A C 1
ATOM 2880 O O . SER A 1 390 ? 13.418 16.306 32.051 1.00 79.00 390 SER A O 1
ATOM 2882 N N . CYS A 1 391 ? 15.029 16.952 30.605 1.00 76.94 391 CYS A N 1
ATOM 2883 C CA . CYS A 1 391 ? 14.816 18.392 30.617 1.00 76.94 391 CYS A CA 1
ATOM 2884 C C . CYS A 1 391 ? 14.590 18.884 29.185 1.00 76.94 391 CYS A C 1
ATOM 2886 O O . CYS A 1 391 ? 15.505 19.296 28.470 1.00 76.94 391 CYS A O 1
ATOM 2888 N N . THR A 1 392 ? 13.326 18.886 28.773 1.00 72.75 392 THR A N 1
ATOM 2889 C CA . THR A 1 392 ? 12.935 19.178 27.388 1.00 72.75 392 THR A CA 1
ATOM 2890 C C . THR A 1 392 ? 12.150 20.483 27.293 1.00 72.75 392 THR A C 1
ATOM 2892 O O . THR A 1 392 ? 11.820 21.124 28.296 1.00 72.75 392 THR A O 1
ATOM 2895 N N . ILE A 1 393 ? 11.821 20.918 26.079 1.00 65.62 393 ILE A N 1
ATOM 2896 C CA . ILE A 1 393 ? 10.940 22.078 25.879 1.00 65.62 393 ILE A CA 1
ATOM 2897 C C . ILE A 1 393 ? 9.517 21.839 26.419 1.00 65.62 393 ILE A C 1
ATOM 2899 O O . ILE A 1 393 ? 8.902 22.779 26.911 1.00 65.62 393 ILE A O 1
ATOM 2903 N N . SER A 1 394 ? 9.034 20.589 26.452 1.00 65.44 394 SER A N 1
ATOM 2904 C CA . SER A 1 394 ? 7.712 20.232 27.000 1.00 65.44 394 SER A CA 1
ATOM 2905 C C . SER A 1 394 ? 7.666 20.170 28.538 1.00 65.44 394 SER A C 1
ATOM 2907 O O . SER A 1 394 ? 6.594 20.006 29.129 1.00 65.44 394 SER A O 1
ATOM 2909 N N . GLY A 1 395 ? 8.824 20.278 29.195 1.00 74.50 395 GLY A N 1
ATOM 2910 C CA . GLY A 1 395 ? 8.969 20.252 30.649 1.00 74.50 395 GLY A CA 1
ATOM 2911 C C . GLY A 1 395 ? 10.035 19.272 31.138 1.00 74.50 395 GLY A C 1
ATOM 2912 O O . GLY A 1 395 ? 10.688 18.581 30.346 1.00 74.50 395 GLY A O 1
ATOM 2913 N N . THR A 1 396 ? 10.182 19.230 32.462 1.00 82.12 396 THR A N 1
ATOM 2914 C CA . THR A 1 396 ? 11.140 18.378 33.170 1.00 82.12 396 THR A CA 1
ATOM 2915 C C . THR A 1 396 ? 10.421 17.212 33.844 1.00 82.12 396 THR A C 1
ATOM 2917 O O . THR A 1 396 ? 9.399 17.405 34.505 1.00 82.12 396 THR A O 1
ATOM 2920 N N . LEU A 1 397 ? 10.951 16.002 33.666 1.00 85.88 397 LEU A N 1
ATOM 2921 C CA . LEU A 1 397 ? 10.423 14.769 34.255 1.00 85.88 397 LEU A CA 1
ATOM 2922 C C . LEU A 1 397 ? 11.387 14.237 35.306 1.00 85.88 397 LEU A C 1
ATOM 2924 O O . LEU A 1 397 ? 12.602 14.277 35.102 1.00 85.88 397 LEU A O 1
ATOM 2928 N N . VAL A 1 398 ? 10.844 13.713 36.401 1.00 84.31 398 VAL A N 1
ATOM 2929 C CA . VAL A 1 398 ? 11.622 13.159 37.511 1.00 84.31 398 VAL A CA 1
ATOM 2930 C C . VAL A 1 398 ? 11.066 11.801 37.937 1.00 84.31 398 VAL A C 1
ATOM 2932 O O . VAL A 1 398 ? 9.851 11.606 37.982 1.00 84.31 398 VAL A O 1
ATOM 2935 N N . ASP A 1 399 ? 11.946 10.860 38.272 1.00 84.50 399 ASP A N 1
ATOM 2936 C CA . ASP A 1 399 ? 11.565 9.675 39.044 1.00 84.50 399 ASP A CA 1
ATOM 2937 C C . ASP A 1 399 ? 11.742 10.028 40.515 1.00 84.50 399 ASP A C 1
ATOM 2939 O O . ASP A 1 399 ? 12.816 10.479 40.900 1.00 84.50 399 ASP A O 1
ATOM 2943 N N . PHE A 1 400 ? 10.717 9.820 41.334 1.00 84.19 400 PHE A N 1
ATOM 2944 C CA . PHE A 1 400 ? 10.758 10.028 42.786 1.00 84.19 400 PHE A CA 1
ATOM 2945 C C . PHE A 1 400 ? 10.307 8.776 43.556 1.00 84.19 400 PHE A C 1
ATOM 2947 O O . PHE A 1 400 ? 9.852 8.856 44.695 1.00 84.19 400 PHE A O 1
ATOM 2954 N N . ASN A 1 401 ? 10.448 7.603 42.923 1.00 80.25 401 ASN A N 1
ATOM 2955 C CA . ASN A 1 401 ? 10.058 6.286 43.432 1.00 80.25 401 ASN A CA 1
ATOM 2956 C C . ASN A 1 401 ? 8.535 6.083 43.564 1.00 80.25 401 ASN A C 1
ATOM 2958 O O . ASN A 1 401 ? 8.069 5.319 44.410 1.00 80.25 401 ASN A O 1
ATOM 2962 N N . CYS A 1 402 ? 7.759 6.734 42.698 1.00 78.62 402 CYS A N 1
ATOM 2963 C CA . CYS A 1 402 ? 6.330 6.486 42.505 1.00 78.62 402 CYS A CA 1
ATOM 2964 C C . CYS A 1 402 ? 6.095 5.597 41.273 1.00 78.62 402 CYS A C 1
ATOM 2966 O O . CYS A 1 402 ? 6.977 5.451 40.423 1.00 78.62 402 CYS A O 1
ATOM 2968 N N . GLU A 1 403 ? 4.932 4.949 41.194 1.00 72.81 403 GLU A N 1
ATOM 2969 C CA . GLU A 1 403 ? 4.501 4.177 40.022 1.00 72.81 403 GLU A CA 1
ATOM 2970 C C . GLU A 1 403 ? 4.288 5.051 38.777 1.00 72.81 403 GLU A C 1
ATOM 2972 O O . GLU A 1 403 ? 4.361 4.539 37.663 1.00 72.81 403 GLU A O 1
ATOM 2977 N N . VAL A 1 404 ? 4.115 6.364 38.966 1.00 76.44 404 VAL A N 1
ATOM 2978 C CA . VAL A 1 404 ? 4.095 7.374 37.901 1.00 76.44 404 VAL A CA 1
ATOM 2979 C C . VAL A 1 404 ? 5.276 8.335 38.030 1.00 76.44 404 VAL A C 1
ATOM 2981 O O . VAL A 1 404 ? 5.780 8.586 39.127 1.00 76.44 404 VAL A O 1
ATOM 2984 N N . LEU A 1 405 ? 5.719 8.895 36.904 1.00 83.06 405 LEU A N 1
ATOM 2985 C CA . LEU A 1 405 ? 6.756 9.927 36.895 1.00 83.06 405 LEU A CA 1
ATOM 2986 C C . LEU A 1 405 ? 6.188 11.282 37.330 1.00 83.06 405 LEU A C 1
ATOM 2988 O O . LEU A 1 405 ? 5.047 11.627 37.026 1.00 83.06 405 LEU A O 1
ATOM 2992 N N . GLY A 1 406 ? 7.010 12.069 38.019 1.00 85.00 406 GLY A N 1
ATOM 2993 C CA . GLY A 1 406 ? 6.657 13.420 38.434 1.00 85.00 406 GLY A CA 1
ATOM 2994 C C . GLY A 1 406 ? 6.968 14.426 37.331 1.00 85.00 406 GLY A C 1
ATOM 2995 O O . GLY A 1 406 ? 8.081 14.450 36.799 1.00 85.00 406 GLY A O 1
ATOM 2996 N N . ARG A 1 407 ? 6.015 15.301 37.009 1.00 86.44 407 ARG A N 1
ATOM 2997 C CA . ARG A 1 407 ? 6.265 16.477 36.169 1.00 86.44 407 ARG A CA 1
ATOM 2998 C C . ARG A 1 407 ? 6.699 17.638 37.054 1.00 86.44 407 ARG A C 1
ATOM 3000 O O . ARG A 1 407 ? 5.911 18.126 37.863 1.00 86.44 407 ARG A O 1
ATOM 3007 N N . LEU A 1 408 ? 7.950 18.068 36.906 1.00 82.88 408 LEU A N 1
ATOM 3008 C CA . LEU A 1 408 ? 8.519 19.134 37.720 1.00 82.88 408 LEU A CA 1
ATOM 3009 C C . LEU A 1 408 ? 7.966 20.494 37.276 1.00 82.88 408 LEU A C 1
ATOM 3011 O O . LEU A 1 408 ? 8.089 20.873 36.112 1.00 82.88 408 LEU A O 1
ATOM 3015 N N . THR A 1 409 ? 7.377 21.232 38.212 1.00 78.31 409 THR A N 1
ATOM 3016 C CA . THR A 1 409 ? 6.788 22.565 37.986 1.00 78.31 409 THR A CA 1
ATOM 3017 C C . THR A 1 409 ? 7.791 23.709 38.166 1.00 78.31 409 THR A C 1
ATOM 3019 O O . THR A 1 409 ? 7.494 24.854 37.835 1.00 78.31 409 THR A O 1
ATOM 3022 N N . SER A 1 410 ? 8.990 23.415 38.681 1.00 69.62 410 SER A N 1
ATOM 3023 C CA . SER A 1 410 ? 10.042 24.406 38.921 1.00 69.62 410 SER A CA 1
ATOM 3024 C C . SER A 1 410 ? 10.578 25.006 37.619 1.00 69.62 410 SER A C 1
ATOM 3026 O O . SER A 1 410 ? 10.863 24.293 36.659 1.00 69.62 410 SER A O 1
ATOM 3028 N N . SER A 1 411 ? 10.794 26.323 37.616 1.00 60.38 411 SER A N 1
ATOM 3029 C CA . SER A 1 411 ? 11.466 27.043 36.528 1.00 60.38 411 SER A CA 1
ATOM 3030 C C . SER A 1 411 ? 12.996 26.994 36.623 1.00 60.38 411 SER A C 1
ATOM 3032 O O . SER A 1 411 ? 13.681 27.592 35.792 1.00 60.38 411 SER A O 1
ATOM 3034 N N . ARG A 1 412 ? 13.553 26.352 37.661 1.00 68.25 412 ARG A N 1
ATOM 3035 C CA . ARG A 1 412 ? 15.002 26.209 37.831 1.00 68.25 412 ARG A CA 1
ATOM 3036 C C . ARG A 1 412 ? 15.555 25.269 36.756 1.00 68.25 412 ARG A C 1
ATOM 3038 O O . ARG A 1 412 ? 14.970 24.229 36.471 1.00 68.25 412 ARG A O 1
ATOM 3045 N N . ALA A 1 413 ? 16.686 25.642 36.162 1.00 69.69 413 ALA A N 1
ATOM 3046 C CA . ALA A 1 413 ? 17.385 24.774 35.225 1.00 69.69 413 ALA A CA 1
ATOM 3047 C C . ALA A 1 413 ? 17.973 23.565 35.969 1.00 69.69 413 ALA A C 1
ATOM 3049 O O . ALA A 1 413 ? 18.650 23.732 36.984 1.00 69.69 413 ALA A O 1
ATOM 3050 N N . HIS A 1 414 ? 17.705 22.376 35.440 1.00 78.56 414 HIS A N 1
ATOM 3051 C CA . HIS A 1 414 ? 18.217 21.091 35.908 1.00 78.56 414 HIS A CA 1
ATOM 3052 C C . HIS A 1 414 ? 18.827 20.341 34.723 1.00 78.56 414 HIS A C 1
ATOM 3054 O O . HIS A 1 414 ? 18.429 20.577 33.578 1.00 78.56 414 HIS A O 1
ATOM 3060 N N . ALA A 1 415 ? 19.755 19.430 34.987 1.00 77.62 415 ALA A N 1
ATOM 3061 C CA . ALA A 1 415 ? 20.299 18.503 34.003 1.00 77.62 415 ALA A CA 1
ATOM 3062 C C . ALA A 1 415 ? 19.773 17.076 34.253 1.00 77.62 415 ALA A C 1
ATOM 3064 O O . ALA A 1 415 ? 19.532 16.704 35.405 1.00 77.62 415 ALA A O 1
ATOM 3065 N N . PRO A 1 416 ? 19.590 16.251 33.203 1.00 78.75 416 PRO A N 1
ATOM 3066 C CA . PRO A 1 416 ? 19.352 14.822 33.381 1.00 78.75 416 PRO A CA 1
ATOM 3067 C C . PRO A 1 416 ? 20.430 14.193 34.278 1.00 78.75 416 PRO A C 1
ATOM 3069 O O . PRO A 1 416 ? 21.623 14.363 34.037 1.00 78.75 416 PRO A O 1
ATOM 3072 N N . GLY A 1 417 ? 20.005 13.464 35.309 1.00 73.88 417 GLY A N 1
ATOM 3073 C CA . GLY A 1 417 ? 20.872 12.871 36.330 1.00 73.88 417 GLY A CA 1
ATOM 3074 C C . GLY A 1 417 ? 20.982 13.667 37.634 1.00 73.88 417 GLY A C 1
ATOM 3075 O O . GLY A 1 417 ? 21.457 13.101 38.616 1.00 73.88 417 GLY A O 1
ATOM 3076 N N . ASP A 1 418 ? 20.515 14.920 37.683 1.00 81.69 418 ASP A N 1
ATOM 3077 C CA . ASP A 1 418 ? 20.481 15.698 38.925 1.00 81.69 418 ASP A CA 1
ATOM 3078 C C . ASP A 1 418 ? 19.628 14.994 39.990 1.00 81.69 418 ASP A C 1
ATOM 3080 O O . ASP A 1 418 ? 18.487 14.598 39.734 1.00 81.69 418 ASP A O 1
ATOM 3084 N N . GLU A 1 419 ? 20.156 14.893 41.209 1.00 84.44 419 GLU A N 1
ATOM 3085 C CA . GLU A 1 419 ? 19.380 14.477 42.375 1.00 84.44 419 GLU A CA 1
ATOM 3086 C C . GLU A 1 419 ? 18.764 15.696 43.060 1.00 84.44 419 GLU A C 1
ATOM 3088 O O . GLU A 1 419 ? 19.461 16.640 43.438 1.00 84.44 419 GLU A O 1
ATOM 3093 N N . ILE A 1 420 ? 17.445 15.674 43.237 1.00 85.81 420 ILE A N 1
ATOM 3094 C CA . ILE A 1 420 ? 16.681 16.772 43.828 1.00 85.81 420 ILE A CA 1
ATOM 3095 C C . ILE A 1 420 ? 15.673 16.250 44.852 1.00 85.81 420 ILE A C 1
ATOM 3097 O O . ILE A 1 420 ? 15.235 15.104 44.797 1.00 85.81 420 ILE A O 1
ATOM 3101 N N . SER A 1 421 ? 15.272 17.112 45.782 1.00 84.19 421 SER A N 1
ATOM 3102 C CA . SER A 1 421 ? 14.145 16.848 46.678 1.00 84.19 421 SER A CA 1
ATOM 3103 C C . SER A 1 421 ? 12.878 17.447 46.085 1.00 84.19 421 SER A C 1
ATOM 3105 O O . SER A 1 421 ? 12.876 18.625 45.716 1.00 84.19 421 SER A O 1
ATOM 3107 N N . VAL A 1 422 ? 11.810 16.655 46.005 1.00 85.44 422 VAL A N 1
ATOM 3108 C CA . VAL A 1 422 ? 10.521 17.101 45.464 1.00 85.44 422 VAL A CA 1
ATOM 3109 C C . VAL A 1 422 ? 9.369 16.841 46.422 1.00 85.44 422 VAL A C 1
ATOM 3111 O O . VAL A 1 422 ? 9.392 15.891 47.199 1.00 85.44 422 VAL A O 1
ATOM 3114 N N . TYR A 1 423 ? 8.343 17.672 46.329 1.00 81.69 423 TYR A N 1
ATOM 3115 C CA . TYR A 1 423 ? 7.072 17.529 47.024 1.00 81.69 423 TYR A CA 1
ATOM 3116 C C . TYR A 1 423 ? 5.975 17.284 45.995 1.00 81.69 423 TYR A C 1
ATOM 3118 O O . TYR A 1 423 ? 5.990 17.885 44.917 1.00 81.69 423 TYR A O 1
ATOM 3126 N N . CYS A 1 424 ? 5.032 16.405 46.319 1.00 82.44 424 CYS A N 1
ATOM 3127 C CA . CYS A 1 424 ? 3.843 16.175 45.509 1.00 82.44 424 CYS A CA 1
ATOM 3128 C C . CYS A 1 424 ? 2.951 17.416 45.580 1.00 82.44 424 CYS A C 1
ATOM 3130 O O . CYS A 1 424 ? 2.549 17.816 46.663 1.00 82.44 424 CYS A O 1
ATOM 3132 N N . TYR A 1 425 ? 2.646 18.050 44.452 1.00 78.00 425 TYR A N 1
ATOM 3133 C CA . TYR A 1 425 ? 1.707 19.180 44.395 1.00 78.00 425 TYR A CA 1
ATOM 3134 C C . TYR A 1 425 ? 0.309 18.706 44.034 1.00 78.00 425 TYR A C 1
ATOM 3136 O O . TYR A 1 425 ? -0.675 19.176 44.593 1.00 78.00 425 TYR A O 1
ATOM 3144 N N . GLU A 1 426 ? 0.235 17.756 43.110 1.00 80.00 426 GLU A N 1
ATOM 3145 C CA . GLU A 1 426 ? -1.011 17.231 42.577 1.00 80.00 426 GLU A CA 1
ATOM 3146 C C . GLU A 1 426 ? -0.805 15.761 42.221 1.00 80.00 426 GLU A C 1
ATOM 3148 O O . GLU A 1 426 ? 0.205 15.405 41.605 1.00 80.00 426 GLU A O 1
ATOM 3153 N N . ALA A 1 427 ? -1.757 14.923 42.617 1.00 81.94 427 ALA A N 1
ATOM 3154 C CA . ALA A 1 427 ? -1.813 13.508 42.283 1.00 81.94 427 ALA A CA 1
ATOM 3155 C C . ALA A 1 427 ? -3.197 13.221 41.695 1.00 81.94 427 ALA A C 1
ATOM 3157 O O . ALA A 1 427 ? -4.189 13.204 42.422 1.00 81.94 427 ALA A O 1
ATOM 3158 N N . ASP A 1 428 ? -3.257 13.024 40.380 1.00 76.69 428 ASP A N 1
ATOM 3159 C CA . ASP A 1 428 ? -4.487 12.678 39.672 1.00 76.69 428 ASP A CA 1
ATOM 3160 C C . ASP A 1 428 ? -4.496 11.170 39.411 1.00 76.69 428 ASP A C 1
ATOM 3162 O O . ASP A 1 428 ? -3.814 10.662 38.516 1.00 76.69 428 ASP A O 1
ATOM 3166 N N . VAL A 1 429 ? -5.259 10.453 40.236 1.00 77.69 429 VAL A N 1
ATOM 3167 C CA . VAL A 1 429 ? -5.383 8.991 40.171 1.00 77.69 429 VAL A CA 1
ATOM 3168 C C . VAL A 1 429 ? -6.134 8.544 38.914 1.00 77.69 429 VAL A C 1
ATOM 3170 O O . VAL A 1 429 ? -5.846 7.467 38.399 1.00 77.69 429 VAL A O 1
ATOM 3173 N N . GLU A 1 430 ? -7.067 9.350 38.401 1.00 70.88 430 GLU A N 1
ATOM 3174 C CA . GLU A 1 430 ? -7.842 9.002 37.205 1.00 70.88 430 GLU A CA 1
ATOM 3175 C C . GLU A 1 430 ? -6.981 9.116 35.946 1.00 70.88 430 GLU A C 1
ATOM 3177 O O . GLU A 1 430 ? -6.989 8.220 35.101 1.00 70.88 430 GLU A O 1
ATOM 3182 N N . GLN A 1 431 ? -6.190 10.185 35.841 1.00 65.50 431 GLN A N 1
ATOM 3183 C CA . GLN A 1 431 ? -5.302 10.413 34.699 1.00 65.50 431 GLN A CA 1
ATOM 3184 C C . GLN A 1 431 ? -3.933 9.735 34.841 1.00 65.50 431 GLN A C 1
ATOM 3186 O O . GLN A 1 431 ? -3.153 9.732 33.888 1.00 65.50 431 GLN A O 1
ATOM 3191 N N . MET A 1 432 ? -3.637 9.148 36.006 1.00 75.69 432 MET A N 1
ATOM 3192 C CA . MET A 1 432 ? -2.329 8.585 36.355 1.00 75.69 432 MET A CA 1
ATOM 3193 C C . MET A 1 432 ? -1.192 9.603 36.179 1.00 75.69 432 MET A C 1
ATOM 3195 O O . MET A 1 432 ? -0.126 9.277 35.658 1.00 75.69 432 MET A O 1
ATOM 3199 N N . THR A 1 433 ? -1.408 10.847 36.614 1.00 78.88 433 THR A N 1
ATOM 3200 C CA . THR A 1 433 ? -0.397 11.912 36.523 1.00 78.88 433 THR A CA 1
ATOM 3201 C C . THR A 1 433 ? -0.042 12.479 37.893 1.00 78.88 433 THR A C 1
ATOM 3203 O O . THR A 1 433 ? -0.844 12.467 38.828 1.00 78.88 433 THR A O 1
ATOM 3206 N N . CYS A 1 434 ? 1.188 12.980 38.030 1.00 82.56 434 CYS A N 1
ATOM 3207 C CA . CYS A 1 434 ? 1.637 13.648 39.246 1.00 82.56 434 CYS A CA 1
ATOM 3208 C C . CYS A 1 434 ? 2.465 14.893 38.913 1.00 82.56 434 CYS A C 1
ATOM 3210 O O . CYS A 1 434 ? 3.438 14.824 38.155 1.00 82.56 434 CYS A O 1
ATOM 3212 N N . LYS A 1 435 ? 2.097 16.040 39.493 1.00 84.31 435 LYS A N 1
ATOM 3213 C CA . LYS A 1 435 ? 2.913 17.260 39.457 1.00 84.31 435 LYS A CA 1
ATOM 3214 C C . LYS A 1 435 ? 3.713 17.353 40.741 1.00 84.31 435 LYS A C 1
ATOM 3216 O O . LYS A 1 435 ? 3.171 17.186 41.831 1.00 84.31 435 LYS A O 1
ATOM 3221 N N . VAL A 1 436 ? 4.994 17.666 40.608 1.00 84.19 436 VAL A N 1
ATOM 3222 C CA . VAL A 1 436 ? 5.910 17.800 41.739 1.00 84.19 436 VAL A CA 1
ATOM 3223 C C . VAL A 1 436 ? 6.675 19.113 41.655 1.00 84.19 436 VAL A C 1
ATOM 3225 O O . VAL A 1 436 ? 6.886 19.650 40.568 1.00 84.19 436 VAL A O 1
ATOM 3228 N N . GLY A 1 437 ? 7.124 19.637 42.787 1.00 83.12 437 GLY A N 1
ATOM 3229 C CA . GLY A 1 437 ? 7.976 20.824 42.821 1.00 83.12 437 GLY A CA 1
ATOM 3230 C C . GLY A 1 437 ? 9.063 20.731 43.879 1.00 83.12 437 GLY A C 1
ATOM 3231 O O . GLY A 1 437 ? 9.025 19.875 44.752 1.00 83.12 437 GLY A O 1
ATOM 3232 N N . THR A 1 438 ? 10.069 21.600 43.788 1.00 80.25 438 THR A N 1
ATOM 3233 C CA . THR A 1 438 ? 11.223 21.606 44.709 1.00 80.25 438 THR A CA 1
ATOM 3234 C C . THR A 1 438 ? 10.967 22.360 46.015 1.00 80.25 438 THR A C 1
ATOM 3236 O O . THR A 1 438 ? 11.844 22.418 46.873 1.00 80.25 438 THR A O 1
ATOM 3239 N N . LEU A 1 439 ? 9.802 22.990 46.151 1.00 71.44 439 LEU A N 1
ATOM 3240 C CA . LEU A 1 439 ? 9.389 23.748 47.329 1.00 71.44 439 LEU A CA 1
ATOM 3241 C C . LEU A 1 439 ? 8.198 23.041 47.967 1.00 71.44 439 LEU A C 1
ATOM 3243 O O . LEU A 1 439 ? 7.478 22.328 47.284 1.00 71.44 439 LEU A O 1
ATOM 3247 N N . VAL A 1 440 ? 7.975 23.217 49.263 1.00 62.03 440 VAL A N 1
ATOM 3248 C CA . VAL A 1 440 ? 6.743 22.727 49.891 1.00 62.03 440 VAL A CA 1
ATOM 3249 C C . VAL A 1 440 ? 5.604 23.635 49.431 1.00 62.03 440 VAL A C 1
ATOM 3251 O O . VAL A 1 440 ? 5.608 24.819 49.759 1.00 62.03 440 VAL A O 1
ATOM 3254 N N . GLN A 1 441 ? 4.626 23.107 48.692 1.00 55.94 441 GLN A N 1
ATOM 3255 C CA . GLN A 1 441 ? 3.340 23.784 48.510 1.00 55.94 441 GLN A CA 1
ATOM 3256 C C . GLN A 1 441 ? 2.303 23.127 49.428 1.00 55.94 441 GLN A C 1
ATOM 3258 O O . GLN A 1 441 ? 2.092 21.918 49.333 1.00 55.94 441 GLN A O 1
ATOM 3263 N N . PRO A 1 442 ? 1.649 23.874 50.334 1.00 45.25 442 PRO A N 1
ATOM 3264 C CA . PRO A 1 442 ? 0.524 23.339 51.090 1.00 45.25 442 PRO A CA 1
ATOM 3265 C C . PRO A 1 442 ? -0.642 23.012 50.146 1.00 45.25 442 PRO A C 1
ATOM 3267 O O . PRO A 1 442 ? -0.905 23.788 49.231 1.00 45.25 442 PRO A O 1
ATOM 3270 N N . ALA A 1 443 ? -1.379 21.927 50.410 1.00 43.34 443 ALA A N 1
ATOM 3271 C CA . ALA A 1 443 ? -2.572 21.542 49.651 1.00 43.34 443 ALA A CA 1
ATOM 3272 C C . ALA A 1 443 ? -3.501 22.742 49.368 1.00 43.34 443 ALA A C 1
ATOM 3274 O O . ALA A 1 443 ? -3.977 23.411 50.296 1.00 43.34 443 ALA A O 1
ATOM 3275 N N . TRP A 1 444 ? -3.756 22.999 48.084 1.00 47.31 444 TRP A N 1
ATOM 3276 C CA . TRP A 1 444 ? -4.725 23.989 47.625 1.00 47.31 444 TRP A CA 1
ATOM 3277 C C . TRP A 1 444 ? -6.130 23.591 48.083 1.00 47.31 444 TRP A C 1
ATOM 3279 O O . TRP A 1 444 ? -6.596 22.489 47.810 1.00 47.31 444 TRP A O 1
ATOM 3289 N N . ARG A 1 445 ? -6.829 24.481 48.800 1.00 43.00 445 ARG A N 1
ATOM 3290 C CA . ARG A 1 445 ? -8.179 24.195 49.324 1.00 43.00 445 ARG A CA 1
ATOM 3291 C C . ARG A 1 445 ? -9.290 24.247 48.269 1.00 43.00 445 ARG A C 1
ATOM 3293 O O . ARG A 1 445 ? -10.412 23.862 48.584 1.00 43.00 445 ARG A O 1
ATOM 3300 N N . ARG A 1 446 ? -9.027 24.735 47.052 1.00 49.41 446 ARG A N 1
ATOM 3301 C CA . ARG A 1 446 ? -10.038 24.849 45.989 1.00 49.41 446 ARG A CA 1
ATOM 3302 C C . ARG A 1 446 ? -9.652 23.994 44.788 1.00 49.41 446 ARG A C 1
ATOM 3304 O O . ARG A 1 446 ? -8.574 24.156 44.238 1.00 49.41 446 ARG A O 1
ATOM 3311 N N . ALA A 1 447 ? -10.567 23.111 44.394 1.00 48.75 447 ALA A N 1
ATOM 3312 C CA . ALA A 1 447 ? -10.395 22.166 43.290 1.00 48.75 447 ALA A CA 1
ATOM 3313 C C . ALA A 1 447 ? -10.554 22.797 41.891 1.00 48.75 447 ALA A C 1
ATOM 3315 O O . ALA A 1 447 ? -10.244 22.147 40.900 1.00 48.75 447 ALA A O 1
ATOM 3316 N N . VAL A 1 448 ? -11.046 24.038 41.794 1.00 57.72 448 VAL A N 1
ATOM 3317 C CA . VAL A 1 448 ? -11.317 24.726 40.520 1.00 57.72 448 VAL A CA 1
ATOM 3318 C C . VAL A 1 448 ? -10.534 26.035 40.479 1.00 57.72 448 VAL A C 1
ATOM 3320 O O . VAL A 1 448 ? -10.602 26.816 41.432 1.00 57.72 448 VAL A O 1
ATOM 3323 N N . GLN A 1 449 ? -9.769 26.231 39.403 1.00 70.12 449 GLN A N 1
ATOM 3324 C CA . GLN A 1 449 ? -8.998 27.444 39.121 1.00 70.12 449 GLN A CA 1
ATOM 3325 C C . GLN A 1 449 ? -9.945 28.584 38.721 1.00 70.12 449 GLN A C 1
ATOM 3327 O O . GLN A 1 449 ? -10.835 28.368 37.903 1.00 70.12 449 GLN A O 1
ATOM 3332 N N . LEU A 1 450 ? -9.752 29.772 39.298 1.00 75.62 450 LEU A N 1
ATOM 3333 C CA . LEU A 1 450 ? -10.542 30.974 39.006 1.00 75.62 450 LEU A CA 1
ATOM 3334 C C . LEU A 1 450 ? -10.099 31.618 37.684 1.00 75.62 450 LEU A C 1
ATOM 3336 O O . LEU A 1 450 ? -8.894 31.698 37.418 1.00 75.62 450 LEU A O 1
ATOM 3340 N N . SER A 1 451 ? -11.046 32.129 36.897 1.00 78.50 451 SER A N 1
ATOM 3341 C CA . SER A 1 451 ? -10.738 33.040 35.787 1.00 78.50 451 SER A CA 1
ATOM 3342 C C . SER A 1 451 ? -10.571 34.477 36.286 1.00 78.50 451 SER A C 1
ATOM 3344 O O . SER A 1 451 ? -10.988 34.831 37.395 1.00 78.50 451 SER A O 1
ATOM 3346 N N . ARG A 1 452 ? -9.954 35.342 35.478 1.00 78.00 452 ARG A N 1
ATOM 3347 C CA . ARG A 1 452 ? -9.757 36.753 35.826 1.00 78.00 452 ARG A CA 1
ATOM 3348 C C . ARG A 1 452 ? -11.083 37.483 36.047 1.00 78.00 452 ARG A C 1
ATOM 3350 O O . ARG A 1 452 ? -11.137 38.381 36.882 1.00 78.00 452 ARG A O 1
ATOM 3357 N N . GLU A 1 453 ? -12.132 37.121 35.312 1.00 78.31 453 GLU A N 1
ATOM 3358 C CA . GLU A 1 453 ? -13.460 37.740 35.413 1.00 78.31 453 GLU A CA 1
ATOM 3359 C C . GLU A 1 453 ? -14.193 37.383 36.713 1.00 78.31 453 GLU A C 1
ATOM 3361 O O . GLU A 1 453 ? -15.100 38.104 37.124 1.00 78.31 453 GLU A O 1
ATOM 3366 N N . GLU A 1 454 ? -13.795 36.294 37.373 1.00 78.69 454 GLU A N 1
ATOM 3367 C CA . GLU A 1 454 ? -14.356 35.844 38.653 1.00 78.69 454 GLU A CA 1
ATOM 3368 C C . GLU A 1 454 ? -13.700 36.531 39.863 1.00 78.69 454 GLU A C 1
ATOM 3370 O O . GLU A 1 454 ? -14.083 36.291 41.014 1.00 78.69 454 GLU A O 1
ATOM 3375 N N . LEU A 1 455 ? -12.697 37.379 39.619 1.00 80.38 455 LEU A N 1
ATOM 3376 C CA . LEU A 1 455 ? -12.028 38.148 40.655 1.00 80.38 455 LEU A CA 1
ATOM 3377 C C . LEU A 1 455 ? -12.826 39.402 41.006 1.00 80.38 455 LEU A C 1
ATOM 3379 O O . LEU A 1 455 ? -13.136 40.240 40.161 1.00 80.38 455 LEU A O 1
ATOM 3383 N N . ASP A 1 456 ? -13.108 39.549 42.292 1.00 79.50 456 ASP A N 1
ATOM 3384 C CA . ASP A 1 456 ? -13.710 40.740 42.856 1.00 79.50 456 ASP A CA 1
ATOM 3385 C C . ASP A 1 456 ? -12.650 41.839 42.995 1.00 79.50 456 ASP A C 1
ATOM 3387 O O . ASP A 1 456 ? -11.908 41.893 43.976 1.00 79.50 456 ASP A O 1
ATOM 3391 N N . ALA A 1 457 ? -12.602 42.723 42.000 1.00 75.75 457 ALA A N 1
ATOM 3392 C CA . ALA A 1 457 ? -11.733 43.900 41.976 1.00 75.75 457 ALA A CA 1
ATOM 3393 C C . ALA A 1 457 ? -12.233 45.056 42.869 1.00 75.75 457 ALA A C 1
ATOM 3395 O O . ALA A 1 457 ? -11.692 46.155 42.824 1.00 75.75 457 ALA A O 1
ATOM 3396 N N . SER A 1 458 ? -13.290 44.859 43.670 1.00 73.38 458 SER A N 1
ATOM 3397 C CA . SER A 1 458 ? -13.744 45.880 44.627 1.00 73.38 458 SER A CA 1
ATOM 3398 C C . SER A 1 458 ? -12.888 45.948 45.899 1.00 73.38 458 SER A C 1
ATOM 3400 O O . SER A 1 458 ? -13.160 46.773 46.773 1.00 73.38 458 SER A O 1
ATOM 3402 N N . GLY A 1 459 ? -11.893 45.063 46.043 1.00 70.94 459 GLY A N 1
ATOM 3403 C CA . GLY A 1 459 ? -11.079 44.930 47.251 1.00 70.94 459 GLY A CA 1
ATOM 3404 C C . GLY A 1 459 ? -11.826 44.336 48.450 1.00 70.94 459 GLY A C 1
ATOM 3405 O O . GLY A 1 459 ? -11.286 44.319 49.554 1.00 70.94 459 GLY A O 1
ATOM 3406 N N . SER A 1 460 ? -13.062 43.852 48.268 1.00 73.12 460 SER A N 1
ATOM 3407 C CA . SER A 1 460 ? -13.918 43.400 49.374 1.00 73.12 460 SER A CA 1
ATOM 3408 C C . SER A 1 460 ? -13.787 41.907 49.687 1.00 73.12 460 SER A C 1
ATOM 3410 O O . SER A 1 460 ? -13.937 41.495 50.842 1.00 73.12 460 SER A O 1
ATOM 3412 N N . THR A 1 461 ? -13.453 41.093 48.682 1.00 78.19 461 THR A N 1
ATOM 3413 C CA . THR A 1 461 ? -13.306 39.643 48.836 1.00 78.19 461 THR A CA 1
ATOM 3414 C C . THR A 1 461 ? -11.844 39.260 49.091 1.00 78.19 461 THR A C 1
ATOM 3416 O O . THR A 1 461 ? -10.987 39.515 48.243 1.00 78.19 461 THR A O 1
ATOM 3419 N N . PRO A 1 462 ? -11.526 38.617 50.230 1.00 79.56 462 PRO A N 1
ATOM 3420 C CA . PRO A 1 462 ? -10.198 38.073 50.462 1.00 79.56 462 PRO A CA 1
ATOM 3421 C C . PRO A 1 462 ? -9.980 36.764 49.701 1.00 79.56 462 PRO A C 1
ATOM 3423 O O . PRO A 1 462 ? -10.819 35.859 49.732 1.00 79.56 462 PRO A O 1
ATOM 3426 N N . TYR A 1 463 ? -8.793 36.618 49.127 1.00 79.56 463 TYR A N 1
ATOM 3427 C CA . TYR A 1 463 ? -8.309 35.389 48.515 1.00 79.56 463 TYR A CA 1
ATOM 3428 C C . TYR A 1 463 ? -7.139 34.846 49.334 1.00 79.56 463 TYR A C 1
ATOM 3430 O O . TYR A 1 463 ? -6.197 35.570 49.655 1.00 79.56 463 TYR A O 1
ATOM 3438 N N . ASP A 1 464 ? -7.199 33.569 49.704 1.00 77.88 464 ASP A N 1
ATOM 3439 C CA . ASP A 1 464 ? -6.070 32.907 50.355 1.00 77.88 464 ASP A CA 1
ATOM 3440 C C . ASP A 1 464 ? -5.060 32.489 49.275 1.00 77.88 464 ASP A C 1
ATOM 3442 O O . ASP A 1 464 ? -5.415 31.812 48.307 1.00 77.88 464 ASP A O 1
ATOM 3446 N N . GLY A 1 465 ? -3.803 32.888 49.445 1.00 73.69 465 GLY A N 1
ATOM 3447 C CA . GLY A 1 465 ? -2.731 32.636 48.494 1.00 73.69 465 GLY A CA 1
ATOM 3448 C C . GLY A 1 465 ? -1.424 32.206 49.150 1.00 73.69 465 GLY A C 1
ATOM 3449 O O . GLY A 1 465 ? -1.240 32.298 50.364 1.00 73.69 465 GLY A O 1
ATOM 3450 N N . VAL A 1 466 ? -0.512 31.705 48.324 1.00 72.62 466 VAL A N 1
ATOM 3451 C CA . VAL A 1 466 ? 0.821 31.246 48.710 1.00 72.62 466 VAL A CA 1
ATOM 3452 C C . VAL A 1 466 ? 1.860 32.082 47.981 1.00 72.62 466 VAL A C 1
ATOM 3454 O O . VAL A 1 466 ? 1.807 32.235 46.758 1.00 72.62 466 VAL A O 1
ATOM 3457 N N . VAL A 1 467 ? 2.826 32.606 48.730 1.00 71.81 467 VAL A N 1
ATOM 3458 C CA . VAL A 1 467 ? 3.947 33.359 48.167 1.00 71.81 467 VAL A CA 1
ATOM 3459 C C . VAL A 1 467 ? 4.821 32.427 47.327 1.00 71.81 467 VAL A C 1
ATOM 3461 O O . VAL A 1 467 ? 5.461 31.518 47.850 1.00 71.81 467 VAL A O 1
ATOM 3464 N N . GLN A 1 468 ? 4.882 32.663 46.017 1.00 69.25 468 GLN A N 1
ATOM 3465 C CA . GLN A 1 468 ? 5.686 31.872 45.076 1.00 69.25 468 GLN A CA 1
ATOM 3466 C C . GLN A 1 468 ? 7.095 32.441 44.896 1.00 69.25 468 GLN A C 1
ATOM 3468 O O . GLN A 1 468 ? 8.048 31.708 44.628 1.00 69.25 468 GLN A O 1
ATOM 3473 N N . ARG A 1 469 ? 7.244 33.766 45.009 1.00 72.56 469 ARG A N 1
ATOM 3474 C CA . ARG A 1 469 ? 8.526 34.452 44.819 1.00 72.56 469 ARG A CA 1
ATOM 3475 C C . ARG A 1 469 ? 8.534 35.788 45.544 1.00 72.56 469 ARG A C 1
ATOM 3477 O O . ARG A 1 469 ? 7.545 36.504 45.482 1.00 72.56 469 ARG A O 1
ATOM 3484 N N . VAL A 1 470 ? 9.671 36.160 46.125 1.00 75.31 470 VAL A N 1
ATOM 3485 C CA . VAL A 1 470 ? 9.894 37.472 46.756 1.00 75.31 470 VAL A CA 1
ATOM 3486 C C . VAL A 1 470 ? 11.053 38.167 46.044 1.00 75.31 470 VAL A C 1
ATOM 3488 O O . VAL A 1 470 ? 12.079 37.540 45.773 1.00 75.31 470 VAL A O 1
ATOM 3491 N N . TRP A 1 471 ? 10.885 39.436 45.672 1.00 70.81 471 TRP A N 1
ATOM 3492 C CA . TRP A 1 471 ? 11.949 40.247 45.074 1.00 70.81 471 TRP A CA 1
ATOM 3493 C C . TRP A 1 471 ? 11.780 41.726 45.432 1.00 70.81 471 TRP A C 1
ATOM 3495 O O . TRP A 1 471 ? 10.737 42.337 45.197 1.00 70.81 471 TRP A O 1
ATOM 3505 N N . GLY A 1 472 ? 12.831 42.331 45.989 1.00 73.38 472 GLY A N 1
ATOM 3506 C CA . GLY A 1 472 ? 12.747 43.695 46.512 1.00 73.38 472 GLY A CA 1
ATOM 3507 C C . GLY A 1 472 ? 11.609 43.825 47.532 1.00 73.38 472 GLY A C 1
ATOM 3508 O O . GLY A 1 472 ? 11.531 43.038 48.466 1.00 73.38 472 GLY A O 1
ATOM 3509 N N . ARG A 1 473 ? 10.710 44.796 47.322 1.00 70.75 473 ARG A N 1
ATOM 3510 C CA . ARG A 1 473 ? 9.497 45.026 48.135 1.00 70.75 473 ARG A CA 1
ATOM 3511 C C . ARG A 1 473 ? 8.222 44.466 47.487 1.00 70.75 473 ARG A C 1
ATOM 3513 O O . ARG A 1 473 ? 7.162 45.080 47.573 1.00 70.75 473 ARG A O 1
ATOM 3520 N N . ARG A 1 474 ? 8.343 43.373 46.731 1.00 74.00 474 ARG A N 1
ATOM 3521 C CA . ARG A 1 474 ? 7.223 42.721 46.040 1.00 74.00 474 ARG A CA 1
ATOM 3522 C C . ARG A 1 474 ? 7.259 41.219 46.255 1.00 74.00 474 ARG A C 1
ATOM 3524 O O . ARG A 1 474 ? 8.331 40.624 46.381 1.00 74.00 474 ARG A O 1
ATOM 3531 N N . ALA A 1 475 ? 6.080 40.619 46.219 1.00 76.75 475 ALA A N 1
ATOM 3532 C CA . ALA A 1 475 ? 5.919 39.177 46.240 1.00 76.75 475 ALA A CA 1
ATOM 3533 C C . ALA A 1 475 ? 4.905 38.743 45.176 1.00 76.75 475 ALA A C 1
ATOM 3535 O O . ALA A 1 475 ? 3.881 39.394 44.990 1.00 76.75 475 ALA A O 1
ATOM 3536 N N . SER A 1 476 ? 5.194 37.651 44.471 1.00 79.69 476 SER A N 1
ATOM 3537 C CA . SER A 1 476 ? 4.220 36.966 43.620 1.00 79.69 476 SER A CA 1
ATOM 3538 C C . SER A 1 476 ? 3.450 36.000 44.498 1.00 79.69 476 SER A C 1
ATOM 3540 O O . SER A 1 476 ? 4.059 35.228 45.245 1.00 79.69 476 SER A O 1
ATOM 3542 N N . VAL A 1 477 ? 2.129 36.062 44.406 1.00 79.56 477 VAL A N 1
ATOM 3543 C CA . VAL A 1 477 ? 1.210 35.229 45.166 1.00 79.56 477 VAL A CA 1
ATOM 3544 C C . VAL A 1 477 ? 0.337 34.475 44.185 1.00 79.56 477 VAL A C 1
ATOM 3546 O O . VAL A 1 477 ? -0.342 35.064 43.343 1.00 79.56 477 VAL A O 1
ATOM 3549 N N . ASP A 1 478 ? 0.354 33.159 44.318 1.00 78.12 478 ASP A N 1
ATOM 3550 C CA . ASP A 1 478 ? -0.632 32.302 43.683 1.00 78.12 478 ASP A CA 1
ATOM 3551 C C . ASP A 1 478 ? -1.819 32.179 44.636 1.00 78.12 478 ASP A C 1
ATOM 3553 O O . ASP A 1 478 ? -1.614 31.844 45.797 1.00 78.12 478 ASP A O 1
ATOM 3557 N N . PHE A 1 479 ? -3.025 32.496 44.171 1.00 80.94 479 PHE A N 1
ATOM 3558 C CA . PHE A 1 479 ? -4.307 32.383 44.885 1.00 80.94 479 PHE A CA 1
ATOM 3559 C C . PHE A 1 479 ? -5.307 31.495 44.106 1.00 80.94 479 PHE A C 1
ATOM 3561 O O . PHE A 1 479 ? -6.518 31.605 44.297 1.00 80.94 479 PHE A O 1
ATOM 3568 N N . ASN A 1 480 ? -4.794 30.600 43.242 1.00 75.94 480 ASN A N 1
ATOM 3569 C CA . ASN A 1 480 ? -5.545 29.691 42.365 1.00 75.94 480 ASN A CA 1
ATOM 3570 C C . ASN A 1 480 ? -6.391 30.405 41.309 1.00 75.94 480 ASN A C 1
ATOM 3572 O O . ASN A 1 480 ? -7.559 30.073 41.100 1.00 75.94 480 ASN A O 1
ATOM 3576 N N . CYS A 1 481 ? -5.785 31.388 40.648 1.00 75.75 481 CYS A N 1
ATOM 3577 C CA . CYS A 1 481 ? -6.335 32.076 39.484 1.00 75.75 481 CYS A CA 1
ATOM 3578 C C . CYS A 1 481 ? -5.479 31.771 38.246 1.00 75.75 481 CYS A C 1
ATOM 3580 O O . CYS A 1 481 ? -4.307 31.408 38.358 1.00 75.75 481 CYS A O 1
ATOM 3582 N N . GLU A 1 482 ? -6.048 31.903 37.051 1.00 75.44 482 GLU A N 1
ATOM 3583 C CA . GLU A 1 482 ? -5.301 31.837 35.788 1.00 75.44 482 GLU A CA 1
ATOM 3584 C C . GLU A 1 482 ? -4.203 32.915 35.682 1.00 75.44 482 GLU A C 1
ATOM 3586 O O . GLU A 1 482 ? -3.241 32.755 34.927 1.00 75.44 482 GLU A O 1
ATOM 3591 N N . VAL A 1 483 ? -4.313 33.991 36.472 1.00 74.69 483 VAL A N 1
ATOM 3592 C CA . VAL A 1 483 ? -3.328 35.073 36.561 1.00 74.69 483 VAL A CA 1
ATOM 3593 C C . VAL A 1 483 ? -2.684 35.094 37.948 1.00 74.69 483 VAL A C 1
ATOM 3595 O O . VAL A 1 483 ? -3.366 35.016 38.967 1.00 74.69 483 VAL A O 1
ATOM 3598 N N . GLN A 1 484 ? -1.358 35.251 38.001 1.00 71.38 484 GLN A N 1
ATOM 3599 C CA . GLN A 1 484 ? -0.642 35.449 39.265 1.00 71.38 484 GLN A CA 1
ATOM 3600 C C . GLN A 1 484 ? -0.838 36.869 39.805 1.00 71.38 484 GLN A C 1
ATOM 3602 O O . GLN A 1 484 ? -0.752 37.844 39.055 1.00 71.38 484 GLN A O 1
ATOM 3607 N N . GLY A 1 485 ? -1.021 36.990 41.120 1.00 76.00 485 GLY A N 1
ATOM 3608 C CA . GLY A 1 485 ? -1.059 38.279 41.806 1.00 76.00 485 GLY A CA 1
ATOM 3609 C C . GLY A 1 485 ? 0.330 38.784 42.143 1.00 76.00 485 GLY A C 1
ATOM 3610 O O . GLY A 1 485 ? 1.227 38.005 42.467 1.00 76.00 485 GLY A O 1
ATOM 3611 N N . VAL A 1 486 ? 0.501 40.103 42.126 1.00 78.50 486 VAL A N 1
ATOM 3612 C CA . VAL A 1 486 ? 1.717 40.755 42.618 1.00 78.50 486 VAL A CA 1
ATOM 3613 C C . VAL A 1 486 ? 1.343 41.650 43.788 1.00 78.50 486 VAL A C 1
ATOM 3615 O O . VAL A 1 486 ? 0.655 42.651 43.612 1.00 78.50 486 VAL A O 1
ATOM 3618 N N . LEU A 1 487 ? 1.838 41.315 44.976 1.00 72.62 487 LEU A N 1
ATOM 3619 C CA . LEU A 1 487 ? 1.755 42.184 46.142 1.00 72.62 487 LEU A CA 1
ATOM 3620 C C . LEU A 1 487 ? 2.707 43.369 45.958 1.00 72.62 487 LEU A C 1
ATOM 3622 O O . LEU A 1 487 ? 3.926 43.200 45.834 1.00 72.62 487 LEU A O 1
ATOM 3626 N N . GLY A 1 488 ? 2.131 44.570 45.903 1.00 61.34 488 GLY A N 1
ATOM 3627 C CA . GLY A 1 488 ? 2.851 45.839 45.869 1.00 61.34 488 GLY A CA 1
ATOM 3628 C C . GLY A 1 488 ? 3.129 46.393 47.269 1.00 61.34 488 GLY A C 1
ATOM 3629 O O . GLY A 1 488 ? 2.434 46.081 48.230 1.00 61.34 488 GLY A O 1
ATOM 3630 N N . ALA A 1 489 ? 4.116 47.287 47.369 1.00 56.31 489 ALA A N 1
ATOM 3631 C CA . ALA A 1 489 ? 4.565 47.888 48.630 1.00 56.31 489 ALA A CA 1
ATOM 3632 C C . ALA A 1 489 ? 3.508 48.748 49.362 1.00 56.31 489 ALA A C 1
ATOM 3634 O O . ALA A 1 489 ? 3.760 49.179 50.479 1.00 56.31 489 ALA A O 1
ATOM 3635 N N . HIS A 1 490 ? 2.353 49.020 48.745 1.00 54.94 490 HIS A N 1
ATOM 3636 C CA . HIS A 1 490 ? 1.284 49.836 49.331 1.00 54.94 490 HIS A CA 1
ATOM 3637 C C . HIS A 1 490 ? 0.279 49.037 50.181 1.00 54.94 490 HIS A C 1
ATOM 3639 O O . HIS A 1 490 ? -0.432 49.646 50.972 1.00 54.94 490 HIS A O 1
ATOM 3645 N N . GLY A 1 491 ? 0.232 47.703 50.052 1.00 52.50 491 GLY A N 1
ATOM 3646 C CA . GLY A 1 491 ? -0.780 46.853 50.707 1.00 52.50 491 GLY A CA 1
ATOM 3647 C C . GLY A 1 491 ? -0.286 46.026 51.901 1.00 52.50 491 GLY A C 1
ATOM 3648 O O . GLY A 1 491 ? -1.080 45.370 52.567 1.00 52.50 491 GLY A O 1
ATOM 3649 N N . THR A 1 492 ? 1.013 46.048 52.190 1.00 52.75 492 THR A N 1
ATOM 3650 C CA . THR A 1 492 ? 1.616 45.320 53.314 1.00 52.75 492 THR A CA 1
ATOM 3651 C C . THR A 1 492 ? 2.698 46.189 53.917 1.00 52.75 492 THR A C 1
ATOM 3653 O O . THR A 1 492 ? 3.648 46.549 53.220 1.00 52.75 492 THR A O 1
ATOM 3656 N N . ASP A 1 493 ? 2.570 46.491 55.207 1.00 50.69 493 ASP A N 1
ATOM 3657 C CA . ASP A 1 493 ? 3.656 47.047 56.006 1.00 50.69 493 ASP A CA 1
ATOM 3658 C C . ASP A 1 493 ? 4.700 45.938 56.210 1.00 50.69 493 ASP A C 1
ATOM 3660 O O . ASP A 1 493 ? 4.745 45.247 57.227 1.00 50.69 493 ASP A O 1
ATOM 3664 N N . LEU A 1 494 ? 5.471 45.685 55.146 1.00 52.41 494 LEU A N 1
ATOM 3665 C CA . LEU A 1 494 ? 6.521 44.665 55.062 1.00 52.41 494 LEU A CA 1
ATOM 3666 C C . LEU A 1 494 ? 7.608 44.866 56.133 1.00 52.41 494 LEU A C 1
ATOM 3668 O O . LEU A 1 494 ? 8.370 43.938 56.385 1.00 52.41 494 LEU A O 1
ATOM 3672 N N . ASP A 1 495 ? 7.656 46.048 56.755 1.00 46.06 495 ASP A N 1
ATOM 3673 C CA . ASP A 1 495 ? 8.584 46.409 57.826 1.00 46.06 495 ASP A CA 1
ATOM 3674 C C . ASP A 1 495 ? 8.021 46.106 59.240 1.00 46.06 495 ASP A C 1
ATOM 3676 O O . ASP A 1 495 ? 8.781 46.094 60.208 1.00 46.06 495 ASP A O 1
ATOM 3680 N N . ALA A 1 496 ? 6.713 45.837 59.388 1.00 49.47 496 ALA A N 1
ATOM 3681 C CA . ALA A 1 496 ? 6.052 45.667 60.692 1.00 49.47 496 ALA A CA 1
ATOM 3682 C C . ALA A 1 496 ? 5.8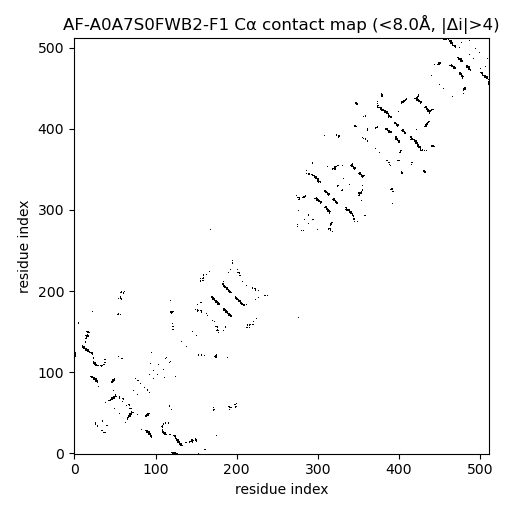46 44.204 61.131 1.00 49.47 496 ALA A C 1
ATOM 3684 O O . ALA A 1 496 ? 5.501 43.958 62.291 1.00 49.47 496 ALA A O 1
ATOM 3685 N N . GLN A 1 497 ? 6.055 43.224 60.243 1.00 49.88 497 GLN A N 1
ATOM 3686 C CA . GLN A 1 497 ? 6.099 41.812 60.634 1.00 49.88 497 GLN A CA 1
ATOM 3687 C C . GLN A 1 497 ? 7.546 41.405 60.959 1.00 49.88 497 GLN A C 1
ATOM 3689 O O . GLN A 1 497 ? 8.430 41.630 60.137 1.00 49.88 497 GLN A O 1
ATOM 3694 N N . PRO A 1 498 ? 7.811 40.817 62.144 1.00 41.44 498 PRO A N 1
ATOM 3695 C CA . PRO A 1 498 ? 9.172 40.513 62.597 1.00 41.44 498 PRO A CA 1
ATOM 3696 C C . PRO A 1 498 ? 9.903 39.492 61.710 1.00 41.44 498 PRO A C 1
ATOM 3698 O O . PRO A 1 498 ? 11.131 39.482 61.694 1.00 41.44 498 PRO A O 1
ATOM 3701 N N . ASP A 1 499 ? 9.156 38.710 60.929 1.00 50.00 499 ASP A N 1
ATOM 3702 C CA . ASP A 1 499 ? 9.654 37.799 59.908 1.00 50.00 499 ASP A CA 1
ATOM 3703 C C . ASP A 1 499 ? 9.051 38.241 58.564 1.00 50.00 499 ASP A C 1
ATOM 3705 O O . ASP A 1 499 ? 7.847 38.112 58.345 1.00 50.00 499 ASP A O 1
ATOM 3709 N N . GLY A 1 500 ? 9.848 38.854 57.685 1.00 62.53 500 GLY A N 1
ATOM 3710 C CA . GLY A 1 500 ? 9.377 39.279 56.362 1.00 62.53 500 GLY A CA 1
ATOM 3711 C C . GLY A 1 500 ? 8.821 38.111 55.535 1.00 62.53 500 GLY A C 1
ATOM 3712 O O . GLY A 1 500 ? 9.203 36.963 55.748 1.00 62.53 500 GLY A O 1
ATOM 3713 N N . LEU A 1 501 ? 7.953 38.411 54.559 1.00 67.62 501 LEU A N 1
ATOM 3714 C CA . LEU A 1 501 ? 7.332 37.402 53.690 1.00 67.62 501 LEU A CA 1
ATOM 3715 C C . LEU A 1 501 ? 8.384 36.490 53.042 1.00 67.62 501 LEU A C 1
ATOM 3717 O O . LEU A 1 501 ? 9.259 36.955 52.308 1.00 67.62 501 LEU A O 1
ATOM 3721 N N . ALA A 1 502 ? 8.262 35.190 53.283 1.00 65.88 502 ALA A N 1
ATOM 3722 C CA . ALA A 1 502 ? 9.078 34.137 52.709 1.00 65.88 502 ALA A CA 1
ATOM 3723 C C . ALA A 1 502 ? 8.305 33.359 51.636 1.00 65.88 502 ALA A C 1
ATOM 3725 O O . ALA A 1 502 ? 7.075 33.310 51.597 1.00 65.88 502 ALA A O 1
ATOM 3726 N N . VAL A 1 503 ? 9.044 32.722 50.727 1.00 64.31 503 VAL A N 1
ATOM 3727 C CA . VAL A 1 503 ? 8.448 31.810 49.744 1.00 64.31 503 VAL A CA 1
ATOM 3728 C C . VAL A 1 503 ? 7.820 30.623 50.479 1.00 64.31 503 VAL A C 1
ATOM 3730 O O . VAL A 1 503 ? 8.499 29.949 51.248 1.00 64.31 503 VAL A O 1
ATOM 3733 N N . GLY A 1 504 ? 6.542 30.358 50.208 1.00 57.94 504 GLY A N 1
ATOM 3734 C CA . GLY A 1 504 ? 5.734 29.341 50.885 1.00 57.94 504 GLY A CA 1
ATOM 3735 C C . GLY A 1 504 ? 4.786 29.892 51.953 1.00 57.94 504 GLY A C 1
ATOM 3736 O O . GLY A 1 504 ? 3.885 29.165 52.380 1.00 57.94 504 GLY A O 1
ATOM 3737 N N . ASP A 1 505 ? 4.926 31.163 52.340 1.00 70.81 505 ASP A N 1
ATOM 3738 C CA . ASP A 1 505 ? 4.037 31.781 53.320 1.00 70.81 505 ASP A CA 1
ATOM 3739 C C . ASP A 1 505 ? 2.606 31.871 52.802 1.00 70.81 505 ASP A C 1
ATOM 3741 O O . ASP A 1 505 ? 2.346 32.140 51.623 1.00 70.81 505 ASP A O 1
ATOM 3745 N N . ARG A 1 506 ? 1.660 31.661 53.720 1.00 67.62 506 ARG A N 1
ATOM 3746 C CA . ARG A 1 506 ? 0.238 31.853 53.458 1.00 67.62 506 ARG A CA 1
ATOM 3747 C C . ARG A 1 506 ? -0.132 33.297 53.714 1.00 67.62 506 ARG A C 1
ATOM 3749 O O . ARG A 1 506 ? 0.001 33.794 54.829 1.00 67.62 506 ARG A O 1
ATOM 3756 N N . VAL A 1 507 ? -0.671 33.928 52.687 1.00 72.69 507 VAL A N 1
ATOM 3757 C CA . VAL A 1 507 ? -1.135 35.306 52.733 1.00 72.69 507 VAL A CA 1
ATOM 3758 C C . VAL A 1 507 ? -2.602 35.371 52.370 1.00 72.69 507 VAL A C 1
ATOM 3760 O O . VAL A 1 507 ? -3.101 34.578 51.576 1.00 72.69 507 VAL A O 1
ATOM 3763 N N . ARG A 1 508 ? -3.294 36.343 52.950 1.00 75.19 508 ARG A N 1
ATOM 3764 C CA . ARG A 1 508 ? -4.631 36.724 52.518 1.00 75.19 508 ARG A CA 1
ATOM 3765 C C . ARG A 1 508 ? -4.502 38.004 51.713 1.00 75.19 508 ARG A C 1
ATOM 3767 O O . ARG A 1 508 ? -4.012 38.999 52.241 1.00 75.19 508 ARG A O 1
ATOM 3774 N N . VAL A 1 509 ? -4.899 37.954 50.449 1.00 77.25 509 VAL A N 1
ATOM 3775 C CA . VAL A 1 509 ? -4.751 39.061 49.504 1.00 77.25 509 VAL A CA 1
ATOM 3776 C C . VAL A 1 509 ? -6.116 39.601 49.104 1.00 77.25 509 VAL A C 1
ATOM 3778 O O . VAL A 1 509 ? -7.080 38.848 48.990 1.00 77.25 509 VAL A O 1
ATOM 3781 N N . TYR A 1 510 ? -6.186 40.911 48.903 1.00 78.88 510 TYR A N 1
ATOM 3782 C CA . TYR A 1 510 ? -7.344 41.602 48.347 1.00 78.88 510 TYR A CA 1
ATOM 3783 C C . TYR A 1 510 ? -6.936 42.138 46.979 1.00 78.88 510 TYR A C 1
ATOM 3785 O O . TYR A 1 510 ? -5.788 42.553 46.801 1.00 78.88 510 TYR A O 1
ATOM 3793 N N . ILE A 1 511 ? -7.839 42.049 46.008 1.00 78.00 511 ILE A N 1
ATOM 3794 C CA . ILE A 1 511 ? -7.559 42.407 44.618 1.00 78.00 511 ILE A CA 1
ATOM 3795 C C . ILE A 1 511 ? -8.087 43.821 44.383 1.00 78.00 511 ILE A C 1
ATOM 3797 O O . ILE A 1 511 ? -9.264 44.080 44.631 1.00 78.00 511 ILE A O 1
ATOM 3801 N N . GLU A 1 512 ? -7.198 44.709 43.940 1.00 67.69 512 GLU A N 1
ATOM 3802 C CA . GLU A 1 512 ? -7.507 46.071 43.477 1.00 67.69 512 GLU A CA 1
ATOM 3803 C C . GLU A 1 512 ? -7.558 46.149 41.948 1.00 67.69 512 GLU A C 1
ATOM 3805 O O . GLU A 1 512 ? -6.762 45.434 41.285 1.00 67.69 512 GLU A O 1
#

Radius of gyration: 31.88 Å; Cα contacts (8 Å, |Δi|>4): 992; chains: 1; bounding box: 61×76×92 Å

Nearest PDB structures (foldseek):
  5ov5-assembly1_A  TM=8.411E-01  e=5.289E-17  Priestia megaterium
  4mlq-assembly1_A  TM=8.454E-01  e=1.051E-16  Priestia megaterium
  5ov6-assembly1_A  TM=8.309E-01  e=7.040E-17  Priestia megaterium
  5ov4-assembly1_A  TM=8.423E-01  e=1.862E-16  Priestia megaterium
  7ccy-assembly2_C  TM=8.412E-01  e=5.764E-15  Homo sapiens

Mean predicted aligned error: 20.0 Å